Protein AF-A0A7C3ENR3-F1 (afdb_monomer_lite)

Structure (mmCIF, N/CA/C/O backbone):
data_AF-A0A7C3ENR3-F1
#
_entry.id   AF-A0A7C3ENR3-F1
#
loop_
_atom_site.group_PDB
_atom_site.id
_atom_site.type_symbol
_atom_site.label_atom_id
_atom_site.label_alt_id
_atom_site.label_comp_id
_atom_site.label_asym_id
_atom_site.label_entity_id
_atom_site.label_seq_id
_atom_site.pdbx_PDB_ins_code
_atom_site.Cartn_x
_atom_site.Cartn_y
_atom_site.Cartn_z
_atom_site.occupancy
_atom_site.B_iso_or_equiv
_atom_site.auth_seq_id
_atom_site.auth_comp_id
_atom_site.auth_asym_id
_atom_site.auth_atom_id
_atom_site.pdbx_PDB_model_num
ATOM 1 N N . MET A 1 1 ? -45.685 -27.609 -76.849 1.00 39.56 1 MET A N 1
ATOM 2 C CA . MET A 1 1 ? -45.000 -28.655 -76.059 1.00 39.56 1 MET A CA 1
ATOM 3 C C . MET A 1 1 ? -43.498 -28.391 -76.144 1.00 39.56 1 MET A C 1
ATOM 5 O O . MET A 1 1 ? -42.890 -28.722 -77.151 1.00 39.56 1 MET A O 1
ATOM 9 N N . LYS A 1 2 ? -42.920 -27.648 -75.190 1.00 32.75 2 LYS A N 1
ATOM 10 C CA . LYS A 1 2 ? -41.486 -27.300 -75.184 1.00 32.75 2 LYS A CA 1
ATOM 11 C C . LYS A 1 2 ? -40.820 -27.994 -73.998 1.00 32.75 2 LYS A C 1
ATOM 13 O O . LYS A 1 2 ? -41.199 -27.767 -72.857 1.00 32.75 2 LYS A O 1
ATOM 18 N N . ILE A 1 3 ? -39.874 -28.866 -74.321 1.00 38.44 3 ILE A N 1
ATOM 19 C CA . ILE A 1 3 ? -39.052 -29.653 -73.402 1.00 38.44 3 ILE A CA 1
ATOM 20 C C . ILE A 1 3 ? -37.921 -28.748 -72.892 1.00 38.44 3 ILE A C 1
ATOM 22 O O . ILE A 1 3 ? -37.190 -28.185 -73.707 1.00 38.44 3 ILE A O 1
ATOM 26 N N . TYR A 1 4 ? -37.759 -28.618 -71.573 1.00 34.16 4 TYR A N 1
ATOM 27 C CA . TYR A 1 4 ? -36.574 -27.999 -70.970 1.00 34.16 4 TYR A CA 1
ATOM 28 C C . TYR A 1 4 ? -35.505 -29.067 -70.704 1.00 34.16 4 TYR A C 1
ATOM 30 O O . TYR A 1 4 ? -35.772 -30.091 -70.079 1.00 34.16 4 TYR A O 1
ATOM 38 N N . LYS A 1 5 ? -34.292 -28.829 -71.222 1.00 40.59 5 LYS A N 1
ATOM 39 C CA . LYS A 1 5 ? -33.092 -29.640 -70.981 1.00 40.59 5 LYS A CA 1
ATOM 40 C C . LYS A 1 5 ? -32.531 -29.351 -69.585 1.00 40.59 5 LYS A C 1
ATOM 42 O O . LYS A 1 5 ? -32.364 -28.194 -69.216 1.00 40.59 5 LYS A O 1
ATOM 47 N N . ASN A 1 6 ? -32.185 -30.419 -68.869 1.00 41.03 6 ASN A N 1
ATOM 48 C CA . ASN A 1 6 ? -31.406 -30.393 -67.634 1.00 41.03 6 ASN A CA 1
ATOM 49 C C . ASN A 1 6 ? -29.972 -29.913 -67.896 1.00 41.03 6 ASN A C 1
ATOM 51 O O . ASN A 1 6 ? -29.252 -30.534 -68.680 1.00 41.03 6 ASN A O 1
ATOM 55 N N . THR A 1 7 ? -29.532 -28.898 -67.156 1.00 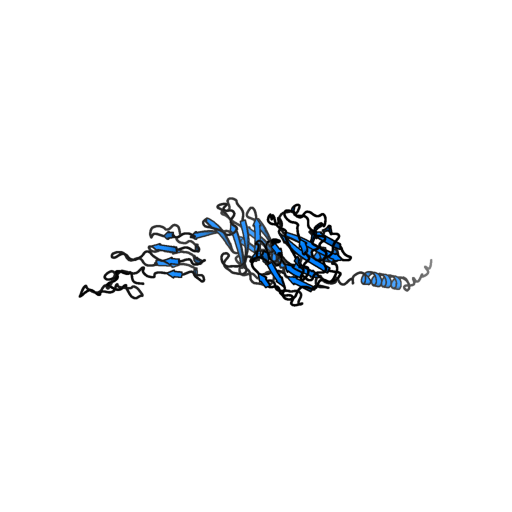40.25 7 THR A N 1
ATOM 56 C CA . THR A 1 7 ? -28.114 -28.550 -67.012 1.00 40.25 7 THR A CA 1
ATOM 57 C C . THR A 1 7 ? -27.655 -29.034 -65.639 1.00 40.25 7 THR A C 1
ATOM 59 O O . THR A 1 7 ? -28.131 -28.549 -64.616 1.00 40.25 7 THR A O 1
ATOM 62 N N . ARG A 1 8 ? -26.763 -30.031 -65.600 1.00 42.41 8 ARG A N 1
ATOM 63 C CA . ARG A 1 8 ? -26.119 -30.491 -64.361 1.00 42.41 8 ARG A CA 1
ATOM 64 C C . ARG A 1 8 ? -25.027 -29.494 -63.969 1.00 42.41 8 ARG A C 1
ATOM 66 O O . ARG A 1 8 ? -24.103 -29.277 -64.748 1.00 42.41 8 ARG A O 1
ATOM 73 N N . ILE A 1 9 ? -25.129 -28.916 -62.774 1.00 47.25 9 ILE A N 1
ATOM 74 C CA . ILE A 1 9 ? -24.080 -28.082 -62.175 1.00 47.25 9 ILE A CA 1
ATOM 75 C C . ILE A 1 9 ? -23.112 -29.005 -61.426 1.00 47.25 9 ILE A C 1
ATOM 77 O O . ILE A 1 9 ? -23.527 -29.848 -60.632 1.00 47.25 9 ILE A O 1
ATOM 81 N N . ASN A 1 10 ? -21.824 -28.882 -61.741 1.00 45.41 10 ASN A N 1
ATOM 82 C CA . ASN A 1 10 ? -20.749 -29.738 -61.250 1.00 45.41 10 ASN A CA 1
ATOM 83 C C . ASN A 1 10 ? -20.288 -29.241 -59.863 1.00 45.41 10 ASN A C 1
ATOM 85 O O . ASN A 1 10 ? -19.693 -28.174 -59.758 1.00 45.41 10 ASN A O 1
ATOM 89 N N . PHE A 1 11 ? -20.570 -30.004 -58.803 1.00 42.81 11 PHE A N 1
ATOM 90 C CA . PHE A 1 11 ? -20.342 -29.637 -57.390 1.00 42.81 11 PHE A CA 1
ATOM 91 C C . PHE A 1 11 ? -18.882 -29.793 -56.898 1.00 42.81 11 PHE A C 1
ATOM 93 O O . PHE A 1 11 ? -18.620 -29.709 -55.702 1.00 42.81 11 PHE A O 1
ATOM 100 N N . GLY A 1 12 ? -17.918 -30.033 -57.793 1.00 44.62 12 GLY A N 1
ATOM 101 C CA . GLY A 1 12 ? -16.555 -30.429 -57.409 1.00 44.62 12 GLY A CA 1
ATOM 102 C C . GLY A 1 12 ? -15.579 -29.292 -57.076 1.00 44.62 12 GLY A C 1
ATOM 103 O O . GLY A 1 12 ? -14.657 -29.506 -56.298 1.00 44.62 12 GLY A O 1
ATOM 104 N N . SER A 1 13 ? -15.748 -28.087 -57.632 1.00 49.25 13 SER A N 1
ATOM 105 C CA . SER A 1 13 ? -14.719 -27.028 -57.554 1.00 49.25 13 SER A CA 1
ATOM 106 C C . SER A 1 13 ? -14.964 -25.958 -56.484 1.00 49.25 13 SER A C 1
ATOM 108 O O . SER A 1 13 ? -14.015 -25.315 -56.045 1.00 49.25 13 SER A O 1
ATOM 110 N N . ALA A 1 14 ? -16.203 -25.780 -56.014 1.00 42.31 14 ALA A N 1
ATOM 111 C CA . ALA A 1 14 ? -16.527 -24.774 -54.995 1.00 42.31 14 ALA A CA 1
ATOM 112 C C . ALA A 1 14 ? -16.201 -25.238 -53.561 1.00 42.31 14 ALA A C 1
ATOM 114 O O . ALA A 1 14 ? -15.843 -24.427 -52.712 1.00 42.31 14 ALA A O 1
ATOM 115 N N . VAL A 1 15 ? -16.263 -26.548 -53.297 1.00 47.50 15 VAL A N 1
ATOM 116 C CA . VAL A 1 15 ? -16.010 -27.111 -51.957 1.00 47.50 15 VAL A CA 1
ATOM 117 C C . VAL A 1 15 ? -14.510 -27.133 -51.631 1.00 47.50 15 VAL A C 1
ATOM 119 O O . VAL A 1 15 ? -14.125 -26.920 -50.485 1.00 47.50 15 VAL A O 1
ATOM 122 N N . PHE A 1 16 ? -13.645 -27.289 -52.639 1.00 42.12 16 PHE A N 1
ATOM 123 C CA . PHE A 1 16 ? -12.193 -27.338 -52.436 1.00 42.12 16 PHE A CA 1
ATOM 124 C C . PHE A 1 16 ? -11.568 -25.955 -52.169 1.00 42.12 16 PHE A C 1
ATOM 126 O O . PHE A 1 16 ? -10.570 -25.853 -51.462 1.00 42.12 16 PHE A O 1
ATOM 133 N N . CYS A 1 17 ? -12.179 -24.877 -52.675 1.00 41.81 17 CYS A N 1
ATOM 134 C CA . CYS A 1 17 ? -11.693 -23.510 -52.455 1.00 41.81 17 CYS A CA 1
ATOM 135 C C . CYS A 1 17 ? -12.129 -22.938 -51.090 1.00 41.81 17 CYS A C 1
ATOM 137 O O . CYS A 1 17 ? -11.403 -22.146 -50.497 1.00 41.81 17 CYS A O 1
ATOM 139 N N . LEU A 1 18 ? -13.277 -23.379 -50.557 1.00 40.00 18 LEU A N 1
ATOM 140 C CA . LEU A 1 18 ? -13.790 -22.935 -49.254 1.00 40.00 18 LEU A CA 1
ATOM 141 C C . LEU A 1 18 ? -13.029 -23.575 -48.074 1.00 40.00 18 LEU A C 1
ATOM 143 O O . LEU A 1 18 ? -12.815 -22.929 -47.052 1.00 40.00 18 LEU A O 1
ATOM 147 N N . LEU A 1 19 ? -12.556 -24.817 -48.236 1.00 43.34 19 LEU A N 1
ATOM 148 C CA . LEU A 1 19 ? -11.756 -25.523 -47.225 1.00 43.34 19 LEU A CA 1
ATOM 149 C C . LEU A 1 19 ? -10.317 -24.987 -47.111 1.00 43.34 19 LEU A C 1
ATOM 151 O O . LEU A 1 19 ? -9.756 -24.998 -46.017 1.00 43.34 19 LEU A O 1
ATOM 155 N N . LEU A 1 20 ? -9.738 -24.448 -48.194 1.00 46.94 20 LEU A N 1
ATOM 156 C CA . LEU A 1 20 ? -8.408 -23.825 -48.152 1.00 46.94 20 LEU A CA 1
ATOM 157 C C . LEU A 1 20 ? -8.426 -22.453 -47.451 1.00 46.94 20 LEU A C 1
ATOM 159 O O . LEU A 1 20 ? -7.479 -22.107 -46.749 1.00 46.94 20 LEU A O 1
ATOM 163 N N . CYS A 1 21 ? -9.515 -21.687 -47.588 1.00 43.84 21 CYS A N 1
ATOM 164 C CA . CYS A 1 21 ? -9.665 -20.393 -46.916 1.00 43.84 21 CYS A CA 1
ATOM 165 C C . CYS A 1 21 ? -9.920 -20.532 -45.409 1.00 43.84 21 CYS A C 1
ATOM 167 O O . CYS A 1 21 ? -9.418 -19.709 -44.655 1.00 43.84 21 CYS A O 1
ATOM 169 N N . ILE A 1 22 ? -10.621 -21.578 -44.953 1.00 47.44 22 ILE A N 1
ATOM 170 C CA . ILE A 1 22 ? -10.812 -21.843 -43.514 1.00 47.44 22 ILE A CA 1
ATOM 171 C C . ILE A 1 22 ? -9.505 -22.345 -42.880 1.00 47.44 22 ILE A C 1
ATOM 173 O O . ILE A 1 22 ? -9.166 -21.918 -41.784 1.00 47.44 22 ILE A O 1
ATOM 177 N N . GLY A 1 23 ? -8.713 -23.163 -43.584 1.00 41.19 23 GLY A N 1
ATOM 178 C CA . GLY A 1 23 ? -7.392 -23.587 -43.100 1.00 41.19 23 GLY A CA 1
ATOM 179 C C . GLY A 1 23 ? -6.392 -22.433 -42.953 1.00 41.19 23 GLY A C 1
ATOM 180 O O . GLY A 1 23 ? -5.615 -22.415 -42.005 1.00 41.19 23 GLY A O 1
ATOM 181 N N . ILE A 1 24 ? -6.449 -21.431 -43.838 1.00 46.84 24 ILE A N 1
ATOM 182 C CA . ILE A 1 24 ? -5.581 -20.245 -43.755 1.00 46.84 24 ILE A CA 1
ATOM 183 C C . ILE A 1 24 ? -6.135 -19.212 -42.757 1.00 46.84 24 ILE A C 1
ATOM 185 O O . ILE A 1 24 ? -5.339 -18.577 -42.079 1.00 46.84 24 ILE A O 1
ATOM 189 N N . LEU A 1 25 ? -7.458 -19.084 -42.570 1.00 38.31 25 LEU A N 1
ATOM 190 C CA . LEU A 1 25 ? -8.024 -18.204 -41.529 1.00 38.31 25 LEU A CA 1
ATOM 191 C C . LEU A 1 25 ? -7.834 -18.761 -40.105 1.00 38.31 25 LEU A C 1
ATOM 193 O O . LEU A 1 25 ? -7.662 -17.986 -39.170 1.00 38.31 25 LEU A O 1
ATOM 197 N N . VAL A 1 26 ? -7.833 -20.089 -39.930 1.00 40.72 26 VAL A N 1
ATOM 198 C CA . VAL A 1 26 ? -7.643 -20.739 -38.617 1.00 40.72 26 VAL A CA 1
ATOM 199 C C . VAL A 1 26 ? -6.158 -20.835 -38.232 1.00 40.72 26 VAL A C 1
ATOM 201 O O . VAL A 1 26 ? -5.841 -20.822 -37.048 1.00 40.72 26 VAL A O 1
ATOM 204 N N . SER A 1 27 ? -5.222 -20.799 -39.191 1.00 38.56 27 SER A N 1
ATOM 205 C CA . SER A 1 27 ? -3.781 -20.675 -38.896 1.00 38.56 27 SER A CA 1
ATOM 206 C C . SER A 1 27 ? -3.324 -19.265 -38.484 1.00 38.56 27 SER A C 1
ATOM 208 O O . SER A 1 27 ? -2.170 -19.112 -38.095 1.00 38.56 27 SER A O 1
ATOM 210 N N . PHE A 1 28 ? -4.201 -18.250 -38.505 1.00 41.81 28 PHE A N 1
ATOM 211 C CA . PHE A 1 28 ? -3.909 -16.908 -37.971 1.00 41.81 28 PHE A CA 1
ATOM 212 C C . PHE A 1 28 ? -4.496 -16.639 -36.572 1.00 41.81 28 PHE A C 1
ATOM 214 O O . PHE A 1 28 ? -4.242 -15.575 -36.018 1.00 41.81 28 PHE A O 1
ATOM 221 N N . ILE A 1 29 ? -5.219 -17.591 -35.961 1.00 44.06 29 ILE A N 1
ATOM 222 C CA . ILE A 1 29 ? -5.759 -17.465 -34.583 1.00 44.06 29 ILE A CA 1
ATOM 223 C C . ILE A 1 29 ? -5.023 -18.413 -33.612 1.00 44.06 29 ILE A C 1
ATOM 225 O O . ILE A 1 29 ? -5.485 -18.746 -32.530 1.00 44.06 29 ILE A O 1
ATOM 229 N N . SER A 1 30 ? -3.824 -18.861 -33.977 1.00 39.22 30 SER A N 1
ATOM 230 C CA . SER A 1 30 ? -2.939 -19.601 -33.069 1.00 39.22 30 SER A CA 1
ATOM 231 C C . SER A 1 30 ? -1.546 -18.985 -33.025 1.00 39.22 30 SER A C 1
ATOM 233 O O . SER A 1 30 ? -0.546 -19.694 -32.985 1.00 39.22 30 SER A O 1
ATOM 235 N N . GLN A 1 31 ? -1.472 -17.651 -32.975 1.00 40.81 31 GLN A N 1
ATOM 236 C CA . GLN A 1 31 ? -0.486 -17.079 -32.066 1.00 40.81 31 GLN A CA 1
ATOM 237 C C . GLN A 1 31 ? -0.997 -17.430 -30.675 1.00 40.81 31 GLN A C 1
ATOM 239 O O . GLN A 1 31 ? -1.931 -16.814 -30.172 1.00 40.81 31 GLN A O 1
ATOM 244 N N . SER A 1 32 ? -0.448 -18.496 -30.094 1.00 39.88 32 SER A N 1
ATOM 245 C CA . SER A 1 32 ? -0.430 -18.604 -28.645 1.00 39.88 32 SER A CA 1
ATOM 246 C C . SER A 1 32 ? 0.036 -17.245 -28.135 1.00 39.88 32 SER A C 1
ATOM 248 O O . SER A 1 32 ? 1.140 -16.825 -28.489 1.00 39.88 32 SER A O 1
ATOM 250 N N . PHE A 1 33 ? -0.798 -16.540 -27.372 1.00 44.25 33 PHE A N 1
ATOM 251 C CA . PHE A 1 33 ? -0.267 -15.535 -26.466 1.00 44.25 33 PHE A CA 1
ATOM 252 C C . PHE A 1 33 ? 0.790 -16.291 -25.664 1.00 44.25 33 PHE A C 1
ATOM 254 O O . PHE A 1 33 ? 0.458 -17.235 -24.943 1.00 44.25 33 PHE A O 1
ATOM 261 N N . ALA A 1 34 ? 2.068 -15.992 -25.896 1.00 52.53 34 ALA A N 1
ATOM 262 C CA . ALA A 1 34 ? 3.058 -16.267 -24.876 1.00 52.53 34 ALA A CA 1
ATOM 263 C C . ALA A 1 34 ? 2.493 -15.545 -23.654 1.00 52.53 34 ALA A C 1
ATOM 265 O O . ALA A 1 34 ? 2.300 -14.331 -23.704 1.00 52.53 34 ALA A O 1
ATOM 266 N N . GLY A 1 35 ? 2.013 -16.309 -22.670 1.00 71.75 35 GLY A N 1
ATOM 267 C CA . GLY A 1 35 ? 1.375 -15.710 -21.505 1.00 71.75 35 GLY A CA 1
ATOM 268 C C . GLY A 1 35 ? 2.369 -14.759 -20.856 1.00 71.75 35 GLY A C 1
ATOM 269 O O . GLY A 1 35 ? 3.574 -14.951 -21.005 1.00 71.75 35 GLY A O 1
ATOM 270 N N . ILE A 1 36 ? 1.894 -13.779 -20.096 1.00 85.94 36 ILE A N 1
ATOM 271 C CA . ILE A 1 36 ? 2.740 -12.749 -19.473 1.00 85.94 36 ILE A CA 1
ATOM 272 C C . ILE A 1 36 ? 3.825 -13.282 -18.508 1.00 85.94 36 ILE A C 1
ATOM 274 O O . ILE A 1 36 ? 4.588 -12.511 -17.931 1.00 85.94 36 ILE A O 1
ATOM 278 N N . ASN A 1 37 ? 3.892 -14.603 -18.335 1.00 88.81 37 ASN A N 1
ATOM 279 C CA . ASN A 1 37 ? 4.886 -15.346 -17.572 1.00 88.81 37 ASN A CA 1
ATOM 280 C C . ASN A 1 37 ? 5.999 -15.960 -18.445 1.00 88.81 37 ASN A C 1
ATOM 282 O O . ASN A 1 37 ? 6.951 -16.517 -17.899 1.00 88.81 37 ASN A O 1
ATOM 286 N N . ASP A 1 38 ? 5.909 -15.898 -19.778 1.00 89.69 38 ASP A N 1
ATOM 287 C CA . ASP A 1 38 ? 7.006 -16.335 -20.644 1.00 89.69 38 ASP A CA 1
ATOM 288 C C . ASP A 1 38 ? 8.232 -15.447 -20.416 1.00 89.69 38 ASP A C 1
ATOM 290 O O . ASP A 1 38 ? 8.117 -14.241 -20.209 1.00 89.69 38 ASP A O 1
ATOM 294 N N . GLY A 1 39 ? 9.414 -16.057 -20.369 1.00 92.38 39 GLY A N 1
ATOM 295 C CA . GLY A 1 39 ? 10.663 -15.353 -20.073 1.00 92.38 39 GLY A CA 1
ATOM 296 C C . GLY A 1 39 ? 10.747 -14.677 -18.694 1.00 92.38 39 GLY A C 1
ATOM 297 O O . GLY A 1 39 ? 11.724 -13.966 -18.444 1.00 92.38 39 GLY A O 1
ATOM 298 N N . LEU A 1 40 ? 9.773 -14.878 -17.795 1.00 96.12 40 LEU A N 1
ATOM 299 C CA . LEU A 1 40 ? 9.742 -14.277 -16.460 1.00 96.12 40 LEU A CA 1
ATOM 300 C C . LEU A 1 40 ? 10.842 -14.875 -15.566 1.00 96.12 40 LEU A C 1
ATOM 302 O O . LEU A 1 40 ? 10.900 -16.082 -15.337 1.00 96.12 40 LEU A O 1
ATOM 306 N N . ILE A 1 41 ? 11.726 -14.015 -15.061 1.00 97.00 41 ILE A N 1
ATOM 307 C CA . ILE A 1 41 ? 12.866 -14.376 -14.202 1.00 97.00 41 ILE A CA 1
ATOM 308 C C . ILE A 1 41 ? 12.545 -14.127 -12.730 1.00 97.00 41 ILE A C 1
ATOM 310 O O . ILE A 1 41 ? 12.987 -14.881 -11.868 1.00 97.00 41 ILE A O 1
ATOM 314 N N . ALA A 1 42 ? 11.830 -13.044 -12.436 1.00 97.75 42 ALA A N 1
ATOM 315 C CA . ALA A 1 42 ? 11.458 -12.684 -11.078 1.00 97.75 42 ALA A CA 1
ATOM 316 C C . ALA A 1 42 ? 10.146 -11.903 -11.077 1.00 97.75 42 ALA A C 1
ATOM 318 O O . ALA A 1 42 ? 9.911 -11.093 -11.980 1.00 97.75 42 ALA A O 1
ATOM 319 N N . TYR A 1 43 ? 9.323 -12.127 -10.060 1.00 96.88 43 TYR A N 1
ATOM 320 C CA . TYR A 1 43 ? 8.054 -11.437 -9.882 1.00 96.88 43 TYR A CA 1
ATOM 321 C C . TYR A 1 43 ? 7.773 -11.211 -8.394 1.00 96.88 43 TYR A C 1
ATOM 323 O O . TYR A 1 43 ? 7.685 -12.160 -7.628 1.00 96.88 43 TYR A O 1
ATOM 331 N N . TYR A 1 44 ? 7.635 -9.947 -7.998 1.00 97.56 44 TYR A N 1
ATOM 332 C CA . TYR A 1 44 ? 7.376 -9.527 -6.627 1.00 97.56 44 TYR A CA 1
ATOM 333 C C . TYR A 1 44 ? 6.056 -8.751 -6.573 1.00 97.56 44 TYR A C 1
ATOM 335 O O . TYR A 1 44 ? 6.045 -7.572 -6.936 1.00 97.56 44 TYR A O 1
ATOM 343 N N . PRO A 1 45 ? 4.953 -9.379 -6.126 1.00 93.31 45 PRO A N 1
ATOM 344 C CA . PRO A 1 45 ? 3.708 -8.658 -5.884 1.00 93.31 45 PRO A CA 1
ATOM 345 C C . PRO A 1 45 ? 3.860 -7.605 -4.787 1.00 93.31 45 PRO A C 1
ATOM 347 O O . PRO A 1 45 ? 3.280 -6.545 -4.894 1.00 93.31 45 PRO A O 1
ATOM 350 N N . PHE A 1 46 ? 4.682 -7.878 -3.768 1.00 95.94 46 PHE A N 1
ATOM 351 C CA . PHE A 1 46 ? 4.754 -7.100 -2.524 1.00 95.94 46 PHE A CA 1
ATOM 352 C C . PHE A 1 46 ? 3.512 -7.184 -1.625 1.00 95.94 46 PHE A C 1
ATOM 354 O O . PHE A 1 46 ? 3.374 -6.382 -0.703 1.00 95.94 46 PHE A O 1
ATOM 361 N N . ASP A 1 47 ? 2.708 -8.238 -1.789 1.00 89.75 47 ASP A N 1
ATOM 362 C CA . ASP A 1 47 ? 1.555 -8.592 -0.948 1.00 89.75 47 ASP A CA 1
ATOM 363 C C . ASP A 1 47 ? 1.981 -9.054 0.469 1.00 89.75 47 ASP A C 1
ATOM 365 O O . ASP A 1 47 ? 1.829 -10.209 0.865 1.00 89.75 47 ASP A O 1
ATOM 369 N N . GLY A 1 48 ? 2.595 -8.146 1.235 1.00 88.56 48 GLY A N 1
ATOM 370 C CA . GLY A 1 48 ? 3.033 -8.335 2.623 1.00 88.56 48 GLY A CA 1
ATOM 371 C C . GLY A 1 48 ? 4.439 -8.923 2.800 1.00 88.56 48 GLY A C 1
ATOM 372 O O . GLY A 1 48 ? 4.903 -9.084 3.929 1.00 88.56 48 GLY A O 1
ATOM 373 N N . ASN A 1 49 ? 5.141 -9.259 1.715 1.00 93.88 49 ASN A N 1
ATOM 374 C CA . ASN A 1 49 ? 6.502 -9.802 1.759 1.00 93.88 49 ASN A CA 1
ATOM 375 C C . ASN A 1 49 ? 7.298 -9.488 0.471 1.00 93.88 49 ASN A C 1
ATOM 377 O O . ASN A 1 49 ? 6.795 -8.851 -0.446 1.00 93.88 49 ASN A O 1
ATOM 381 N N . ALA A 1 50 ? 8.565 -9.914 0.408 1.00 97.06 50 ALA A N 1
ATOM 382 C CA . ALA A 1 50 ? 9.446 -9.737 -0.755 1.00 97.06 50 ALA A CA 1
ATOM 383 C C . ALA A 1 50 ? 9.810 -11.071 -1.440 1.00 97.06 50 ALA A C 1
ATOM 385 O O . ALA A 1 50 ? 10.931 -11.229 -1.931 1.00 97.06 50 ALA A O 1
ATOM 386 N N . ASN A 1 51 ? 8.902 -12.048 -1.435 1.00 96.69 51 ASN A N 1
ATOM 387 C CA . ASN A 1 51 ? 9.113 -13.335 -2.093 1.00 96.69 51 ASN A CA 1
ATOM 388 C C . ASN A 1 51 ? 8.998 -13.210 -3.618 1.00 96.69 51 ASN A C 1
ATOM 390 O O . ASN A 1 51 ? 8.276 -12.360 -4.137 1.00 96.69 51 ASN A O 1
ATOM 394 N N . ASP A 1 52 ? 9.736 -14.066 -4.320 1.00 96.56 52 ASP A N 1
ATOM 395 C CA . ASP A 1 52 ? 9.673 -14.205 -5.771 1.00 96.56 52 ASP A CA 1
ATOM 396 C C . ASP A 1 52 ? 8.603 -15.237 -6.159 1.00 96.56 52 ASP A C 1
ATOM 398 O O . ASP A 1 52 ? 8.819 -16.447 -6.061 1.00 96.56 52 ASP A O 1
ATOM 402 N N . GLU A 1 53 ? 7.473 -14.748 -6.659 1.00 94.31 53 GLU A N 1
ATOM 403 C CA . GLU A 1 53 ? 6.320 -15.530 -7.116 1.00 94.31 53 GLU A CA 1
ATOM 404 C C . GLU A 1 53 ? 6.438 -15.965 -8.590 1.00 94.31 53 GLU A C 1
ATOM 406 O O . GLU A 1 53 ? 5.502 -16.519 -9.164 1.00 94.31 53 GLU A O 1
ATOM 411 N N . SER A 1 54 ? 7.594 -15.761 -9.238 1.00 93.31 54 SER A N 1
ATOM 412 C CA . SER A 1 54 ? 7.850 -16.332 -10.574 1.00 93.31 54 SER A CA 1
ATOM 413 C C . SER A 1 54 ? 8.130 -17.840 -10.544 1.00 93.31 54 SER A C 1
ATOM 415 O O . SER A 1 54 ? 8.135 -18.492 -11.587 1.00 93.31 54 SER A O 1
ATOM 417 N N . GLY A 1 55 ? 8.411 -18.395 -9.358 1.00 91.69 55 GLY A N 1
ATOM 418 C CA . GLY A 1 55 ? 8.841 -19.783 -9.174 1.00 91.69 55 GLY A CA 1
ATOM 419 C C . GLY A 1 55 ? 10.352 -20.012 -9.318 1.00 91.69 55 GLY A C 1
ATOM 420 O O . GLY A 1 55 ? 10.804 -21.148 -9.173 1.00 91.69 55 GLY A O 1
ATOM 421 N N . ASN A 1 56 ? 11.151 -18.964 -9.556 1.00 93.75 56 ASN A N 1
ATOM 422 C CA . ASN A 1 56 ? 12.609 -19.070 -9.713 1.00 93.75 56 ASN A CA 1
ATOM 423 C C . ASN A 1 56 ? 13.402 -18.910 -8.400 1.00 93.75 56 ASN A C 1
ATOM 425 O O . ASN A 1 56 ? 14.616 -19.119 -8.386 1.00 93.75 56 ASN A O 1
ATOM 429 N N . GLY A 1 57 ? 12.737 -18.581 -7.287 1.00 94.25 57 GLY A N 1
ATOM 430 C CA . GLY A 1 57 ? 13.336 -18.579 -5.949 1.00 94.25 57 GLY A CA 1
ATOM 431 C C . GLY A 1 57 ? 14.300 -17.421 -5.678 1.00 94.25 57 GLY A C 1
ATOM 432 O O . GLY A 1 57 ? 15.167 -17.537 -4.806 1.00 94.25 57 GLY A O 1
ATOM 433 N N . ASN A 1 58 ? 14.164 -16.297 -6.384 1.00 96.12 58 ASN A N 1
ATOM 434 C CA . ASN A 1 58 ? 14.970 -15.093 -6.166 1.00 96.12 58 ASN A CA 1
ATOM 435 C C . ASN A 1 58 ? 14.457 -14.249 -4.982 1.00 96.12 58 ASN A C 1
ATOM 437 O O . ASN A 1 58 ? 14.422 -13.030 -5.063 1.00 96.12 58 ASN A O 1
ATOM 441 N N . ASN A 1 59 ? 14.054 -14.871 -3.871 1.00 97.31 59 ASN A N 1
ATOM 442 C CA . ASN A 1 59 ? 13.435 -14.163 -2.746 1.00 97.31 59 ASN A CA 1
ATOM 443 C C . ASN A 1 59 ? 14.310 -13.009 -2.225 1.00 97.31 59 ASN A C 1
ATOM 445 O O . ASN A 1 59 ? 15.517 -13.158 -1.995 1.00 97.31 59 ASN A O 1
ATOM 449 N N . GLY A 1 60 ? 13.675 -11.863 -1.994 1.00 97.31 60 GLY A N 1
ATOM 450 C CA . GLY A 1 60 ? 14.295 -10.685 -1.415 1.00 97.31 60 GLY A CA 1
ATOM 451 C C . GLY A 1 60 ? 14.253 -10.673 0.109 1.00 97.31 60 GLY A C 1
ATOM 452 O O . GLY A 1 60 ? 13.444 -11.326 0.761 1.00 97.31 60 GLY A O 1
ATOM 453 N N . THR A 1 61 ? 15.148 -9.888 0.698 1.00 98.00 61 THR A N 1
ATOM 454 C CA . THR A 1 61 ? 15.139 -9.545 2.121 1.00 98.00 61 THR A CA 1
ATOM 455 C C . THR A 1 61 ? 14.736 -8.088 2.278 1.00 98.00 61 THR A C 1
ATOM 457 O O . THR A 1 61 ? 15.393 -7.197 1.734 1.00 98.00 61 THR A O 1
ATOM 460 N N . VAL A 1 62 ? 13.667 -7.851 3.033 1.00 98.12 62 VAL A N 1
ATOM 461 C CA . VAL A 1 62 ? 13.188 -6.512 3.390 1.00 98.12 62 VAL A CA 1
ATOM 462 C C . VAL A 1 62 ? 14.133 -5.901 4.427 1.00 98.12 62 VAL A C 1
ATOM 464 O O . VAL A 1 62 ? 14.427 -6.516 5.449 1.00 98.12 62 VAL A O 1
ATOM 467 N N . ASN A 1 63 ? 14.634 -4.696 4.159 1.00 97.38 63 ASN A N 1
ATOM 468 C CA . ASN A 1 63 ? 15.493 -3.937 5.065 1.00 97.38 63 ASN A CA 1
ATOM 469 C C . ASN A 1 63 ? 14.874 -2.556 5.286 1.00 97.38 63 ASN A C 1
ATOM 471 O O . ASN A 1 63 ? 15.101 -1.653 4.479 1.00 97.38 63 ASN A O 1
ATOM 475 N N . GLY A 1 64 ? 14.118 -2.388 6.370 1.00 96.00 64 GLY A N 1
ATOM 476 C CA . GLY A 1 64 ? 13.266 -1.207 6.536 1.00 96.00 64 GLY A CA 1
ATOM 477 C C . GLY A 1 64 ? 12.120 -1.186 5.522 1.00 96.00 64 GLY A C 1
ATOM 478 O O . GLY A 1 64 ? 11.904 -2.162 4.804 1.00 96.00 64 GLY A O 1
ATOM 479 N N . GLY A 1 65 ? 11.415 -0.061 5.451 1.00 92.38 65 GLY A N 1
ATOM 480 C CA . GLY A 1 65 ? 10.176 0.067 4.692 1.00 92.38 65 GLY A CA 1
ATOM 481 C C . GLY A 1 65 ? 9.034 -0.752 5.290 1.00 92.38 65 GLY A C 1
ATOM 482 O O . GLY A 1 65 ? 9.227 -1.613 6.149 1.00 92.38 65 GLY A O 1
ATOM 483 N N . GLU A 1 66 ? 7.830 -0.466 4.820 1.00 94.62 66 GLU A N 1
ATOM 484 C CA . GLU A 1 66 ? 6.601 -1.133 5.248 1.00 94.62 66 GLU A CA 1
ATOM 485 C C . GLU A 1 66 ? 5.790 -1.538 4.021 1.00 94.62 66 GLU A C 1
ATOM 487 O O . GLU A 1 66 ? 5.957 -0.969 2.936 1.00 94.62 66 GLU A O 1
ATOM 492 N N . PHE A 1 67 ? 4.910 -2.521 4.194 1.00 93.38 67 PHE A N 1
ATOM 493 C CA . PHE A 1 67 ? 3.917 -2.865 3.187 1.00 93.38 67 PHE A CA 1
ATOM 494 C C . PHE A 1 67 ? 2.659 -2.037 3.442 1.00 93.38 67 PHE A C 1
ATOM 496 O O . PHE A 1 67 ? 2.075 -2.099 4.520 1.00 93.38 67 PHE A O 1
ATOM 503 N N . VAL A 1 68 ? 2.289 -1.217 2.464 1.00 92.25 68 VAL A N 1
ATOM 504 C CA . VAL A 1 68 ? 1.132 -0.310 2.512 1.00 92.25 68 VAL A CA 1
ATOM 505 C C . VAL A 1 68 ? 0.112 -0.730 1.464 1.00 92.25 68 VAL A C 1
ATOM 507 O O . VAL A 1 68 ? 0.418 -1.569 0.624 1.00 92.25 68 VAL A O 1
ATOM 510 N N . LEU A 1 69 ? -1.081 -0.134 1.465 1.00 88.19 69 LEU A N 1
ATOM 511 C CA . LEU A 1 69 ? -2.079 -0.428 0.438 1.00 88.19 69 LEU A CA 1
ATOM 512 C C . LEU A 1 69 ? -1.508 -0.206 -0.977 1.00 88.19 69 LEU A C 1
ATOM 514 O O . LEU A 1 69 ? -1.053 0.895 -1.308 1.00 88.19 69 LEU A O 1
ATOM 518 N N . GLY A 1 70 ? -1.532 -1.265 -1.784 1.00 90.62 70 GLY A N 1
ATOM 519 C CA . GLY A 1 70 ? -0.963 -1.308 -3.124 1.00 90.62 70 GLY A CA 1
ATOM 520 C C . GLY A 1 70 ? -1.922 -0.887 -4.233 1.00 90.62 70 GLY A C 1
ATOM 521 O O . GLY A 1 70 ? -3.067 -0.487 -4.006 1.00 90.62 70 GLY A O 1
ATOM 522 N N . ARG A 1 71 ? -1.437 -0.976 -5.473 1.00 89.69 71 ARG A N 1
ATOM 523 C CA . ARG A 1 71 ? -2.278 -1.022 -6.674 1.00 89.69 71 ARG A CA 1
ATOM 524 C C . ARG A 1 71 ? -3.085 -2.318 -6.666 1.00 89.69 71 ARG A C 1
ATOM 526 O O . ARG A 1 71 ? -4.265 -2.265 -7.021 1.00 89.69 71 ARG A O 1
ATOM 533 N N . TYR A 1 72 ? -2.450 -3.419 -6.268 1.00 84.88 72 TYR A N 1
ATOM 534 C CA . TYR A 1 72 ? -3.020 -4.733 -5.976 1.00 84.88 72 TYR A CA 1
ATOM 535 C C . TYR A 1 72 ? -2.583 -5.110 -4.564 1.00 84.88 72 TYR A C 1
ATOM 537 O O . TYR A 1 72 ? -1.410 -4.956 -4.256 1.00 84.88 72 TYR A O 1
ATOM 545 N N . GLY A 1 73 ? -3.514 -5.539 -3.709 1.00 85.44 73 GLY A N 1
ATOM 546 C CA . GLY A 1 73 ? -3.176 -5.987 -2.355 1.00 85.44 73 GLY A CA 1
ATOM 547 C C . GLY A 1 73 ? -2.270 -4.998 -1.609 1.00 85.44 73 GLY A C 1
ATOM 548 O O . GLY A 1 73 ? -2.698 -3.878 -1.307 1.00 85.44 73 GLY A O 1
ATOM 549 N N . ALA A 1 74 ? -1.026 -5.392 -1.326 1.00 89.94 74 ALA A N 1
ATOM 550 C CA . ALA A 1 74 ? -0.040 -4.534 -0.672 1.00 89.94 74 ALA A CA 1
ATOM 551 C C . ALA A 1 74 ? 1.160 -4.193 -1.572 1.00 89.94 74 ALA A C 1
ATOM 553 O O . ALA A 1 74 ? 1.544 -4.930 -2.468 1.00 89.94 74 ALA A O 1
ATOM 554 N N . ALA A 1 75 ? 1.786 -3.054 -1.288 1.00 96.25 75 ALA A N 1
ATOM 555 C CA . ALA A 1 75 ? 2.936 -2.530 -2.006 1.00 96.25 75 ALA A CA 1
ATOM 556 C C . ALA A 1 75 ? 4.081 -2.194 -1.053 1.00 96.25 75 ALA A C 1
ATOM 558 O O . ALA A 1 75 ? 3.866 -1.763 0.081 1.00 96.25 75 ALA A O 1
ATOM 559 N N . PHE A 1 76 ? 5.316 -2.308 -1.531 1.00 98.19 76 PHE A N 1
ATOM 560 C CA . PHE A 1 76 ? 6.493 -1.959 -0.748 1.00 98.19 76 PHE A CA 1
ATOM 561 C C . PHE A 1 76 ? 6.720 -0.440 -0.742 1.00 98.19 76 PHE A C 1
ATOM 563 O O . PHE A 1 76 ? 6.932 0.180 -1.787 1.00 98.19 76 PHE A O 1
ATOM 570 N N . SER A 1 77 ? 6.708 0.172 0.443 1.00 97.75 77 SER A N 1
ATOM 571 C CA . SER A 1 77 ? 6.966 1.599 0.647 1.00 97.75 77 SER A CA 1
ATOM 572 C C . SER A 1 77 ? 8.440 1.849 0.972 1.00 97.75 77 SER A C 1
ATOM 574 O O . SER A 1 77 ? 8.873 1.708 2.116 1.00 97.75 77 SER A O 1
ATOM 576 N N . ALA A 1 78 ? 9.222 2.248 -0.035 1.00 96.88 78 ALA A N 1
ATOM 577 C CA . ALA A 1 78 ? 10.621 2.637 0.129 1.00 96.88 78 ALA A CA 1
ATOM 578 C C . ALA A 1 78 ? 10.744 4.162 0.196 1.00 96.88 78 ALA A C 1
ATOM 580 O O . ALA A 1 78 ? 11.012 4.808 -0.818 1.00 96.88 78 ALA A O 1
ATOM 581 N N . THR A 1 79 ? 10.515 4.759 1.370 1.00 95.31 79 THR A N 1
ATOM 582 C CA . THR A 1 79 ? 10.437 6.230 1.516 1.00 95.31 79 THR A CA 1
ATOM 583 C C . THR A 1 79 ? 11.512 6.822 2.422 1.00 95.31 79 THR A C 1
ATOM 585 O O . THR A 1 79 ? 11.865 7.992 2.261 1.00 95.31 79 THR A O 1
ATOM 588 N N . ALA A 1 80 ? 12.095 6.027 3.319 1.00 95.25 80 ALA A N 1
ATOM 589 C CA . ALA A 1 80 ? 13.202 6.427 4.170 1.00 95.25 80 ALA A CA 1
ATOM 590 C C . ALA A 1 80 ? 14.566 6.004 3.600 1.00 95.25 80 ALA A C 1
ATOM 592 O O . ALA A 1 80 ? 14.697 5.218 2.661 1.00 95.25 80 ALA A O 1
ATOM 593 N N . SER A 1 81 ? 15.633 6.545 4.194 1.00 94.75 81 SER A N 1
ATOM 594 C CA . SER A 1 81 ? 17.007 6.312 3.735 1.00 94.75 81 SER A CA 1
ATOM 595 C C . SER A 1 81 ? 17.399 4.829 3.751 1.00 94.75 81 SER A C 1
ATOM 597 O O . SER A 1 81 ? 18.140 4.395 2.877 1.00 94.75 81 SER A O 1
ATOM 599 N N . GLY A 1 82 ? 16.917 4.051 4.724 1.00 95.69 82 GLY A N 1
ATOM 600 C CA . GLY A 1 82 ? 17.280 2.640 4.883 1.00 95.69 82 GLY A CA 1
ATOM 601 C C . GLY A 1 82 ? 16.463 1.663 4.037 1.00 95.69 82 GLY A C 1
ATOM 602 O O . GLY A 1 82 ? 16.976 0.575 3.757 1.00 95.69 82 GLY A O 1
ATOM 603 N N . ASP A 1 83 ? 15.256 2.068 3.635 1.00 97.81 83 ASP A N 1
ATOM 604 C CA . ASP A 1 83 ? 14.204 1.198 3.106 1.00 97.81 83 ASP A CA 1
ATOM 605 C C . ASP A 1 83 ? 14.587 0.640 1.749 1.00 97.81 83 ASP A C 1
ATOM 607 O O . ASP A 1 83 ? 14.772 1.401 0.800 1.00 97.81 83 ASP A O 1
ATOM 611 N N . LYS A 1 84 ? 14.730 -0.679 1.657 1.00 97.94 84 LYS A N 1
ATOM 612 C CA . LYS A 1 84 ? 15.052 -1.381 0.411 1.00 97.94 84 LYS A CA 1
ATOM 613 C C . LYS A 1 84 ? 14.779 -2.867 0.534 1.00 97.94 84 LYS A C 1
ATOM 615 O O . LYS A 1 84 ? 14.776 -3.425 1.631 1.00 97.94 84 LYS A O 1
ATOM 620 N N . ILE A 1 85 ? 14.716 -3.525 -0.611 1.00 98.50 85 ILE A N 1
ATOM 621 C CA . ILE A 1 85 ? 14.811 -4.978 -0.698 1.00 98.50 85 ILE A CA 1
ATOM 622 C C . ILE A 1 85 ? 16.187 -5.331 -1.250 1.00 98.50 85 ILE A C 1
ATOM 624 O O . ILE A 1 85 ? 16.615 -4.767 -2.256 1.00 98.50 85 ILE A O 1
ATOM 628 N N . THR A 1 86 ? 16.895 -6.242 -0.585 1.00 97.88 86 THR A N 1
ATOM 629 C CA . THR A 1 86 ? 18.180 -6.784 -1.054 1.00 97.88 86 THR A CA 1
ATOM 630 C C . THR A 1 86 ? 18.015 -8.221 -1.506 1.00 97.88 86 THR A C 1
ATOM 632 O O . THR A 1 86 ? 17.337 -9.002 -0.841 1.00 97.88 86 THR A O 1
ATOM 635 N N . LEU A 1 87 ? 18.687 -8.587 -2.588 1.00 97.44 87 LEU A N 1
ATOM 636 C CA . LEU A 1 87 ? 18.600 -9.901 -3.206 1.00 97.44 87 LEU A CA 1
ATOM 637 C C . LEU A 1 87 ? 19.893 -10.669 -2.923 1.00 97.44 87 LEU A C 1
ATOM 639 O O . LEU A 1 87 ? 20.972 -10.268 -3.355 1.00 97.44 87 LEU A O 1
ATOM 643 N N . SER A 1 88 ? 19.795 -11.767 -2.172 1.00 92.00 88 SER A N 1
ATOM 644 C CA . SER A 1 88 ? 20.946 -12.647 -1.913 1.00 92.00 88 SER A CA 1
ATOM 645 C C . SER A 1 88 ? 21.370 -13.392 -3.183 1.00 92.00 88 SER A C 1
ATOM 647 O O . SER A 1 88 ? 22.561 -13.509 -3.478 1.00 92.00 88 SER A O 1
ATOM 649 N N . ASN A 1 89 ? 20.381 -13.801 -3.979 1.00 92.44 89 ASN A N 1
ATOM 650 C CA . ASN A 1 89 ? 20.537 -14.264 -5.348 1.00 92.44 89 ASN A CA 1
ATOM 651 C C . ASN A 1 89 ? 20.210 -13.103 -6.293 1.00 92.44 89 ASN A C 1
ATOM 653 O O . ASN A 1 89 ? 19.047 -12.761 -6.482 1.00 92.44 89 ASN A O 1
ATOM 657 N N . ASN A 1 90 ? 21.238 -12.467 -6.863 1.00 95.88 90 ASN A N 1
ATOM 658 C CA . ASN A 1 90 ? 21.027 -11.365 -7.804 1.00 95.88 90 ASN A CA 1
ATOM 659 C C . ASN A 1 90 ? 20.228 -11.839 -9.024 1.00 95.88 90 ASN A C 1
ATOM 661 O O . ASN A 1 90 ? 20.604 -12.841 -9.636 1.00 95.88 90 ASN A O 1
ATOM 665 N N . ILE A 1 91 ? 19.218 -11.074 -9.442 1.00 97.12 91 ILE A N 1
ATOM 666 C CA . ILE A 1 91 ? 18.421 -11.407 -10.629 1.00 97.12 91 ILE A CA 1
ATOM 667 C C . ILE A 1 91 ? 19.298 -11.200 -11.871 1.00 97.12 91 ILE A C 1
ATOM 669 O O . ILE A 1 91 ? 19.774 -10.079 -12.099 1.00 97.12 91 ILE A O 1
ATOM 673 N N . PRO A 1 92 ? 19.548 -12.246 -12.676 1.00 94.88 92 PRO A N 1
ATOM 674 C CA . PRO A 1 92 ? 20.424 -12.140 -13.830 1.00 94.88 92 PRO A CA 1
ATOM 675 C C . PRO A 1 92 ? 19.796 -11.272 -14.921 1.00 94.88 92 PRO A C 1
ATOM 677 O O . PRO A 1 92 ? 18.672 -11.527 -15.346 1.00 94.88 92 PRO A O 1
ATOM 680 N N . LEU A 1 93 ? 20.544 -10.283 -15.417 1.00 95.00 93 LEU A N 1
ATOM 681 C CA . LEU A 1 93 ? 20.172 -9.546 -16.625 1.00 95.00 93 LEU A CA 1
ATOM 682 C C . LEU A 1 93 ? 21.051 -9.999 -17.788 1.00 95.00 93 LEU A C 1
ATOM 684 O O . LEU A 1 93 ? 22.273 -10.065 -17.673 1.00 95.00 93 LEU A O 1
ATOM 688 N N . SER A 1 94 ? 20.420 -10.328 -18.915 1.00 87.62 94 SER A N 1
ATOM 689 C CA . SER A 1 94 ? 21.126 -10.714 -20.139 1.00 87.62 94 SER A CA 1
ATOM 690 C C . SER A 1 94 ? 21.390 -9.494 -21.041 1.00 87.62 94 SER A C 1
ATOM 692 O O . SER A 1 94 ? 21.232 -8.348 -20.621 1.00 87.62 94 SER A O 1
ATOM 694 N N . THR A 1 95 ? 21.791 -9.703 -22.297 1.00 93.00 95 THR A N 1
ATOM 695 C CA . THR A 1 95 ? 21.896 -8.621 -23.295 1.00 93.00 95 THR A CA 1
ATOM 696 C C . THR A 1 95 ? 20.533 -8.112 -23.776 1.00 93.00 95 THR A C 1
ATOM 698 O O . THR A 1 95 ? 20.467 -7.056 -24.409 1.00 93.00 95 THR A O 1
ATOM 701 N N . THR A 1 96 ? 19.453 -8.825 -23.453 1.00 96.81 96 THR A N 1
ATOM 702 C CA . THR A 1 96 ? 18.063 -8.380 -23.593 1.00 96.81 96 THR A CA 1
ATOM 703 C C . THR A 1 96 ? 17.308 -8.609 -22.292 1.00 96.81 96 THR A C 1
ATOM 705 O O . THR A 1 96 ? 17.448 -9.663 -21.670 1.00 96.81 96 THR A O 1
ATOM 708 N N . TRP A 1 97 ? 16.520 -7.630 -21.866 1.00 98.19 97 TRP A N 1
ATOM 709 C CA . TRP A 1 97 ? 15.697 -7.747 -20.664 1.00 98.19 97 TRP A CA 1
ATOM 710 C C . TRP A 1 97 ? 14.549 -6.742 -20.676 1.00 98.19 97 TRP A C 1
ATOM 712 O O . TRP A 1 97 ? 14.630 -5.703 -21.339 1.00 98.19 97 TRP A O 1
ATOM 722 N N . SER A 1 98 ? 13.519 -7.029 -19.883 1.00 98.62 98 SER A N 1
ATOM 723 C CA . SER A 1 98 ? 12.485 -6.057 -19.526 1.00 98.62 98 SER A CA 1
ATOM 724 C C . SER A 1 98 ? 12.291 -6.023 -18.018 1.00 98.62 98 SER A C 1
ATOM 726 O O . SER A 1 98 ? 12.341 -7.060 -17.366 1.00 98.62 98 SER A O 1
ATOM 728 N N . ILE A 1 99 ? 12.063 -4.839 -17.462 1.00 98.81 99 ILE A N 1
ATOM 729 C CA . ILE A 1 99 ? 11.663 -4.645 -16.068 1.00 98.81 99 ILE A CA 1
ATOM 730 C C . ILE A 1 99 ? 10.355 -3.863 -16.091 1.00 98.81 99 ILE A C 1
ATOM 732 O O . ILE A 1 99 ? 10.290 -2.820 -16.741 1.00 98.81 99 ILE A O 1
ATOM 736 N N . ALA A 1 100 ? 9.332 -4.356 -15.404 1.00 98.38 100 ALA A N 1
ATOM 737 C CA . ALA A 1 100 ? 8.040 -3.695 -15.279 1.00 98.38 100 ALA A CA 1
ATOM 738 C C . ALA A 1 100 ? 7.670 -3.545 -13.802 1.00 98.38 100 ALA A C 1
ATOM 740 O O . ALA A 1 100 ? 8.011 -4.416 -13.009 1.00 98.38 100 ALA A O 1
ATOM 741 N N . ALA A 1 101 ? 7.023 -2.449 -13.419 1.00 98.38 101 ALA A N 1
ATOM 742 C CA . ALA A 1 101 ? 6.526 -2.245 -12.060 1.00 98.38 101 ALA A CA 1
ATOM 743 C C . ALA A 1 101 ? 5.439 -1.169 -12.038 1.00 98.38 101 ALA A C 1
ATOM 745 O O . ALA A 1 101 ? 5.467 -0.219 -12.828 1.00 98.38 101 ALA A O 1
ATOM 746 N N . TRP A 1 102 ? 4.529 -1.273 -11.077 1.00 98.19 102 TRP A N 1
ATOM 747 C CA . TRP A 1 102 ? 3.659 -0.172 -10.691 1.00 98.19 102 TRP A CA 1
ATOM 748 C C . TRP A 1 102 ? 4.358 0.703 -9.647 1.00 98.19 102 TRP A C 1
ATOM 750 O O . TRP A 1 102 ? 5.084 0.218 -8.779 1.00 98.19 102 TRP A O 1
ATOM 760 N N . PHE A 1 103 ? 4.146 2.014 -9.721 1.00 98.00 103 PHE A N 1
ATOM 761 C CA . PHE A 1 103 ? 4.603 2.962 -8.705 1.00 98.00 103 PHE A CA 1
ATOM 762 C C . PHE A 1 103 ? 3.565 4.065 -8.488 1.00 98.00 103 PHE A C 1
ATOM 764 O O . PHE A 1 103 ? 2.767 4.358 -9.379 1.00 98.00 103 PHE A O 1
ATOM 771 N N . SER A 1 104 ? 3.583 4.688 -7.310 1.00 97.31 104 SER A N 1
ATOM 772 C CA . SER A 1 104 ? 2.655 5.772 -6.971 1.00 97.31 104 SER A CA 1
ATOM 773 C C . SER A 1 104 ? 3.271 7.155 -7.213 1.00 97.31 104 SER A C 1
ATOM 775 O O . SER A 1 104 ? 4.404 7.424 -6.810 1.00 97.31 104 SER A O 1
ATOM 777 N N . SER A 1 105 ? 2.520 8.033 -7.876 1.00 96.06 105 SER A N 1
ATOM 778 C CA . SER A 1 105 ? 2.840 9.434 -8.160 1.00 96.06 105 SER A CA 1
ATOM 779 C C . SER A 1 105 ? 1.914 10.367 -7.355 1.00 96.06 105 SER A C 1
ATOM 781 O O . SER A 1 105 ? 0.741 10.037 -7.164 1.00 96.06 105 SER A O 1
ATOM 783 N N . PRO A 1 106 ? 2.369 11.549 -6.897 1.00 95.38 106 PRO A N 1
ATOM 784 C CA . PRO A 1 106 ? 3.708 12.100 -7.073 1.00 95.38 106 PRO A CA 1
ATOM 785 C C . PRO A 1 106 ? 4.743 11.400 -6.191 1.00 95.38 106 PRO A C 1
ATOM 787 O O . PRO A 1 106 ? 4.478 11.035 -5.049 1.00 95.38 106 PRO A O 1
ATOM 790 N N . LEU A 1 107 ? 5.964 11.273 -6.712 1.00 92.69 107 LEU A N 1
ATOM 791 C CA . LEU A 1 107 ? 7.103 10.814 -5.920 1.00 92.69 107 LEU A CA 1
ATOM 792 C C . LEU A 1 107 ? 7.481 11.879 -4.881 1.00 92.69 107 LEU A C 1
ATOM 794 O O . LEU A 1 107 ? 7.533 13.072 -5.197 1.00 92.69 107 LEU A O 1
ATOM 798 N N . ASN A 1 108 ? 7.824 11.448 -3.663 1.00 86.31 108 ASN A N 1
ATOM 799 C CA . ASN A 1 108 ? 8.255 12.347 -2.589 1.00 86.31 108 ASN A CA 1
ATOM 800 C C . ASN A 1 108 ? 9.415 13.244 -3.049 1.00 86.31 108 ASN A C 1
ATOM 802 O O . ASN A 1 108 ? 10.385 12.716 -3.610 1.00 86.31 108 ASN A O 1
ATOM 806 N N . PRO A 1 109 ? 9.379 14.569 -2.803 1.00 84.12 109 PRO A N 1
ATOM 807 C CA . PRO A 1 109 ? 10.487 15.461 -3.120 1.00 84.12 109 PRO A CA 1
ATOM 808 C C . PRO A 1 109 ? 11.794 14.977 -2.488 1.00 84.12 109 PRO A C 1
ATOM 810 O O . PRO A 1 109 ? 11.843 14.647 -1.308 1.00 84.12 109 PRO A O 1
ATOM 813 N N . SER A 1 110 ? 12.864 14.944 -3.276 1.00 85.50 110 SER A N 1
ATOM 814 C CA . SER A 1 110 ? 14.178 14.479 -2.840 1.00 85.50 110 SER A CA 1
ATOM 815 C C . SER A 1 110 ? 15.253 15.370 -3.437 1.00 85.50 110 SER A C 1
ATOM 817 O O . SER A 1 110 ? 15.225 15.687 -4.626 1.00 85.50 110 SER A O 1
ATOM 819 N N . SER A 1 111 ? 16.216 15.760 -2.606 1.00 87.38 111 SER A N 1
ATOM 820 C CA . SER A 1 111 ? 17.466 16.395 -3.032 1.00 87.38 111 SER A CA 1
ATOM 821 C C . SER A 1 111 ? 18.565 15.372 -3.335 1.00 87.38 111 SER A C 1
ATOM 823 O O . SER A 1 111 ? 19.706 15.769 -3.564 1.00 87.38 111 SER A O 1
ATOM 825 N N . SER A 1 112 ? 18.229 14.077 -3.323 1.00 92.88 112 SER A N 1
ATOM 826 C CA . SER A 1 112 ? 19.074 12.934 -3.674 1.00 92.88 112 SER A CA 1
ATOM 827 C C . SER A 1 112 ? 18.565 12.272 -4.963 1.00 92.88 112 SER A C 1
ATOM 829 O O . SER A 1 112 ? 17.504 12.629 -5.481 1.00 92.88 112 SER A O 1
ATOM 831 N N . TRP A 1 113 ? 19.328 11.317 -5.490 1.00 96.06 113 TRP A N 1
ATOM 832 C CA . TRP A 1 113 ? 18.867 10.405 -6.542 1.00 96.06 113 TRP A CA 1
ATOM 833 C C . TRP A 1 113 ? 17.719 9.531 -6.017 1.00 96.06 1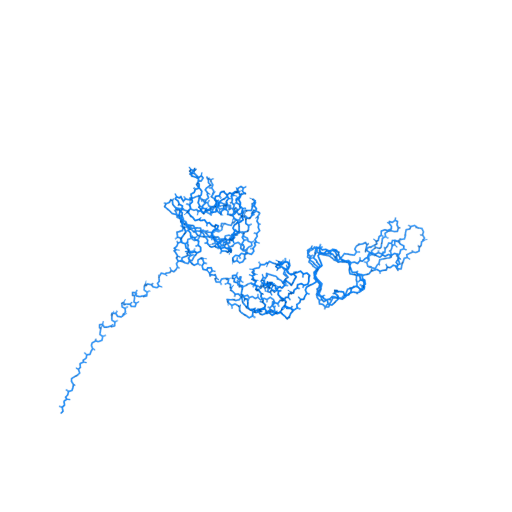13 TRP A C 1
ATOM 835 O O . TRP A 1 113 ? 17.546 9.396 -4.806 1.00 96.06 113 TRP A O 1
ATOM 845 N N . ARG A 1 114 ? 16.954 8.903 -6.912 1.00 97.31 114 ARG A N 1
ATOM 846 C CA . ARG A 1 114 ? 15.950 7.887 -6.551 1.00 97.31 114 ARG A CA 1
ATOM 847 C C . ARG A 1 114 ? 16.171 6.644 -7.388 1.00 97.31 114 ARG A C 1
ATOM 849 O O . ARG A 1 114 ? 16.217 6.758 -8.606 1.00 97.31 114 ARG A O 1
ATOM 856 N N . THR A 1 115 ? 16.295 5.480 -6.762 1.00 97.94 115 THR A N 1
ATOM 857 C CA . THR A 1 115 ? 16.676 4.240 -7.452 1.00 97.94 115 THR A CA 1
ATOM 858 C C . THR A 1 115 ? 15.578 3.198 -7.347 1.00 97.94 115 THR A C 1
ATOM 860 O O . THR A 1 115 ? 15.289 2.745 -6.245 1.00 97.94 115 THR A O 1
ATOM 863 N N . LEU A 1 116 ? 15.009 2.780 -8.482 1.00 98.56 116 LEU A N 1
ATOM 864 C CA . LEU A 1 116 ? 14.048 1.675 -8.505 1.00 98.56 116 LEU A CA 1
ATOM 865 C C . LEU A 1 116 ? 14.778 0.337 -8.444 1.00 98.56 116 LEU A C 1
ATOM 867 O O . LEU A 1 116 ? 14.442 -0.508 -7.623 1.00 98.56 116 LEU A O 1
ATOM 871 N N . THR A 1 117 ? 15.802 0.156 -9.279 1.00 98.56 117 THR A N 1
ATOM 872 C CA . THR A 1 117 ? 16.623 -1.059 -9.290 1.00 98.56 117 THR A CA 1
ATOM 873 C C . THR A 1 117 ? 18.103 -0.726 -9.351 1.00 98.56 117 THR A C 1
ATOM 875 O O . THR A 1 117 ? 18.545 0.185 -10.060 1.00 98.56 117 THR A O 1
ATOM 878 N N . ARG A 1 118 ? 18.884 -1.504 -8.606 1.00 97.75 118 ARG A N 1
ATOM 879 C CA . ARG A 1 118 ? 20.318 -1.312 -8.426 1.00 97.75 118 ARG A CA 1
ATOM 880 C C . ARG A 1 118 ? 21.073 -2.572 -8.822 1.00 97.75 118 ARG A C 1
ATOM 882 O O . ARG A 1 118 ? 20.798 -3.641 -8.289 1.00 97.75 118 ARG A O 1
ATOM 889 N N . GLY A 1 119 ? 22.052 -2.444 -9.712 1.00 96.81 119 GLY A N 1
ATOM 890 C CA . GLY A 1 119 ? 22.925 -3.537 -10.131 1.00 96.81 119 GLY A CA 1
ATOM 891 C C . GLY A 1 119 ? 23.973 -3.959 -9.091 1.00 96.81 119 GLY A C 1
ATOM 892 O O . GLY A 1 119 ? 24.478 -3.133 -8.328 1.00 96.81 119 GLY A O 1
ATOM 893 N N . ASN A 1 120 ? 24.347 -5.236 -9.108 1.00 94.94 120 ASN A N 1
ATOM 894 C CA . ASN A 1 120 ? 25.493 -5.791 -8.390 1.00 94.94 120 ASN A CA 1
ATOM 895 C C . ASN A 1 120 ? 26.834 -5.389 -9.050 1.00 94.94 120 ASN A C 1
ATOM 897 O O . ASN A 1 120 ? 26.879 -4.972 -10.208 1.00 94.94 120 ASN A O 1
ATOM 901 N N . GLY A 1 121 ? 27.951 -5.582 -8.343 1.00 88.94 121 GLY A N 1
ATOM 902 C CA . GLY A 1 121 ? 29.300 -5.410 -8.888 1.00 88.94 121 GLY A CA 1
ATOM 903 C C . GLY A 1 121 ? 29.682 -3.942 -9.067 1.00 88.94 121 GLY A C 1
ATOM 904 O O . GLY A 1 121 ? 29.658 -3.178 -8.105 1.00 88.94 121 GLY A O 1
ATOM 905 N N . CYS A 1 122 ? 30.041 -3.544 -10.293 1.00 86.88 122 CYS A N 1
ATOM 906 C CA . CYS A 1 122 ? 30.325 -2.138 -10.608 1.00 86.88 122 CYS A CA 1
ATOM 907 C C . CYS A 1 122 ? 29.099 -1.245 -10.421 1.00 86.88 122 CYS A C 1
ATOM 909 O O . CYS A 1 122 ? 29.234 -0.061 -10.130 1.00 86.88 122 CYS A O 1
ATOM 911 N N . GLY A 1 123 ? 27.911 -1.839 -10.474 1.00 89.31 123 GLY A N 1
ATOM 912 C CA . GLY A 1 123 ? 26.740 -1.256 -9.888 1.00 89.31 123 GLY A CA 1
ATOM 913 C C . GLY A 1 123 ? 26.178 -0.084 -10.683 1.00 89.31 123 GLY A C 1
ATOM 914 O O . GLY A 1 123 ? 26.152 1.052 -10.214 1.00 89.31 123 GLY A O 1
ATOM 915 N N . ASP A 1 124 ? 25.617 -0.404 -11.831 1.00 95.50 124 ASP A N 1
ATOM 916 C CA . ASP A 1 124 ? 24.725 0.500 -12.541 1.00 95.50 124 ASP A CA 1
ATOM 917 C C . ASP A 1 124 ? 23.362 0.649 -11.852 1.00 95.50 124 ASP A C 1
ATOM 919 O O . ASP A 1 124 ? 22.971 -0.135 -10.978 1.00 95.50 124 ASP A O 1
ATOM 923 N N . HIS A 1 125 ? 22.605 1.638 -12.311 1.00 97.75 125 HIS A N 1
ATOM 924 C CA . HIS A 1 125 ? 21.181 1.763 -12.035 1.00 97.75 125 HIS A CA 1
ATOM 925 C C . HIS A 1 125 ? 20.422 1.520 -13.341 1.00 97.75 125 HIS A C 1
ATOM 927 O O . HIS A 1 125 ? 20.568 2.293 -14.292 1.00 97.75 125 HIS A O 1
ATOM 933 N N . GLN A 1 126 ? 19.630 0.446 -13.404 1.00 98.25 126 GLN A N 1
ATOM 934 C CA . GLN A 1 126 ? 18.836 0.134 -14.598 1.00 98.25 126 GLN A CA 1
ATOM 935 C C . GLN A 1 126 ? 17.654 1.092 -14.739 1.00 98.25 126 GLN A C 1
ATOM 937 O O . GLN A 1 126 ? 17.236 1.363 -15.857 1.00 98.25 126 GLN A O 1
ATOM 942 N N . ILE A 1 127 ? 17.108 1.580 -13.620 1.00 98.69 127 ILE A N 1
ATOM 943 C CA . ILE A 1 127 ? 16.003 2.538 -13.586 1.00 98.69 127 ILE A CA 1
ATOM 944 C C . ILE A 1 127 ? 16.209 3.468 -12.386 1.00 98.69 127 ILE A C 1
ATOM 946 O O . ILE A 1 127 ? 16.244 3.018 -11.235 1.00 98.69 127 ILE A O 1
ATOM 950 N N . LEU A 1 128 ? 16.365 4.766 -12.650 1.00 98.38 128 LEU A N 1
ATOM 951 C CA . LEU A 1 128 ? 16.512 5.792 -11.615 1.00 98.38 128 LEU A CA 1
ATOM 952 C C . LEU A 1 128 ? 15.996 7.168 -12.071 1.00 98.38 128 LEU A C 1
ATOM 954 O O . LEU A 1 128 ? 15.783 7.397 -13.263 1.00 98.38 128 LEU A O 1
ATOM 958 N N . LEU A 1 129 ? 15.877 8.091 -11.113 1.00 98.06 129 LEU A N 1
ATOM 959 C CA . LEU A 1 129 ? 15.743 9.530 -11.352 1.00 98.06 129 LEU A CA 1
ATOM 960 C C . LEU A 1 129 ? 16.966 10.289 -10.807 1.00 98.06 129 LEU A C 1
ATOM 962 O O . LEU A 1 129 ? 17.514 9.900 -9.764 1.00 98.06 129 LEU A O 1
ATOM 966 N N . PRO A 1 130 ? 17.382 11.387 -11.466 1.00 96.12 130 PRO A N 1
ATOM 967 C CA . PRO A 1 130 ? 18.529 12.176 -11.064 1.00 96.12 130 PRO A CA 1
ATOM 968 C C . PRO A 1 130 ? 18.296 12.956 -9.778 1.00 96.12 130 PRO A C 1
ATOM 970 O O . PRO A 1 130 ? 17.168 13.237 -9.371 1.00 96.12 130 PRO A O 1
ATOM 973 N N . GLN A 1 131 ? 19.404 13.348 -9.155 1.00 92.75 131 GLN A N 1
ATOM 974 C CA . GLN A 1 131 ? 19.395 14.190 -7.969 1.00 92.75 131 GLN A CA 1
ATOM 975 C C . GLN A 1 131 ? 18.595 15.482 -8.191 1.00 92.75 131 GLN A C 1
ATOM 977 O O . GLN A 1 131 ? 18.942 16.285 -9.054 1.00 92.75 131 GLN A O 1
ATOM 982 N N . GLY A 1 132 ? 17.541 15.697 -7.395 1.00 83.25 132 GLY A N 1
ATOM 983 C CA . GLY A 1 132 ? 16.708 16.904 -7.483 1.00 83.25 132 GLY A CA 1
ATOM 984 C C . GLY A 1 132 ? 15.867 17.019 -8.762 1.00 83.25 132 GLY A C 1
ATOM 985 O O . GLY A 1 132 ? 15.243 18.056 -8.975 1.00 83.25 132 GLY A O 1
ATOM 986 N N . GLY A 1 133 ? 15.841 15.979 -9.601 1.00 92.06 133 GLY A N 1
ATOM 987 C CA . GLY A 1 133 ? 15.085 15.939 -10.848 1.00 92.06 133 GLY A CA 1
ATOM 988 C C . GLY A 1 133 ? 14.074 14.796 -10.896 1.00 92.06 133 GLY A C 1
ATOM 989 O O . GLY A 1 133 ? 13.995 13.957 -9.993 1.00 92.06 133 GLY A O 1
ATOM 990 N N . TYR A 1 134 ? 13.293 14.792 -11.975 1.00 95.88 134 TYR A N 1
ATOM 991 C CA . TYR A 1 134 ? 12.270 13.783 -12.260 1.00 95.88 134 TYR A CA 1
ATOM 992 C C . TYR A 1 134 ? 12.428 13.161 -13.654 1.00 95.88 134 TYR A C 1
ATOM 994 O O . TYR A 1 134 ? 11.525 12.482 -14.135 1.00 95.88 134 TYR A O 1
ATOM 1002 N N . ASP A 1 135 ? 13.570 13.378 -14.306 1.00 97.19 135 ASP A N 1
ATOM 1003 C CA . ASP A 1 135 ? 13.845 12.771 -15.604 1.00 97.19 135 ASP A CA 1
ATOM 1004 C C . ASP A 1 135 ? 14.109 11.275 -15.423 1.00 97.19 135 ASP A C 1
ATOM 1006 O O . ASP A 1 135 ? 15.043 10.875 -14.731 1.00 97.19 135 ASP A O 1
ATOM 1010 N N . LEU A 1 136 ? 13.289 10.438 -16.043 1.00 98.62 136 LEU A N 1
ATOM 1011 C CA . LEU A 1 136 ? 13.464 8.993 -16.021 1.00 98.62 136 LEU A CA 1
ATOM 1012 C C . LEU A 1 136 ? 14.700 8.606 -16.840 1.00 98.62 136 LEU A C 1
ATOM 1014 O O . LEU A 1 136 ? 14.895 9.121 -17.945 1.00 98.62 136 LEU A O 1
ATOM 1018 N N . GLY A 1 137 ? 15.520 7.678 -16.351 1.00 98.50 137 GLY A N 1
ATOM 1019 C CA . GLY A 1 137 ? 16.648 7.181 -17.131 1.00 98.50 137 GLY A CA 1
ATOM 1020 C C . GLY A 1 137 ? 17.415 6.042 -16.476 1.00 98.50 137 GLY A C 1
ATOM 1021 O O . GLY A 1 137 ? 16.888 5.302 -15.644 1.00 98.50 137 GLY A O 1
ATOM 1022 N N . VAL A 1 138 ? 18.681 5.925 -16.876 1.00 98.50 138 VAL A N 1
ATOM 1023 C CA . VAL A 1 138 ? 19.640 4.908 -16.417 1.00 98.50 138 VAL A CA 1
ATOM 1024 C C . VAL A 1 138 ? 20.942 5.577 -15.975 1.00 98.50 138 VAL A C 1
ATOM 1026 O O . VAL A 1 138 ? 21.244 6.687 -16.417 1.00 98.50 138 VAL A O 1
ATOM 1029 N N . PHE A 1 139 ? 21.724 4.925 -15.114 1.00 97.81 139 PHE A N 1
ATOM 1030 C CA . PHE A 1 139 ? 23.031 5.435 -14.686 1.00 97.81 139 PHE A CA 1
ATOM 1031 C C . PHE A 1 139 ? 24.113 4.389 -14.908 1.00 97.81 139 PHE A C 1
ATOM 1033 O O . PHE A 1 139 ? 24.036 3.286 -14.363 1.00 97.81 139 PHE A O 1
ATOM 1040 N N . ASP A 1 140 ? 25.120 4.773 -15.683 1.00 97.06 140 ASP A N 1
ATOM 1041 C CA . ASP A 1 140 ? 26.313 3.986 -15.959 1.00 97.06 140 ASP A CA 1
ATOM 1042 C C . ASP A 1 140 ? 27.400 4.289 -14.923 1.00 97.06 140 ASP A C 1
ATOM 1044 O O . ASP A 1 140 ? 28.110 5.300 -15.001 1.00 97.06 140 ASP A O 1
ATOM 1048 N N . ASN A 1 141 ? 27.526 3.393 -13.950 1.00 94.69 141 ASN A N 1
ATOM 1049 C CA . ASN A 1 141 ? 28.608 3.415 -12.976 1.00 94.69 141 ASN A CA 1
ATOM 1050 C C . ASN A 1 141 ? 29.780 2.526 -13.420 1.00 94.69 141 ASN A C 1
ATOM 1052 O O . ASN A 1 141 ? 30.913 2.742 -12.996 1.00 94.69 141 ASN A O 1
ATOM 1056 N N . CYS A 1 142 ? 29.519 1.531 -14.270 1.00 90.81 142 CYS A N 1
ATOM 1057 C CA . CYS A 1 142 ? 30.508 0.558 -14.716 1.00 90.81 142 CYS A CA 1
ATOM 1058 C C . CYS A 1 142 ? 31.577 1.152 -15.636 1.00 90.81 142 CYS A C 1
ATOM 1060 O O . CYS A 1 142 ? 32.758 0.835 -15.477 1.00 90.81 142 CYS A O 1
ATOM 1062 N N . TYR A 1 143 ? 31.188 2.037 -16.551 1.00 91.88 143 TYR A N 1
ATOM 1063 C CA . TYR A 1 143 ? 32.104 2.765 -17.431 1.00 91.88 143 TYR A CA 1
ATOM 1064 C C . TYR A 1 143 ? 32.198 4.255 -17.082 1.00 91.88 143 TYR A C 1
ATOM 1066 O O . TYR A 1 143 ? 33.019 4.972 -17.656 1.00 91.88 143 TYR A O 1
ATOM 1074 N N . GLY A 1 144 ? 31.408 4.712 -16.104 1.00 91.56 144 GLY A N 1
ATOM 1075 C CA . GLY A 1 144 ? 31.504 6.050 -15.527 1.00 91.56 144 GLY A CA 1
ATOM 1076 C C . GLY A 1 144 ? 30.992 7.163 -16.440 1.00 91.56 144 GLY A C 1
ATOM 1077 O O . GLY A 1 144 ? 31.388 8.315 -16.262 1.00 91.56 144 GLY A O 1
ATOM 1078 N N . SER A 1 145 ? 30.130 6.847 -17.415 1.00 95.06 145 SER A N 1
ATOM 1079 C CA . SER A 1 145 ? 29.511 7.866 -18.275 1.00 95.06 145 SER A CA 1
ATOM 1080 C C . SER A 1 145 ? 28.332 8.596 -17.615 1.00 95.06 145 SER A C 1
ATOM 1082 O O . SER A 1 145 ? 27.881 9.618 -18.132 1.00 95.06 145 SER A O 1
ATOM 1084 N N . GLY A 1 146 ? 27.892 8.145 -16.436 1.00 96.44 146 GLY A N 1
ATOM 1085 C CA . GLY A 1 146 ? 26.926 8.850 -15.600 1.00 96.44 146 GLY A CA 1
ATOM 1086 C C . GLY A 1 146 ? 25.475 8.639 -16.031 1.00 96.44 146 GLY A C 1
ATOM 1087 O O . GLY A 1 146 ? 25.095 7.559 -16.481 1.00 96.44 146 GLY A O 1
ATOM 1088 N N . PHE A 1 147 ? 24.637 9.658 -15.831 1.00 98.06 147 PHE A N 1
ATOM 1089 C CA . PHE A 1 147 ? 23.200 9.578 -16.092 1.00 98.06 147 PHE A CA 1
ATOM 1090 C C . PHE A 1 147 ? 22.860 9.754 -17.572 1.00 98.06 147 PHE A C 1
ATOM 1092 O O . PHE A 1 147 ? 23.266 10.729 -18.202 1.00 98.06 147 PHE A O 1
ATOM 1099 N N . HIS A 1 148 ? 22.020 8.858 -18.085 1.00 98.38 148 HIS A N 1
ATOM 1100 C CA . HIS A 1 148 ? 21.462 8.913 -19.431 1.00 98.38 148 HIS A CA 1
ATOM 1101 C C . HIS A 1 148 ? 19.949 9.069 -19.345 1.00 98.38 148 HIS A C 1
ATOM 1103 O O . HIS A 1 148 ? 19.227 8.113 -19.049 1.00 98.38 148 HIS A O 1
ATOM 1109 N N . SER A 1 149 ? 19.472 10.280 -19.627 1.00 98.19 149 SER A N 1
ATOM 1110 C CA . SER A 1 149 ? 18.044 10.601 -19.639 1.00 98.19 149 SER A CA 1
ATOM 1111 C C . SER A 1 149 ? 17.311 9.875 -20.768 1.00 98.19 149 SER A C 1
ATOM 1113 O O . SER A 1 149 ? 17.846 9.723 -21.867 1.00 98.19 149 SER A O 1
ATOM 1115 N N . SER A 1 150 ? 16.069 9.474 -20.499 1.00 98.38 150 SER A N 1
ATOM 1116 C CA . SER A 1 150 ? 15.114 9.027 -21.518 1.00 98.38 150 SER A CA 1
ATOM 1117 C C . SER A 1 150 ? 14.431 10.191 -22.245 1.00 98.38 150 SER A C 1
ATOM 1119 O O . SER A 1 150 ? 13.823 9.984 -23.295 1.00 98.38 150 SER A O 1
ATOM 1121 N N . GLY A 1 151 ? 14.514 11.403 -21.681 1.00 98.00 151 GLY A N 1
ATOM 1122 C CA . GLY A 1 151 ? 13.774 12.592 -22.108 1.00 98.00 151 GLY A CA 1
ATOM 1123 C C . GLY A 1 151 ? 12.384 12.742 -21.477 1.00 98.00 151 GLY A C 1
ATOM 1124 O O . GLY A 1 151 ? 11.727 13.751 -21.724 1.00 98.00 151 GLY A O 1
ATOM 1125 N N . PHE A 1 152 ? 11.931 11.782 -20.663 1.00 98.44 152 PHE A N 1
ATOM 1126 C CA . PHE A 1 152 ? 10.620 11.831 -20.015 1.00 98.44 152 PHE A CA 1
ATOM 1127 C C . PHE A 1 152 ? 10.700 12.339 -18.571 1.00 98.44 152 PHE A C 1
ATOM 1129 O O . PHE A 1 152 ? 11.422 11.772 -17.753 1.00 98.44 152 PHE A O 1
ATOM 1136 N N . ASN A 1 153 ? 9.913 13.367 -18.245 1.00 97.25 153 ASN A N 1
ATOM 1137 C CA . ASN A 1 153 ? 9.826 13.936 -16.901 1.00 97.25 153 ASN A CA 1
ATOM 1138 C C . ASN A 1 153 ? 8.614 13.366 -16.138 1.00 97.25 153 ASN A C 1
ATOM 1140 O O . ASN A 1 153 ? 7.462 13.676 -16.452 1.00 97.25 153 ASN A O 1
ATOM 1144 N N . MET A 1 154 ? 8.881 12.581 -15.092 1.00 96.50 154 MET A N 1
ATOM 1145 C CA . MET A 1 154 ? 7.871 11.901 -14.275 1.00 96.50 154 MET A CA 1
ATOM 1146 C C . MET A 1 154 ? 7.004 12.846 -13.432 1.00 96.50 154 MET A C 1
ATOM 1148 O O . MET A 1 154 ? 5.922 12.448 -13.018 1.00 96.50 154 MET A O 1
ATOM 1152 N N . SER A 1 155 ? 7.405 14.104 -13.208 1.00 94.69 155 SER A N 1
ATOM 1153 C CA . SER A 1 155 ? 6.573 15.072 -12.474 1.00 94.69 155 SER A CA 1
ATOM 1154 C C . SER A 1 155 ? 5.358 15.555 -13.272 1.00 94.69 155 SER A C 1
ATOM 1156 O O . SER A 1 155 ? 4.577 16.357 -12.769 1.00 94.69 155 SER A O 1
ATOM 1158 N N . THR A 1 156 ? 5.240 15.148 -14.538 1.00 96.12 156 THR A N 1
ATOM 1159 C CA . THR A 1 156 ? 4.093 15.463 -15.404 1.00 96.12 156 THR A CA 1
ATOM 1160 C C . THR A 1 156 ? 2.930 14.489 -15.227 1.00 96.12 156 THR A C 1
ATOM 1162 O O . THR A 1 156 ? 1.842 14.743 -15.743 1.00 96.12 156 THR A O 1
ATOM 1165 N N . LEU A 1 157 ? 3.154 13.388 -14.507 1.00 97.50 157 LEU A N 1
ATOM 1166 C CA . LEU A 1 157 ? 2.144 12.378 -14.234 1.00 97.50 157 LEU A CA 1
ATOM 1167 C C . LEU A 1 157 ? 1.091 12.898 -13.256 1.00 97.50 157 LEU A C 1
ATOM 1169 O O . LEU A 1 157 ? 1.371 13.719 -12.382 1.00 97.50 157 LEU A O 1
ATOM 1173 N N . SER A 1 158 ? -0.133 12.397 -13.409 1.00 97.19 158 SER A N 1
ATOM 1174 C CA . SER A 1 158 ? -1.215 12.634 -12.458 1.00 97.19 158 SER A CA 1
ATOM 1175 C C . SER A 1 158 ? -0.916 12.005 -11.093 1.00 97.19 158 SER A C 1
ATOM 1177 O O . SER A 1 158 ? 0.032 11.238 -10.924 1.00 97.19 158 SER A O 1
ATOM 1179 N N . ASN A 1 159 ? -1.744 12.328 -10.102 1.00 95.44 159 ASN A N 1
ATOM 1180 C CA . ASN A 1 159 ? -1.714 11.626 -8.825 1.00 95.44 159 ASN A CA 1
ATOM 1181 C C . ASN A 1 159 ? -2.295 10.217 -9.003 1.00 95.44 159 ASN A C 1
ATOM 1183 O O . ASN A 1 159 ? -3.352 10.069 -9.618 1.00 95.44 159 ASN A O 1
ATOM 1187 N N . GLY A 1 160 ? -1.650 9.213 -8.416 1.00 94.44 160 GLY A N 1
ATOM 1188 C CA . GLY A 1 160 ? -2.095 7.824 -8.430 1.00 94.44 160 GLY A CA 1
ATOM 1189 C C . GLY A 1 160 ? -1.041 6.851 -8.946 1.00 94.44 160 GLY A C 1
ATOM 1190 O O . GLY A 1 160 ? 0.134 7.182 -9.094 1.00 94.44 160 GLY A O 1
ATOM 1191 N N . TRP A 1 161 ? -1.480 5.621 -9.187 1.00 95.81 161 TRP A N 1
ATOM 1192 C CA . TRP A 1 161 ? -0.638 4.535 -9.672 1.00 95.81 161 TRP A CA 1
ATOM 1193 C C . TRP A 1 161 ? -0.373 4.649 -11.172 1.00 95.81 161 TRP A C 1
ATOM 1195 O O . TRP A 1 161 ? -1.304 4.812 -11.957 1.00 95.81 161 TRP A O 1
ATOM 1205 N N . HIS A 1 162 ? 0.890 4.490 -11.555 1.00 97.94 162 HIS A N 1
ATOM 1206 C CA . HIS A 1 162 ? 1.351 4.466 -12.939 1.00 97.94 162 HIS A CA 1
ATOM 1207 C C . HIS A 1 162 ? 2.179 3.209 -13.197 1.00 97.94 162 HIS A C 1
ATOM 1209 O O . HIS A 1 162 ? 2.917 2.748 -12.320 1.00 97.94 162 HIS A O 1
ATOM 1215 N N . HIS A 1 163 ? 2.065 2.656 -14.402 1.00 98.31 163 HIS A N 1
ATOM 1216 C CA . HIS A 1 163 ? 2.814 1.465 -14.795 1.00 98.31 163 HIS A CA 1
ATOM 1217 C C . HIS A 1 163 ? 4.051 1.863 -15.594 1.00 98.31 163 HIS A C 1
ATOM 1219 O O . HIS A 1 163 ? 3.933 2.522 -16.626 1.00 98.31 163 HIS A O 1
ATOM 1225 N N . LEU A 1 164 ? 5.232 1.441 -15.149 1.00 98.75 164 LEU A N 1
ATOM 1226 C CA . LEU A 1 164 ? 6.502 1.658 -15.832 1.00 98.75 164 LEU A CA 1
ATOM 1227 C C . LEU A 1 164 ? 7.004 0.350 -16.438 1.00 98.75 164 LEU A C 1
ATOM 1229 O O . LEU A 1 164 ? 7.062 -0.659 -15.744 1.00 98.75 164 LEU A O 1
ATOM 1233 N N . ALA A 1 165 ? 7.444 0.384 -17.698 1.00 98.75 165 ALA A N 1
ATOM 1234 C CA . ALA A 1 165 ? 8.219 -0.698 -18.305 1.00 98.75 165 ALA A CA 1
ATOM 1235 C C . ALA A 1 165 ? 9.509 -0.164 -18.946 1.00 98.75 165 ALA A C 1
ATOM 1237 O O . ALA A 1 165 ? 9.478 0.780 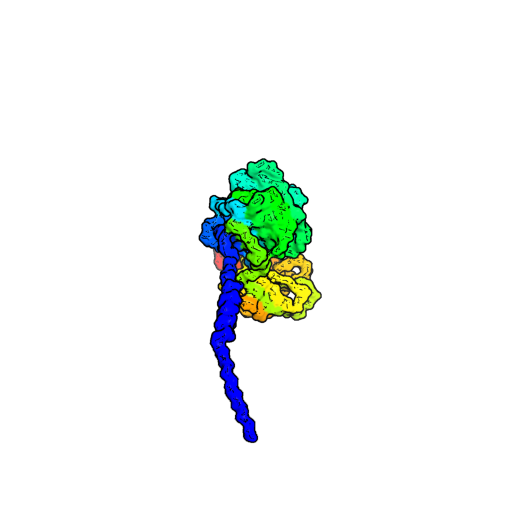-19.737 1.00 98.75 165 ALA A O 1
ATOM 1238 N N . ALA A 1 166 ? 10.643 -0.783 -18.622 1.00 98.81 166 ALA A N 1
ATOM 1239 C CA . ALA A 1 166 ? 11.963 -0.485 -19.167 1.00 98.81 166 ALA A CA 1
ATOM 1240 C C . ALA A 1 166 ? 12.498 -1.697 -19.939 1.00 98.81 166 ALA A C 1
ATOM 1242 O O . ALA A 1 166 ? 12.556 -2.800 -19.403 1.00 98.81 166 ALA A O 1
ATOM 1243 N N . LEU A 1 167 ? 12.882 -1.491 -21.196 1.00 98.69 167 LEU A N 1
ATOM 1244 C CA . LEU A 1 167 ? 13.289 -2.531 -22.140 1.00 98.69 167 LEU A CA 1
ATOM 1245 C C . LEU A 1 167 ? 14.731 -2.281 -22.587 1.00 98.69 167 LEU A C 1
ATOM 1247 O O . LEU A 1 167 ? 14.984 -1.373 -23.385 1.00 98.69 167 LEU A O 1
ATOM 1251 N N . GLY A 1 168 ? 15.668 -3.087 -22.093 1.00 98.50 168 GLY A N 1
ATOM 1252 C CA . GLY A 1 168 ? 17.086 -2.992 -22.425 1.00 98.50 168 GLY A CA 1
ATOM 1253 C C . GLY A 1 168 ? 17.464 -3.893 -23.597 1.00 98.50 168 GLY A C 1
ATOM 1254 O O . GLY A 1 168 ? 17.319 -5.111 -23.508 1.00 98.50 168 GLY A O 1
ATOM 1255 N N . ALA A 1 169 ? 17.984 -3.310 -24.681 1.00 98.12 169 ALA A N 1
ATOM 1256 C CA . ALA A 1 169 ? 18.620 -4.043 -25.780 1.00 98.12 169 ALA A CA 1
ATOM 1257 C C . ALA A 1 169 ? 19.534 -3.145 -26.627 1.00 98.12 169 ALA A C 1
ATOM 1259 O O . ALA A 1 169 ? 19.302 -1.941 -26.771 1.00 98.12 169 ALA A O 1
ATOM 1260 N N . ASN A 1 170 ? 20.526 -3.762 -27.279 1.00 96.62 170 ASN A N 1
ATOM 1261 C CA . ASN A 1 170 ? 21.421 -3.114 -28.245 1.00 96.62 170 ASN A CA 1
ATOM 1262 C C . ASN A 1 170 ? 22.110 -1.844 -27.703 1.00 96.62 170 ASN A C 1
ATOM 1264 O O . ASN A 1 170 ? 22.321 -0.891 -28.450 1.00 96.62 170 ASN A O 1
ATOM 1268 N N . GLY A 1 171 ? 22.437 -1.811 -26.405 1.00 95.94 171 GLY A N 1
ATOM 1269 C CA . GLY A 1 171 ? 23.100 -0.663 -25.777 1.00 95.94 171 GLY A CA 1
ATOM 1270 C C . GLY A 1 171 ? 22.169 0.508 -25.443 1.00 95.94 171 GLY A C 1
ATOM 1271 O O . GLY A 1 171 ? 22.652 1.579 -25.098 1.00 95.94 171 GLY A O 1
ATOM 1272 N N . SER A 1 172 ? 20.850 0.322 -25.530 1.00 98.19 172 SER A N 1
ATOM 1273 C CA . SER A 1 172 ? 19.842 1.338 -25.203 1.00 98.19 172 SER A CA 1
ATOM 1274 C C . SER A 1 172 ? 18.739 0.788 -24.299 1.00 98.19 172 SER A C 1
ATOM 1276 O O . SER A 1 172 ? 18.476 -0.417 -24.301 1.00 98.19 172 SER A O 1
ATOM 1278 N N . THR A 1 173 ? 18.069 1.676 -23.564 1.00 98.81 173 THR A N 1
ATOM 1279 C CA . THR A 1 173 ? 16.915 1.331 -22.720 1.00 98.81 173 THR A CA 1
ATOM 1280 C C . THR A 1 173 ? 15.709 2.156 -23.144 1.00 98.81 173 THR A C 1
ATOM 1282 O O . THR A 1 173 ? 15.742 3.384 -23.064 1.00 98.81 173 THR A O 1
ATOM 1285 N N . ARG A 1 174 ? 14.650 1.495 -23.619 1.00 98.88 174 ARG A N 1
ATOM 1286 C CA . ARG A 1 174 ? 13.367 2.122 -23.974 1.00 98.88 174 ARG A CA 1
ATOM 1287 C C . ARG A 1 174 ? 12.436 2.130 -22.773 1.00 98.88 174 ARG A C 1
ATOM 1289 O O . ARG A 1 174 ? 12.358 1.127 -22.075 1.00 98.88 174 ARG A O 1
ATOM 1296 N N . PHE A 1 175 ? 11.707 3.222 -22.579 1.00 98.88 175 PHE A N 1
ATOM 1297 C CA . PHE A 1 175 ? 10.786 3.389 -21.462 1.00 98.88 175 PHE A CA 1
ATOM 1298 C C . PHE A 1 175 ? 9.354 3.570 -21.945 1.00 98.88 175 PHE A C 1
ATOM 1300 O O . PHE A 1 175 ? 9.092 4.265 -22.933 1.00 98.88 175 PHE A O 1
ATOM 1307 N N . TYR A 1 176 ? 8.437 2.958 -21.206 1.00 98.88 176 TYR A N 1
ATOM 1308 C CA . TYR A 1 176 ? 7.002 3.056 -21.393 1.00 98.88 176 TYR A CA 1
ATOM 1309 C C . TYR A 1 176 ? 6.358 3.444 -20.067 1.00 98.88 176 TYR A C 1
ATOM 1311 O O . TYR A 1 176 ? 6.741 2.909 -19.026 1.00 98.88 176 TYR A O 1
ATOM 1319 N N . ILE A 1 177 ? 5.386 4.349 -20.122 1.00 98.69 177 ILE A N 1
ATOM 1320 C CA . ILE A 1 177 ? 4.533 4.711 -18.990 1.00 98.69 177 ILE A CA 1
ATOM 1321 C C . ILE A 1 177 ? 3.084 4.523 -19.417 1.00 98.69 177 ILE A C 1
ATOM 1323 O O . ILE A 1 177 ? 2.698 4.961 -20.503 1.00 98.69 177 ILE A O 1
ATOM 1327 N N . ASP A 1 178 ? 2.304 3.835 -18.588 1.00 97.88 178 ASP A N 1
ATOM 1328 C CA . ASP A 1 178 ? 0.880 3.566 -18.813 1.00 97.88 178 ASP A CA 1
ATOM 1329 C C . ASP A 1 178 ? 0.606 2.964 -20.198 1.00 97.88 178 ASP A C 1
ATOM 1331 O O . ASP A 1 178 ? -0.254 3.402 -20.962 1.00 97.88 178 ASP A O 1
ATOM 1335 N N . GLY A 1 179 ? 1.447 2.003 -20.580 1.00 97.12 179 GLY A N 1
ATOM 1336 C CA . GLY A 1 179 ? 1.354 1.317 -21.864 1.00 97.12 179 GLY A CA 1
ATOM 1337 C C . GLY A 1 179 ? 1.957 2.063 -23.060 1.00 97.12 179 GLY A C 1
ATOM 1338 O O . GLY A 1 179 ? 2.103 1.468 -24.129 1.00 97.12 179 GLY A O 1
ATOM 1339 N N . ASN A 1 180 ? 2.346 3.331 -22.914 1.00 98.06 180 ASN A N 1
ATOM 1340 C CA . ASN A 1 180 ? 2.789 4.183 -24.018 1.00 98.06 180 ASN A CA 1
ATOM 1341 C C . ASN A 1 180 ? 4.302 4.398 -24.002 1.00 98.06 180 ASN A C 1
ATOM 1343 O O . ASN A 1 180 ? 4.876 4.669 -22.953 1.00 98.06 180 ASN A O 1
ATOM 1347 N N . PHE A 1 181 ? 4.954 4.333 -25.165 1.00 98.62 181 PHE A N 1
ATOM 1348 C CA . PHE A 1 181 ? 6.373 4.675 -25.289 1.00 98.62 181 PHE A CA 1
ATOM 1349 C C . PHE A 1 181 ? 6.598 6.158 -24.963 1.00 98.62 181 PHE A C 1
ATOM 1351 O O . PHE A 1 181 ? 5.975 7.021 -25.582 1.00 98.62 181 PHE A O 1
ATOM 1358 N N . VAL A 1 182 ? 7.511 6.452 -24.034 1.00 98.62 182 VAL A N 1
ATOM 1359 C CA . VAL A 1 182 ? 7.784 7.827 -23.580 1.00 98.62 182 VAL A CA 1
ATOM 1360 C C . VAL A 1 182 ? 9.177 8.339 -23.929 1.00 98.62 182 VAL A C 1
ATOM 1362 O O . VAL A 1 182 ? 9.392 9.549 -23.954 1.00 98.62 182 VAL A O 1
ATOM 1365 N N . GLY A 1 183 ? 10.130 7.450 -24.207 1.00 98.50 183 GLY A N 1
ATOM 1366 C CA . GLY A 1 183 ? 11.502 7.861 -24.478 1.00 98.50 183 GLY A CA 1
ATOM 1367 C C . GLY A 1 183 ? 12.512 6.724 -24.428 1.00 98.50 183 GLY A C 1
ATOM 1368 O O . GLY A 1 183 ? 12.182 5.568 -24.157 1.00 98.50 183 GLY A O 1
ATOM 1369 N N . GLN A 1 184 ? 13.770 7.057 -24.704 1.00 98.56 184 GLN A N 1
ATOM 1370 C CA . GLN A 1 184 ? 14.868 6.097 -24.736 1.00 98.56 184 GLN A CA 1
ATOM 1371 C C . GLN A 1 184 ? 16.152 6.727 -24.201 1.00 98.56 184 GLN A C 1
ATOM 1373 O O . GLN A 1 184 ? 16.539 7.811 -24.632 1.00 98.56 184 GLN A O 1
ATOM 1378 N N . SER A 1 185 ? 16.841 6.006 -23.321 1.00 98.50 185 SER A N 1
ATOM 1379 C CA . SER A 1 185 ? 18.208 6.318 -22.908 1.00 98.50 185 SER A CA 1
ATOM 1380 C C . SER A 1 185 ? 19.213 5.639 -23.838 1.00 98.50 185 SER A C 1
ATOM 1382 O O . SER A 1 185 ? 19.051 4.472 -24.204 1.00 98.50 185 SER A O 1
ATOM 1384 N N . ASN A 1 186 ? 20.305 6.331 -24.165 1.00 97.31 186 ASN A N 1
ATOM 1385 C CA . ASN A 1 186 ? 21.390 5.815 -25.015 1.00 97.31 186 ASN A CA 1
ATOM 1386 C C . ASN A 1 186 ? 22.398 4.933 -24.249 1.00 97.31 186 ASN A C 1
ATOM 1388 O O . ASN A 1 186 ? 23.578 4.893 -24.589 1.00 97.31 186 ASN A O 1
ATOM 1392 N N . TYR A 1 187 ? 21.927 4.252 -23.205 1.00 97.75 187 TYR A N 1
ATOM 1393 C CA . TYR A 1 187 ? 22.693 3.288 -22.428 1.00 97.75 187 TYR A CA 1
ATOM 1394 C C . TYR A 1 187 ? 21.787 2.129 -22.006 1.00 97.75 187 TYR A C 1
ATOM 1396 O O . TYR A 1 187 ? 20.582 2.301 -21.793 1.00 97.75 187 TYR A O 1
ATOM 1404 N N . GLN A 1 188 ? 22.381 0.948 -21.873 1.00 96.19 188 GLN A N 1
ATOM 1405 C CA . GLN A 1 188 ? 21.750 -0.253 -21.344 1.00 96.19 188 GLN A CA 1
ATOM 1406 C C . GLN A 1 188 ? 22.667 -0.841 -20.285 1.00 96.19 188 GLN A C 1
ATOM 1408 O O . GLN A 1 188 ? 23.775 -1.278 -20.594 1.00 96.19 188 GLN A O 1
ATOM 1413 N N . SER A 1 189 ? 22.175 -0.929 -19.055 1.00 95.44 189 SER A N 1
ATOM 1414 C CA . SER A 1 189 ? 22.873 -1.715 -18.050 1.00 95.44 189 SER A CA 1
ATOM 1415 C C . SER A 1 189 ? 22.642 -3.210 -18.274 1.00 95.44 189 SER A C 1
ATOM 1417 O O . SER A 1 189 ? 21.541 -3.643 -18.610 1.00 95.44 189 SER A O 1
ATOM 1419 N N . THR A 1 190 ? 23.683 -4.003 -18.048 1.00 94.00 190 THR A N 1
ATOM 1420 C CA . THR A 1 190 ? 23.621 -5.475 -17.994 1.00 94.00 190 THR A CA 1
ATOM 1421 C C . THR A 1 190 ? 24.026 -6.009 -16.616 1.00 94.00 190 THR A C 1
ATOM 1423 O O . THR A 1 190 ? 24.229 -7.204 -16.436 1.00 94.00 190 THR A O 1
ATOM 1426 N N . SER A 1 191 ? 24.137 -5.126 -15.616 1.00 95.25 191 SER A N 1
ATOM 1427 C CA . SER A 1 191 ? 24.417 -5.531 -14.237 1.00 95.25 191 SER A CA 1
ATOM 1428 C C . SER A 1 191 ? 23.221 -6.299 -13.666 1.00 95.25 191 SER A C 1
ATOM 1430 O O . SER A 1 191 ? 22.104 -5.788 -13.703 1.00 95.25 191 SER A O 1
ATOM 1432 N N . ASN A 1 192 ? 23.447 -7.479 -13.083 1.00 97.12 192 ASN A N 1
ATOM 1433 C CA . ASN A 1 192 ? 22.405 -8.241 -12.377 1.00 97.12 192 ASN A CA 1
ATOM 1434 C C . ASN A 1 192 ? 21.787 -7.401 -11.254 1.00 97.12 192 ASN A C 1
ATOM 1436 O O . ASN A 1 192 ? 22.520 -6.697 -10.561 1.00 97.12 192 ASN A O 1
ATOM 1440 N N . ILE A 1 193 ? 20.477 -7.483 -11.039 1.00 98.12 193 ILE A N 1
ATOM 1441 C CA . ILE A 1 193 ? 19.793 -6.672 -10.023 1.00 98.12 193 ILE A CA 1
ATOM 1442 C C . ILE A 1 193 ? 20.113 -7.223 -8.630 1.00 98.12 193 ILE A C 1
ATOM 1444 O O . ILE A 1 193 ? 19.955 -8.413 -8.376 1.00 98.12 193 ILE A O 1
ATOM 1448 N N . TYR A 1 194 ? 20.551 -6.337 -7.739 1.00 97.50 194 TYR A N 1
ATOM 1449 C CA . TYR A 1 194 ? 20.924 -6.619 -6.352 1.00 97.50 194 TYR A CA 1
ATOM 1450 C C . TYR A 1 194 ? 19.977 -5.982 -5.334 1.00 97.50 194 TYR A C 1
ATOM 1452 O O . TYR A 1 194 ? 19.731 -6.556 -4.276 1.00 97.50 194 TYR A O 1
ATOM 1460 N N . ALA A 1 195 ? 19.458 -4.788 -5.624 1.00 98.12 195 ALA A N 1
ATOM 1461 C CA . ALA A 1 195 ? 18.520 -4.124 -4.729 1.00 98.12 195 ALA A CA 1
ATOM 1462 C C . ALA A 1 195 ? 17.362 -3.479 -5.486 1.00 98.12 195 ALA A C 1
ATOM 1464 O O . ALA A 1 195 ? 17.513 -3.059 -6.637 1.00 98.12 195 ALA A O 1
ATOM 1465 N N . ILE A 1 196 ? 16.221 -3.408 -4.805 1.00 98.69 196 ILE A N 1
ATOM 1466 C CA . ILE A 1 196 ? 14.966 -2.836 -5.288 1.00 98.69 196 ILE A CA 1
ATOM 1467 C C . ILE A 1 196 ? 14.516 -1.740 -4.312 1.00 98.69 196 ILE A C 1
ATOM 1469 O O . ILE A 1 196 ? 14.637 -1.884 -3.093 1.00 98.69 196 ILE A O 1
ATOM 1473 N N . GLY A 1 197 ? 14.016 -0.634 -4.860 1.00 97.69 197 GLY A N 1
ATOM 1474 C CA . GLY A 1 197 ? 13.420 0.495 -4.143 1.00 97.69 197 GLY A CA 1
ATOM 1475 C C . GLY A 1 197 ? 14.399 1.505 -3.552 1.00 97.69 197 GLY A C 1
ATOM 1476 O O . GLY A 1 197 ? 13.968 2.560 -3.084 1.00 97.69 197 GLY A O 1
ATOM 1477 N N . ASN A 1 198 ? 15.706 1.226 -3.586 1.00 97.31 198 ASN A N 1
ATOM 1478 C CA . ASN A 1 198 ? 16.734 2.156 -3.128 1.00 97.31 198 ASN A CA 1
ATOM 1479 C C . ASN A 1 198 ? 18.124 1.804 -3.672 1.00 97.31 198 ASN A C 1
ATOM 1481 O O . ASN A 1 198 ? 18.381 0.709 -4.178 1.00 97.31 198 ASN A O 1
ATOM 1485 N N . TYR A 1 199 ? 19.064 2.723 -3.468 1.00 95.81 199 TYR A N 1
ATOM 1486 C CA . TYR A 1 199 ? 20.492 2.430 -3.520 1.00 95.81 199 TYR A CA 1
ATOM 1487 C C . TYR A 1 199 ? 20.869 1.438 -2.415 1.00 95.81 199 TYR A C 1
ATOM 1489 O O . TYR A 1 199 ? 20.346 1.505 -1.303 1.00 95.81 199 TYR A O 1
ATOM 1497 N N . GLN A 1 200 ? 21.823 0.539 -2.670 1.00 93.19 200 GLN A N 1
ATOM 1498 C CA . GLN A 1 200 ? 22.176 -0.506 -1.706 1.00 93.19 200 GLN A CA 1
ATOM 1499 C C . GLN A 1 200 ? 22.717 0.045 -0.378 1.00 93.19 200 GLN A C 1
ATOM 1501 O O . GLN A 1 200 ? 22.550 -0.586 0.663 1.00 93.19 200 GLN A O 1
ATOM 1506 N N . GLY A 1 201 ? 23.343 1.227 -0.407 1.00 93.50 201 GLY A N 1
ATOM 1507 C CA . GLY A 1 201 ? 23.784 1.953 0.788 1.00 93.50 201 GLY A CA 1
ATOM 1508 C C . GLY A 1 201 ? 22.731 2.889 1.393 1.00 93.50 201 GLY A C 1
ATOM 1509 O O . GLY A 1 201 ? 23.015 3.519 2.406 1.00 93.50 201 GLY A O 1
ATOM 1510 N N . GLY A 1 202 ? 21.541 2.985 0.794 1.00 94.88 202 GLY A N 1
ATOM 1511 C CA . GLY A 1 202 ? 20.457 3.865 1.222 1.00 94.88 202 GLY A CA 1
ATOM 1512 C C . GLY A 1 202 ? 20.506 5.296 0.669 1.00 94.88 202 GLY A C 1
ATOM 1513 O O . GLY A 1 202 ? 21.351 5.654 -0.148 1.00 94.88 202 GLY A O 1
ATOM 1514 N N . GLY A 1 203 ? 19.577 6.136 1.124 1.00 95.38 203 GLY A N 1
ATOM 1515 C CA . GLY A 1 203 ? 19.521 7.566 0.797 1.00 95.38 203 GLY A CA 1
ATOM 1516 C C . GLY A 1 203 ? 19.045 7.901 -0.620 1.00 95.38 203 GLY A C 1
ATOM 1517 O O . GLY A 1 203 ? 19.129 9.062 -1.022 1.00 95.38 203 GLY A O 1
ATOM 1518 N N . GLN A 1 204 ? 18.549 6.919 -1.375 1.00 96.75 204 GLN A N 1
ATOM 1519 C CA . GLN A 1 204 ? 17.935 7.103 -2.694 1.00 96.75 204 GLN A CA 1
ATOM 1520 C C . GLN A 1 204 ? 16.561 6.410 -2.815 1.00 96.75 204 GLN A C 1
ATOM 1522 O O . GLN A 1 204 ? 16.348 5.663 -3.778 1.00 96.75 204 GLN A O 1
ATOM 1527 N N . PRO A 1 205 ? 15.647 6.612 -1.844 1.00 96.94 205 PRO A N 1
ATOM 1528 C CA . PRO A 1 205 ? 14.342 5.958 -1.833 1.00 96.94 205 PRO A CA 1
ATOM 1529 C C . PRO A 1 205 ? 13.561 6.270 -3.110 1.00 96.94 205 PRO A C 1
ATOM 1531 O O . PRO A 1 205 ? 13.473 7.430 -3.523 1.00 96.94 205 PRO A O 1
ATOM 1534 N N . TRP A 1 206 ? 13.005 5.239 -3.744 1.00 97.38 206 TRP A N 1
ATOM 1535 C CA . TRP A 1 206 ? 12.167 5.409 -4.927 1.00 97.38 206 TRP A CA 1
ATOM 1536 C C . TRP A 1 206 ? 10.801 6.003 -4.582 1.00 97.38 206 TRP A C 1
ATOM 1538 O O . TRP A 1 206 ? 10.372 6.949 -5.236 1.00 97.38 206 TRP A O 1
ATOM 1548 N N . GLY A 1 207 ? 10.147 5.473 -3.548 1.00 96.56 207 GLY A N 1
ATOM 1549 C CA . GLY A 1 207 ? 8.728 5.658 -3.254 1.00 96.56 207 GLY A CA 1
ATOM 1550 C C . GLY A 1 207 ? 8.023 4.309 -3.091 1.00 96.56 207 GLY A C 1
ATOM 1551 O O . GLY A 1 207 ? 8.661 3.301 -2.787 1.00 96.56 207 GLY A O 1
ATOM 1552 N N . THR A 1 208 ? 6.708 4.288 -3.300 1.00 97.94 208 THR A N 1
ATOM 1553 C CA . THR A 1 208 ? 5.897 3.064 -3.213 1.00 97.94 208 THR A CA 1
ATOM 1554 C C . THR A 1 208 ? 5.925 2.297 -4.535 1.00 97.94 208 THR A C 1
ATOM 1556 O O . THR A 1 208 ? 5.718 2.897 -5.593 1.00 97.94 208 THR A O 1
ATOM 1559 N N . ILE A 1 209 ? 6.197 0.991 -4.469 1.00 98.31 209 ILE A N 1
ATOM 1560 C CA . ILE A 1 209 ? 6.367 0.087 -5.615 1.00 98.31 209 ILE A CA 1
ATOM 1561 C C . ILE A 1 209 ? 5.470 -1.129 -5.423 1.00 98.31 209 ILE A C 1
ATOM 1563 O O . ILE A 1 209 ? 5.411 -1.683 -4.329 1.00 98.31 209 ILE A O 1
ATOM 1567 N N . ASP A 1 210 ? 4.836 -1.566 -6.499 1.00 97.38 210 ASP A N 1
ATOM 1568 C CA . ASP A 1 210 ? 3.978 -2.743 -6.532 1.00 97.38 210 ASP A CA 1
ATOM 1569 C C . ASP A 1 210 ? 4.291 -3.570 -7.789 1.00 97.38 210 ASP A C 1
ATOM 1571 O O . ASP A 1 210 ? 4.715 -3.025 -8.817 1.00 97.38 210 ASP A O 1
ATOM 1575 N N . ASP A 1 211 ? 4.087 -4.880 -7.699 1.00 95.25 211 ASP A N 1
ATOM 1576 C CA . ASP A 1 211 ? 3.967 -5.771 -8.847 1.00 95.25 211 ASP A CA 1
ATOM 1577 C C . ASP A 1 211 ? 5.181 -5.764 -9.801 1.00 95.25 211 ASP A C 1
ATOM 1579 O O . ASP A 1 211 ? 5.057 -5.709 -11.032 1.00 95.25 211 ASP A O 1
ATOM 1583 N N . LEU A 1 212 ? 6.389 -5.787 -9.226 1.00 98.38 212 LEU A N 1
ATOM 1584 C CA . LEU A 1 212 ? 7.640 -5.713 -9.977 1.00 98.38 212 LEU A CA 1
ATOM 1585 C C . LEU A 1 212 ? 7.936 -7.036 -10.684 1.00 98.38 212 LEU A C 1
ATOM 1587 O O . LEU A 1 212 ? 8.014 -8.087 -10.053 1.00 98.38 212 LEU A O 1
ATOM 1591 N N . ARG A 1 213 ? 8.200 -6.980 -11.989 1.00 98.19 213 ARG A N 1
ATOM 1592 C CA . ARG A 1 213 ? 8.559 -8.125 -12.833 1.00 98.19 213 ARG A CA 1
ATOM 1593 C C . ARG A 1 213 ? 9.854 -7.891 -13.589 1.00 98.19 213 ARG A C 1
ATOM 1595 O O . ARG A 1 213 ? 10.143 -6.776 -14.021 1.00 98.19 213 ARG A O 1
ATOM 1602 N N . VAL A 1 214 ? 10.612 -8.965 -13.790 1.00 98.56 214 VAL A N 1
ATOM 1603 C CA . VAL A 1 214 ? 11.846 -8.976 -14.584 1.00 98.56 214 VAL A CA 1
ATOM 1604 C C . VAL A 1 214 ? 11.793 -10.111 -15.596 1.00 98.56 214 VAL A C 1
ATOM 1606 O O . VAL A 1 214 ? 11.533 -11.253 -15.228 1.00 98.56 214 VAL A O 1
ATOM 1609 N N . TYR A 1 215 ? 12.091 -9.801 -16.853 1.00 98.12 215 TYR A N 1
ATOM 1610 C CA . TYR A 1 215 ? 12.016 -10.706 -17.996 1.00 98.12 215 TYR A CA 1
ATOM 1611 C C . TYR A 1 215 ? 13.361 -10.831 -18.709 1.00 98.12 215 TYR A C 1
ATOM 1613 O O . TYR A 1 215 ? 14.125 -9.864 -18.782 1.00 98.12 215 TYR A O 1
ATOM 1621 N N . ASN A 1 216 ? 13.631 -11.998 -19.297 1.00 96.50 216 ASN A N 1
ATOM 1622 C CA . ASN A 1 216 ? 14.825 -12.252 -20.113 1.00 96.50 216 ASN A CA 1
ATOM 1623 C C . ASN A 1 216 ? 14.653 -11.871 -21.598 1.00 96.50 216 ASN A C 1
ATOM 1625 O O . ASN A 1 216 ? 15.605 -11.982 -22.377 1.00 96.50 216 ASN A O 1
ATOM 1629 N N . HIS A 1 217 ? 13.471 -11.396 -21.991 1.00 96.12 217 HIS A N 1
ATOM 1630 C CA . HIS A 1 217 ? 13.159 -10.924 -23.336 1.00 96.12 217 HIS A CA 1
ATOM 1631 C C . HIS A 1 217 ? 12.688 -9.470 -23.335 1.00 96.12 217 HIS A C 1
ATOM 1633 O O . HIS A 1 217 ? 12.522 -8.828 -22.295 1.00 96.12 217 HIS A O 1
ATOM 1639 N N . LEU A 1 218 ? 12.508 -8.932 -24.540 1.00 97.31 218 LEU A N 1
ATOM 1640 C CA . LEU A 1 218 ? 11.826 -7.663 -24.739 1.00 97.31 218 LEU A CA 1
ATOM 1641 C C . LEU A 1 218 ? 10.323 -7.911 -24.766 1.00 97.31 218 LEU A C 1
ATOM 1643 O O . LEU A 1 218 ? 9.850 -8.585 -25.680 1.00 97.31 218 LEU A O 1
ATOM 1647 N N . LEU A 1 219 ? 9.596 -7.312 -23.825 1.00 97.19 219 LEU A N 1
ATOM 1648 C CA . LEU A 1 219 ? 8.141 -7.309 -23.872 1.00 97.19 219 LEU A CA 1
ATOM 1649 C C . LEU A 1 219 ? 7.666 -6.650 -25.173 1.00 97.19 219 LEU A C 1
ATOM 1651 O O . LEU A 1 219 ? 8.186 -5.628 -25.635 1.00 97.19 219 LEU A O 1
ATOM 1655 N N . THR A 1 220 ? 6.660 -7.248 -25.780 1.00 96.44 220 THR A N 1
ATOM 1656 C CA . THR A 1 220 ? 5.919 -6.700 -26.905 1.00 96.44 220 THR A CA 1
ATOM 1657 C C . THR A 1 220 ? 4.969 -5.606 -26.427 1.00 96.44 220 THR A C 1
ATOM 1659 O O . THR A 1 220 ? 4.606 -5.514 -25.257 1.00 96.44 220 THR A O 1
ATOM 1662 N N . GLN A 1 221 ? 4.498 -4.775 -27.357 1.00 95.25 221 GLN A N 1
ATOM 1663 C CA . GLN A 1 221 ? 3.491 -3.760 -27.045 1.00 95.25 221 GLN A CA 1
ATOM 1664 C C . GLN A 1 221 ? 2.202 -4.368 -26.460 1.00 95.25 221 GLN A C 1
ATOM 1666 O O . GLN A 1 221 ? 1.547 -3.710 -25.657 1.00 95.25 221 GLN A O 1
ATOM 1671 N N . ALA A 1 222 ? 1.840 -5.594 -26.855 1.00 92.56 222 ALA A N 1
ATOM 1672 C CA . ALA A 1 222 ? 0.671 -6.292 -26.328 1.00 92.56 222 ALA A CA 1
ATOM 1673 C C . ALA A 1 222 ? 0.880 -6.711 -24.865 1.00 92.56 222 ALA A C 1
ATOM 1675 O O . ALA A 1 222 ? 0.045 -6.378 -24.035 1.00 92.56 222 ALA A O 1
ATOM 1676 N N . GLU A 1 223 ? 2.021 -7.324 -24.535 1.00 94.69 223 GLU A N 1
ATOM 1677 C CA . GLU A 1 223 ? 2.366 -7.691 -23.151 1.00 94.69 223 GLU A CA 1
ATOM 1678 C C . GLU A 1 223 ? 2.452 -6.457 -22.234 1.00 94.69 223 GLU A C 1
ATOM 1680 O O . GLU A 1 223 ? 1.974 -6.478 -21.104 1.00 94.69 223 GLU A O 1
ATOM 1685 N N . ILE A 1 224 ? 3.004 -5.340 -22.726 1.00 96.50 224 ILE A N 1
ATOM 1686 C CA . ILE A 1 224 ? 3.048 -4.081 -21.962 1.00 96.50 224 ILE A CA 1
ATOM 1687 C C . ILE A 1 224 ? 1.626 -3.555 -21.690 1.00 96.50 224 ILE A C 1
ATOM 1689 O O . ILE A 1 224 ? 1.358 -3.048 -20.601 1.00 96.50 224 ILE A O 1
ATOM 1693 N N . GLN A 1 225 ? 0.721 -3.652 -22.669 1.00 93.38 225 GLN A N 1
ATOM 1694 C CA . GLN A 1 225 ? -0.678 -3.241 -22.502 1.00 93.38 225 GLN A CA 1
ATOM 1695 C C . GLN A 1 225 ? -1.442 -4.184 -21.571 1.00 93.38 225 GLN A C 1
ATOM 1697 O O . GLN A 1 225 ? -2.264 -3.714 -20.796 1.00 93.38 225 GLN A O 1
ATOM 1702 N N . GLU A 1 226 ? -1.144 -5.482 -21.596 1.00 90.38 226 GLU A N 1
ATOM 1703 C CA . GLU A 1 226 ? -1.709 -6.465 -20.669 1.00 90.38 226 GLU A CA 1
ATOM 1704 C C . GLU A 1 226 ? -1.320 -6.133 -19.221 1.00 90.38 226 GLU A C 1
ATOM 1706 O O . GLU A 1 226 ? -2.205 -5.923 -18.389 1.00 90.38 226 GLU A O 1
ATOM 1711 N N . LEU A 1 227 ? -0.025 -5.929 -18.946 1.00 92.44 227 LEU A N 1
ATOM 1712 C CA . LEU A 1 227 ? 0.468 -5.511 -17.624 1.00 92.44 227 LEU A CA 1
ATOM 1713 C C . LEU A 1 227 ? -0.131 -4.177 -17.155 1.00 92.44 227 LEU A C 1
ATOM 1715 O O . LEU A 1 227 ? -0.485 -4.029 -15.985 1.00 92.44 227 LEU A O 1
ATOM 1719 N N . TYR A 1 228 ? -0.267 -3.208 -18.065 1.00 93.31 228 TYR A N 1
ATOM 1720 C CA . TYR A 1 228 ? -0.869 -1.912 -17.751 1.00 93.31 228 TYR A CA 1
ATOM 1721 C C . TYR A 1 228 ? -2.382 -2.000 -17.506 1.00 93.31 228 TYR A C 1
ATOM 1723 O O . TYR A 1 228 ? -2.891 -1.348 -16.596 1.00 93.31 228 TYR A O 1
ATOM 1731 N N . SER A 1 229 ? -3.106 -2.809 -18.286 1.00 85.00 229 SER A N 1
ATOM 1732 C CA . SER A 1 229 ? -4.548 -3.008 -18.097 1.00 85.00 229 SER A CA 1
ATOM 1733 C C . SER A 1 229 ? -4.860 -3.549 -16.705 1.00 85.00 229 SER A C 1
ATOM 1735 O O . SER A 1 229 ? -5.913 -3.245 -16.145 1.00 85.00 229 SER A O 1
ATOM 1737 N N . GLY A 1 230 ? -3.914 -4.297 -16.129 1.00 69.62 230 GLY A N 1
ATOM 1738 C CA . GLY A 1 230 ? -3.976 -4.691 -14.736 1.00 69.62 230 GLY A CA 1
ATOM 1739 C C . GLY A 1 230 ? -4.998 -5.774 -14.429 1.00 69.62 230 GLY A C 1
ATOM 1740 O O . GLY A 1 230 ? -5.305 -6.004 -13.262 1.00 69.62 230 GLY A O 1
ATOM 1741 N N . ILE A 1 231 ? -5.550 -6.420 -15.455 1.00 67.56 231 ILE A N 1
ATOM 1742 C CA . ILE A 1 231 ? -6.472 -7.534 -15.267 1.00 67.56 231 ILE A CA 1
ATOM 1743 C C . ILE A 1 231 ? -5.671 -8.697 -14.688 1.00 67.56 231 ILE A C 1
ATOM 1745 O O . ILE A 1 231 ? -4.758 -9.218 -15.328 1.00 67.56 231 ILE A O 1
ATOM 1749 N N . ARG A 1 232 ? -6.020 -9.096 -13.466 1.00 70.94 232 ARG A N 1
ATOM 1750 C CA . ARG A 1 232 ? -5.556 -10.339 -12.860 1.00 70.94 232 ARG A CA 1
ATOM 1751 C C . ARG A 1 232 ? -6.759 -11.181 -12.493 1.00 70.94 232 ARG A C 1
ATOM 1753 O O . ARG A 1 232 ? -7.671 -10.679 -11.851 1.00 70.94 232 ARG A O 1
ATOM 1760 N N . GLU A 1 233 ? -6.712 -12.457 -12.846 1.00 69.38 233 GLU A N 1
ATOM 1761 C CA . GLU A 1 233 ? -7.779 -13.419 -12.539 1.00 69.38 233 GLU A CA 1
ATOM 1762 C C . GLU A 1 233 ? -7.952 -13.651 -11.026 1.00 69.38 233 GLU A C 1
ATOM 1764 O O . GLU A 1 233 ? -9.010 -14.095 -10.593 1.00 69.38 233 GLU A O 1
ATOM 1769 N N . ASP A 1 234 ? -6.940 -13.303 -10.221 1.00 74.44 234 ASP A N 1
ATOM 1770 C CA . ASP A 1 234 ? -6.945 -13.450 -8.759 1.00 74.44 234 ASP A CA 1
ATOM 1771 C C . ASP A 1 234 ? -7.419 -12.182 -8.022 1.00 74.44 234 ASP A C 1
ATOM 1773 O O . ASP A 1 234 ? -7.399 -12.123 -6.792 1.00 74.44 234 ASP A O 1
ATOM 1777 N N . TYR A 1 235 ? -7.842 -11.152 -8.761 1.00 80.31 235 TYR A N 1
ATOM 1778 C CA . TYR A 1 235 ? -8.303 -9.882 -8.212 1.00 80.31 235 TYR A CA 1
ATOM 1779 C C . TYR A 1 235 ? -9.656 -9.480 -8.804 1.00 80.31 235 TYR A C 1
ATOM 1781 O O . TYR A 1 235 ? -9.931 -9.700 -9.978 1.00 80.31 235 TYR A O 1
ATOM 1789 N N . THR A 1 236 ? -10.505 -8.842 -8.000 1.00 84.94 236 THR A N 1
ATOM 1790 C CA . THR A 1 236 ? -11.851 -8.429 -8.412 1.00 84.94 236 THR A CA 1
ATOM 1791 C C . THR A 1 236 ? -12.127 -6.956 -8.140 1.00 84.94 236 THR A C 1
ATOM 1793 O O . THR A 1 236 ? -11.445 -6.291 -7.352 1.00 84.94 236 THR A O 1
ATOM 1796 N N . THR A 1 237 ? -13.188 -6.456 -8.768 1.00 87.44 237 THR A N 1
ATOM 1797 C CA . THR A 1 237 ? -13.918 -5.284 -8.300 1.00 87.44 237 THR A CA 1
ATOM 1798 C C . THR A 1 237 ? -15.092 -5.714 -7.426 1.00 87.44 237 THR A C 1
ATOM 1800 O O . THR A 1 237 ? -15.782 -6.690 -7.719 1.00 87.44 237 THR A O 1
ATOM 1803 N N . VAL A 1 238 ? -15.310 -4.979 -6.339 1.00 91.12 238 VAL A N 1
ATOM 1804 C CA . VAL A 1 238 ? -16.470 -5.112 -5.457 1.00 91.12 238 VAL A CA 1
ATOM 1805 C C . VAL A 1 238 ? -17.272 -3.825 -5.505 1.00 91.12 238 VAL A C 1
ATOM 1807 O O . VAL A 1 238 ? -16.690 -2.741 -5.513 1.00 91.12 238 VAL A O 1
ATOM 1810 N N . SER A 1 239 ? -18.600 -3.923 -5.539 1.00 94.88 239 SER A N 1
ATOM 1811 C CA . SER A 1 239 ? -19.474 -2.747 -5.581 1.00 94.88 239 SER A CA 1
ATOM 1812 C C . SER A 1 239 ? -20.763 -2.915 -4.782 1.00 94.88 239 SER A C 1
ATOM 1814 O O . SER A 1 239 ? -21.243 -4.025 -4.538 1.00 94.88 239 SER A O 1
ATOM 1816 N N . GLY A 1 240 ? -21.343 -1.781 -4.408 1.00 96.62 240 GLY A N 1
ATOM 1817 C CA . GLY A 1 240 ? -22.603 -1.715 -3.681 1.00 96.62 240 GLY A CA 1
ATOM 1818 C C . GLY A 1 240 ? -23.039 -0.277 -3.452 1.00 96.62 240 GLY A C 1
ATOM 1819 O O . GLY A 1 240 ? -22.589 0.641 -4.152 1.00 96.62 240 GLY A O 1
ATOM 1820 N N . THR A 1 241 ? -23.931 -0.076 -2.489 1.00 97.69 241 THR A N 1
ATOM 1821 C CA . THR A 1 241 ? -24.466 1.239 -2.140 1.00 97.69 241 THR A CA 1
ATOM 1822 C C . THR A 1 241 ? -24.271 1.568 -0.667 1.00 97.69 241 THR A C 1
ATOM 1824 O O . THR A 1 241 ? -24.376 0.709 0.202 1.00 97.69 241 THR A O 1
ATOM 1827 N N . ILE A 1 242 ? -23.983 2.839 -0.390 1.00 97.88 242 ILE A N 1
ATOM 1828 C CA . ILE A 1 242 ? -23.975 3.386 0.964 1.00 97.88 242 ILE A CA 1
ATOM 1829 C C . ILE A 1 242 ? -25.274 4.138 1.219 1.00 97.88 242 ILE A C 1
ATOM 1831 O O . ILE A 1 242 ? -25.620 5.053 0.462 1.00 97.88 242 ILE A O 1
ATOM 1835 N N . THR A 1 243 ? -25.935 3.824 2.330 1.00 97.25 243 THR A N 1
ATOM 1836 C CA . THR A 1 243 ? -26.989 4.651 2.924 1.00 97.25 243 THR A CA 1
ATOM 1837 C C . THR A 1 243 ? -26.509 5.272 4.229 1.00 97.25 243 THR A C 1
ATOM 1839 O O . THR A 1 243 ? -25.645 4.740 4.917 1.00 97.25 243 THR A O 1
ATOM 1842 N N . CYS A 1 244 ? -27.018 6.462 4.546 1.00 94.50 244 CYS A N 1
ATOM 1843 C CA . CYS A 1 244 ? -26.760 7.114 5.826 1.00 94.50 244 CYS A CA 1
ATOM 1844 C C . CYS A 1 244 ? -27.852 8.152 6.087 1.00 94.50 244 CYS A C 1
ATOM 1846 O O . CYS A 1 244 ? -27.871 9.215 5.462 1.00 94.50 244 CYS A O 1
ATOM 1848 N N . ALA A 1 245 ? -28.776 7.855 7.002 1.00 93.25 245 ALA A N 1
ATOM 1849 C CA . ALA A 1 245 ? -29.875 8.768 7.327 1.00 93.25 245 ALA A CA 1
ATOM 1850 C C . ALA A 1 245 ? -29.398 10.048 8.039 1.00 93.25 245 ALA A C 1
ATOM 1852 O O . ALA A 1 245 ? -30.025 11.099 7.911 1.00 93.25 245 ALA A O 1
ATOM 1853 N N . ALA A 1 246 ? -28.285 9.963 8.773 1.00 91.00 246 ALA A N 1
ATOM 1854 C CA . ALA A 1 246 ? -27.709 11.072 9.529 1.00 91.00 246 ALA A CA 1
ATOM 1855 C C . ALA A 1 246 ? -26.807 11.993 8.688 1.00 91.00 246 ALA A C 1
ATOM 1857 O O . ALA A 1 246 ? -26.305 12.981 9.219 1.00 91.00 246 ALA A O 1
ATOM 1858 N N . TYR A 1 247 ? -26.585 11.684 7.404 1.00 93.69 247 TYR A N 1
ATOM 1859 C CA . TYR A 1 247 ? -25.588 12.354 6.573 1.00 93.69 247 TYR A CA 1
ATOM 1860 C C . TYR A 1 247 ? -25.859 13.853 6.402 1.00 93.69 247 TYR A C 1
ATOM 1862 O O . TYR A 1 247 ? -26.901 14.265 5.888 1.00 93.69 247 TYR A O 1
ATOM 1870 N N . THR A 1 248 ? -24.875 14.676 6.765 1.00 93.25 248 THR A N 1
ATOM 1871 C CA . THR A 1 248 ? -24.938 16.143 6.640 1.00 93.25 248 THR A CA 1
ATOM 1872 C C . THR A 1 248 ? -23.891 16.732 5.692 1.00 93.25 248 THR A C 1
ATOM 1874 O O . THR A 1 248 ? -23.840 17.951 5.534 1.00 93.25 248 THR A O 1
ATOM 1877 N N . GLY A 1 249 ? -23.067 15.899 5.052 1.00 91.00 249 GLY A N 1
ATOM 1878 C CA . GLY A 1 249 ? -21.943 16.324 4.213 1.00 91.00 249 GLY A CA 1
ATOM 1879 C C . GLY A 1 249 ? -20.607 15.756 4.693 1.00 91.00 249 GLY A C 1
ATOM 1880 O O . GLY A 1 249 ? -20.485 15.347 5.844 1.00 91.00 249 GLY A O 1
ATOM 1881 N N . GLY A 1 250 ? -19.599 15.763 3.822 1.00 89.06 250 GLY A N 1
ATOM 1882 C CA . GLY A 1 250 ? -18.257 15.260 4.126 1.00 89.06 250 GLY A CA 1
ATOM 1883 C C . GLY A 1 250 ? -17.948 13.924 3.445 1.00 89.06 250 GLY A C 1
ATOM 1884 O O . GLY A 1 250 ? -18.814 13.319 2.817 1.00 89.06 250 GLY A O 1
ATOM 1885 N N . PRO A 1 251 ? -16.690 13.479 3.490 1.00 91.25 251 PRO A N 1
ATOM 1886 C CA . PRO A 1 251 ? -16.283 12.275 2.791 1.00 91.25 251 PRO A CA 1
ATOM 1887 C C . PRO A 1 251 ? -16.768 11.003 3.494 1.00 91.25 251 PRO A C 1
ATOM 1889 O O . PRO A 1 251 ? -16.754 10.907 4.720 1.00 91.25 251 PRO A O 1
ATOM 1892 N N . ILE A 1 252 ? -17.157 10.010 2.695 1.00 93.81 252 ILE A N 1
ATOM 1893 C CA . ILE A 1 252 ? -17.420 8.648 3.159 1.00 93.81 252 ILE A CA 1
ATOM 1894 C C . ILE A 1 252 ? -16.322 7.745 2.613 1.00 93.81 252 ILE A C 1
ATOM 1896 O O . ILE A 1 252 ? -16.085 7.710 1.405 1.00 93.81 252 ILE A O 1
ATOM 1900 N N . TYR A 1 253 ? -15.673 7.009 3.502 1.00 93.19 253 TYR A N 1
ATOM 1901 C CA . TYR A 1 253 ? -14.625 6.049 3.197 1.00 93.19 253 TYR A CA 1
ATOM 1902 C C . TYR A 1 253 ? -15.203 4.642 3.255 1.00 93.19 253 TYR A C 1
ATOM 1904 O O . TYR A 1 253 ? -15.885 4.299 4.212 1.00 93.19 253 TYR A O 1
ATOM 1912 N N . ILE A 1 254 ? -14.915 3.820 2.253 1.00 94.50 254 ILE A N 1
ATOM 1913 C CA . ILE A 1 254 ? -15.252 2.399 2.257 1.00 94.50 254 ILE A CA 1
ATOM 1914 C C . ILE A 1 254 ? -13.944 1.632 2.215 1.00 94.50 254 ILE A C 1
ATOM 1916 O O . ILE A 1 254 ? -13.068 1.946 1.405 1.00 94.50 254 ILE A O 1
ATOM 1920 N N . LYS A 1 255 ? -13.795 0.661 3.109 1.00 93.44 255 LYS A N 1
ATOM 1921 C CA . LYS A 1 255 ? -12.546 -0.057 3.335 1.00 93.44 255 LYS A CA 1
ATOM 1922 C C . LYS A 1 255 ? -12.792 -1.552 3.452 1.00 93.44 255 LYS A C 1
ATOM 1924 O O . LYS A 1 255 ? -13.844 -1.979 3.920 1.00 93.44 255 LYS A O 1
ATOM 1929 N N . VAL A 1 256 ? -11.803 -2.318 3.014 1.00 92.50 256 VAL A N 1
ATOM 1930 C CA . VAL A 1 256 ? -11.786 -3.777 3.068 1.00 92.50 256 VAL A CA 1
ATOM 1931 C C . VAL A 1 256 ? -10.603 -4.227 3.904 1.00 92.50 256 VAL A C 1
ATOM 1933 O O . VAL A 1 256 ? -9.489 -3.762 3.671 1.00 92.50 256 VAL A O 1
ATOM 1936 N N . TYR A 1 257 ? -10.845 -5.135 4.837 1.00 91.50 257 TYR A N 1
ATOM 1937 C CA . TYR A 1 257 ? -9.880 -5.621 5.813 1.00 91.50 257 TYR A CA 1
ATOM 1938 C C . TYR A 1 257 ? -9.728 -7.140 5.742 1.00 91.50 257 TYR A C 1
ATOM 1940 O O . TYR A 1 257 ? -10.656 -7.838 5.334 1.00 91.50 257 TYR A O 1
ATOM 1948 N N . ASP A 1 258 ? -8.570 -7.649 6.159 1.00 89.00 258 ASP A N 1
ATOM 1949 C CA . ASP A 1 258 ? -8.294 -9.086 6.329 1.00 89.00 258 ASP A CA 1
ATOM 1950 C C . ASP A 1 258 ? -8.788 -9.657 7.674 1.00 89.00 258 ASP A C 1
ATOM 1952 O O . ASP A 1 258 ? -8.587 -10.837 7.958 1.00 89.00 258 ASP A O 1
ATOM 1956 N N . GLY A 1 259 ? -9.443 -8.832 8.493 1.00 88.38 259 GLY A N 1
ATOM 1957 C CA . GLY A 1 259 ? -9.947 -9.198 9.809 1.00 88.38 259 GLY A CA 1
ATOM 1958 C C . GLY A 1 259 ? -11.171 -8.374 10.227 1.00 88.38 259 GLY A C 1
ATOM 1959 O O . GLY A 1 259 ? -11.533 -7.399 9.561 1.00 88.38 259 GLY A O 1
ATOM 1960 N N . PRO A 1 260 ? -11.844 -8.783 11.318 1.00 81.50 260 PRO A N 1
ATOM 1961 C CA . PRO A 1 260 ? -13.138 -8.244 11.730 1.00 81.50 260 PRO A CA 1
ATOM 1962 C C . PRO A 1 260 ? -13.097 -6.835 12.314 1.00 81.50 260 PRO A C 1
ATOM 1964 O O . PRO A 1 260 ? -14.148 -6.203 12.423 1.00 81.50 260 PRO A O 1
ATOM 1967 N N . HIS A 1 261 ? -11.927 -6.340 12.713 1.00 75.69 261 HIS A N 1
ATOM 1968 C CA . HIS A 1 261 ? -11.820 -5.071 13.415 1.00 75.69 261 HIS A CA 1
ATOM 1969 C C . HIS A 1 261 ? -10.960 -4.078 12.634 1.00 75.69 261 HIS A C 1
ATOM 1971 O O . HIS A 1 261 ? -9.758 -4.232 12.453 1.00 75.69 261 HIS A O 1
ATOM 1977 N N . PHE A 1 262 ? -11.572 -2.979 12.202 1.00 76.00 262 PHE A N 1
ATOM 1978 C CA . PHE A 1 262 ? -10.919 -1.992 11.338 1.00 76.00 262 PHE A CA 1
ATOM 1979 C C . PHE A 1 262 ? -9.693 -1.286 11.954 1.00 76.00 262 PHE A C 1
ATOM 1981 O O . PHE A 1 262 ? -8.986 -0.574 11.236 1.00 76.00 262 PHE A O 1
ATOM 1988 N N . TYR A 1 263 ? -9.486 -1.413 13.270 1.00 73.25 263 TYR A N 1
ATOM 1989 C CA . TYR A 1 263 ? -8.386 -0.803 14.019 1.00 73.25 263 TYR A CA 1
ATOM 1990 C C . TYR A 1 263 ? -7.164 -1.720 14.195 1.00 73.25 263 TYR A C 1
ATOM 1992 O O . TYR A 1 263 ? -6.078 -1.191 14.410 1.00 73.25 263 TYR A O 1
ATOM 2000 N N . ASP A 1 264 ? -7.310 -3.044 14.071 1.00 72.00 264 ASP A N 1
ATOM 2001 C CA . ASP A 1 264 ? -6.206 -4.015 14.205 1.00 72.00 264 ASP A CA 1
ATOM 2002 C C . ASP A 1 264 ? -5.906 -4.788 12.908 1.00 72.00 264 ASP A C 1
ATOM 2004 O O . ASP A 1 264 ? -4.864 -5.435 12.793 1.00 72.00 264 ASP A O 1
ATOM 2008 N N . SER A 1 265 ? -6.811 -4.706 11.932 1.00 84.12 265 SER A N 1
ATOM 2009 C CA . SER A 1 265 ? -6.767 -5.495 10.708 1.00 84.12 265 SER A CA 1
ATOM 2010 C C . SER A 1 265 ? -6.051 -4.754 9.577 1.00 84.12 265 SER A C 1
ATOM 2012 O O . SER A 1 265 ? -6.085 -3.522 9.467 1.00 84.12 265 SER A O 1
ATOM 2014 N N . THR A 1 266 ? -5.413 -5.509 8.688 1.00 85.38 266 THR A N 1
ATOM 2015 C CA . THR A 1 266 ? -4.697 -4.981 7.527 1.00 85.38 266 THR A CA 1
ATOM 2016 C C . THR A 1 266 ? -5.686 -4.448 6.500 1.00 85.38 266 THR A C 1
ATOM 2018 O O . THR A 1 266 ? -6.627 -5.131 6.096 1.00 85.38 266 THR A O 1
ATOM 2021 N N . LEU A 1 267 ? -5.454 -3.226 6.020 1.00 88.19 267 LEU A N 1
ATOM 2022 C CA . LEU A 1 267 ? -6.2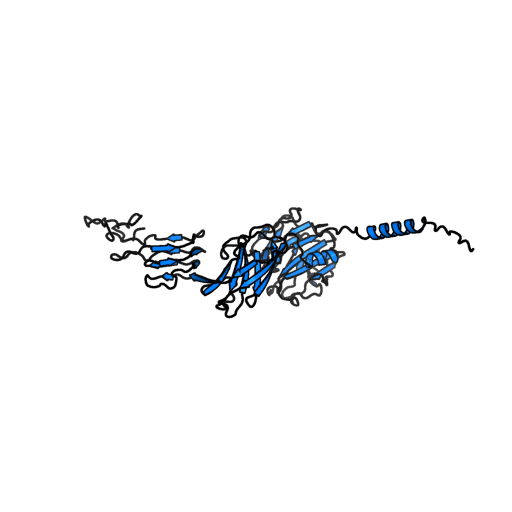41 -2.646 4.937 1.00 88.19 267 LEU A CA 1
ATOM 2023 C C . LEU A 1 267 ? -5.862 -3.289 3.594 1.00 88.19 267 LEU A C 1
ATOM 2025 O O . LEU A 1 267 ? -4.747 -3.106 3.112 1.00 88.19 267 LEU A O 1
ATOM 2029 N N . LEU A 1 268 ? -6.817 -3.968 2.963 1.00 88.00 268 LEU A N 1
ATOM 2030 C CA . LEU A 1 268 ? -6.667 -4.638 1.665 1.00 88.00 268 LEU A CA 1
ATOM 2031 C C . LEU A 1 268 ? -7.127 -3.786 0.479 1.00 88.00 268 LEU A C 1
ATOM 2033 O O . LEU A 1 268 ? -6.735 -4.024 -0.659 1.00 88.00 268 LEU A O 1
ATOM 2037 N N . GLY A 1 269 ? -7.995 -2.807 0.725 1.00 88.56 269 GLY A N 1
ATOM 2038 C CA . GLY A 1 269 ? -8.508 -1.924 -0.314 1.00 88.56 269 GLY A CA 1
ATOM 2039 C C . GLY A 1 269 ? -9.376 -0.822 0.250 1.00 88.56 269 GLY A C 1
ATOM 2040 O O . GLY A 1 269 ? -9.962 -0.954 1.323 1.00 88.56 269 GLY A O 1
ATOM 2041 N N . SER A 1 270 ? -9.456 0.293 -0.471 1.00 91.81 270 SER A N 1
ATOM 2042 C CA . SER A 1 270 ? -10.332 1.391 -0.080 1.00 91.81 270 SER A CA 1
ATOM 2043 C C . SER A 1 270 ? -10.803 2.219 -1.266 1.00 91.81 270 SER A C 1
ATOM 2045 O O . SER A 1 270 ? -10.173 2.249 -2.323 1.00 91.81 270 SER A O 1
ATOM 2047 N N . THR A 1 271 ? -11.925 2.902 -1.075 1.00 93.19 271 THR A N 1
ATOM 2048 C CA . THR A 1 271 ? -12.414 3.962 -1.956 1.00 93.19 271 THR A CA 1
ATOM 2049 C C . THR A 1 271 ? -13.093 5.045 -1.125 1.00 93.19 271 THR A C 1
ATOM 2051 O O . THR A 1 271 ? -13.347 4.871 0.070 1.00 93.19 271 THR A O 1
ATOM 2054 N N . GLN A 1 272 ? -13.390 6.174 -1.755 1.00 93.12 272 GLN A N 1
ATOM 2055 C CA . GLN A 1 272 ? -14.041 7.307 -1.117 1.00 93.12 272 GLN A CA 1
ATOM 2056 C C . GLN A 1 272 ? -15.143 7.853 -2.022 1.00 93.12 272 GLN A C 1
ATOM 2058 O O . GLN A 1 272 ? -14.947 8.011 -3.227 1.00 93.12 272 GLN A O 1
ATOM 2063 N N . ILE A 1 273 ? -16.287 8.190 -1.431 1.00 94.12 273 ILE A N 1
ATOM 2064 C CA . ILE A 1 273 ? -17.408 8.844 -2.113 1.00 94.12 273 ILE A CA 1
ATOM 2065 C C . ILE A 1 273 ? -17.769 10.158 -1.410 1.00 94.12 273 ILE A C 1
ATOM 2067 O O . ILE A 1 273 ? -17.569 10.325 -0.208 1.00 94.12 273 ILE A O 1
ATOM 2071 N N . ALA A 1 274 ? -18.287 11.119 -2.177 1.00 91.88 274 ALA A N 1
ATOM 2072 C CA . ALA A 1 274 ? -18.607 12.464 -1.684 1.00 91.88 274 ALA A CA 1
ATOM 2073 C C . ALA A 1 274 ? -20.009 12.584 -1.055 1.00 91.88 274 ALA A C 1
ATOM 2075 O O . ALA A 1 274 ? -20.361 13.636 -0.525 1.00 91.88 274 ALA A O 1
ATOM 2076 N N . SER A 1 275 ? -20.840 11.550 -1.177 1.00 94.06 275 SER A N 1
ATOM 2077 C CA . SER A 1 275 ? -22.184 11.463 -0.602 1.00 94.06 275 SER A CA 1
ATOM 2078 C C . SER A 1 275 ? -22.666 10.010 -0.632 1.00 94.06 275 SER A C 1
ATOM 2080 O O . SER A 1 275 ? -22.162 9.254 -1.467 1.00 94.06 275 SER A O 1
ATOM 2082 N N . PRO A 1 276 ? -23.659 9.624 0.194 1.00 97.31 276 PRO A N 1
ATOM 2083 C CA . PRO A 1 276 ? -24.306 8.316 0.101 1.00 97.31 276 PRO A CA 1
ATOM 2084 C C . PRO A 1 276 ? -24.726 8.000 -1.339 1.00 97.31 276 PRO A C 1
ATOM 2086 O O . PRO A 1 276 ? -25.212 8.876 -2.062 1.00 97.31 276 PRO A O 1
ATOM 2089 N N . GLY A 1 277 ? -24.499 6.764 -1.772 1.00 97.12 277 GLY A N 1
ATOM 2090 C CA . GLY A 1 277 ? -24.650 6.362 -3.165 1.00 97.12 277 GLY A CA 1
ATOM 2091 C C . GLY A 1 277 ? -23.805 5.144 -3.520 1.00 97.12 277 GLY A C 1
ATOM 2092 O O . GLY A 1 277 ? -23.313 4.431 -2.648 1.00 97.12 277 GLY A O 1
ATOM 2093 N N . THR A 1 278 ? -23.661 4.891 -4.817 1.00 97.50 278 THR A N 1
ATOM 2094 C CA . THR A 1 278 ? -22.904 3.747 -5.340 1.00 97.50 278 THR A CA 1
ATOM 2095 C C . THR A 1 278 ? -21.405 3.916 -5.128 1.00 97.50 278 THR A C 1
ATOM 2097 O O . THR A 1 278 ? -20.869 5.000 -5.370 1.00 97.50 278 THR A O 1
ATOM 2100 N N . TYR A 1 279 ? -20.719 2.827 -4.798 1.00 96.56 279 TYR A N 1
ATOM 2101 C CA . TYR A 1 279 ? -19.263 2.772 -4.726 1.00 96.56 279 TYR A CA 1
ATOM 2102 C C . TYR A 1 279 ? -18.722 1.525 -5.434 1.00 96.56 279 TYR A C 1
ATOM 2104 O O . TYR A 1 279 ? -19.442 0.547 -5.643 1.00 96.56 279 TYR A O 1
ATOM 2112 N N . ALA A 1 280 ? -17.437 1.566 -5.785 1.00 93.88 280 ALA A N 1
ATOM 2113 C CA . ALA A 1 280 ? -16.690 0.408 -6.255 1.00 93.88 280 ALA A CA 1
ATOM 2114 C C . ALA A 1 280 ? -15.246 0.457 -5.737 1.00 93.88 280 ALA A C 1
ATOM 2116 O O . ALA A 1 280 ? -14.642 1.532 -5.674 1.00 93.88 280 ALA A O 1
ATOM 2117 N N . ILE A 1 281 ? -14.705 -0.705 -5.378 1.00 90.50 281 ILE A N 1
ATOM 2118 C CA . ILE A 1 281 ? -13.308 -0.903 -4.985 1.00 90.50 281 ILE A CA 1
ATOM 2119 C C . ILE A 1 281 ? -12.730 -1.965 -5.913 1.00 90.50 281 ILE A C 1
ATOM 2121 O O . ILE A 1 281 ? -13.245 -3.077 -5.965 1.00 90.50 281 ILE A O 1
ATOM 2125 N N . SER A 1 282 ? -11.684 -1.619 -6.657 1.00 86.94 282 SER A N 1
ATOM 2126 C CA . SER A 1 282 ? -11.023 -2.526 -7.602 1.00 86.94 282 SER A CA 1
ATOM 2127 C C . SER A 1 282 ? -9.717 -3.072 -7.044 1.00 86.94 282 SER A C 1
ATOM 2129 O O . SER A 1 282 ? -9.083 -2.437 -6.202 1.00 86.94 282 SER A O 1
ATOM 2131 N N . ASN A 1 283 ? -9.259 -4.185 -7.618 1.00 81.81 283 ASN A N 1
ATOM 2132 C CA . ASN A 1 283 ? -8.031 -4.891 -7.241 1.00 81.81 283 ASN A CA 1
ATOM 2133 C C . ASN A 1 283 ? -8.059 -5.428 -5.807 1.00 81.81 283 ASN A C 1
ATOM 2135 O O . ASN A 1 283 ? -7.068 -5.364 -5.079 1.00 81.81 283 ASN A O 1
ATOM 2139 N N . LEU A 1 284 ? -9.201 -5.981 -5.412 1.00 85.19 284 LEU A N 1
ATOM 2140 C CA . LEU A 1 284 ? -9.323 -6.721 -4.166 1.00 85.19 284 LEU A CA 1
ATOM 2141 C C . LEU A 1 284 ? -8.992 -8.199 -4.397 1.00 85.19 284 LEU A C 1
ATOM 2143 O O . LEU A 1 284 ? -9.452 -8.746 -5.399 1.00 85.19 284 LEU A O 1
ATOM 2147 N N . PRO A 1 285 ? -8.223 -8.847 -3.510 1.00 81.69 285 PRO A N 1
ATOM 2148 C CA . PRO A 1 285 ? -7.855 -10.252 -3.662 1.00 81.69 285 PRO A CA 1
ATOM 2149 C C . PRO A 1 285 ? -9.092 -11.162 -3.612 1.00 81.69 285 PRO A C 1
ATOM 2151 O O . PRO A 1 285 ? -9.983 -10.980 -2.779 1.00 81.69 285 PRO A O 1
ATOM 2154 N N . ILE A 1 286 ? -9.149 -12.145 -4.509 1.00 84.25 286 ILE A N 1
ATOM 2155 C CA . ILE A 1 286 ? -10.201 -13.168 -4.569 1.00 84.25 286 ILE A CA 1
ATOM 2156 C C . ILE A 1 286 ? -9.838 -14.345 -3.652 1.00 84.25 286 ILE A C 1
ATOM 2158 O O . ILE A 1 286 ? -8.669 -14.659 -3.445 1.00 84.25 286 ILE A O 1
ATOM 2162 N N . GLY A 1 287 ? -10.850 -15.040 -3.123 1.00 79.88 287 GLY A N 1
ATOM 2163 C CA . GLY A 1 287 ? -10.661 -16.351 -2.489 1.00 79.88 287 GLY A CA 1
ATOM 2164 C C . GLY A 1 287 ? -10.224 -16.342 -1.021 1.00 79.88 287 GLY A C 1
ATOM 2165 O O . GLY A 1 287 ? -10.123 -17.417 -0.434 1.00 79.88 287 GLY A O 1
ATOM 2166 N N . GLN A 1 288 ? -10.033 -15.169 -0.412 1.00 82.75 288 GLN A N 1
ATOM 2167 C CA . GLN A 1 288 ? -9.835 -15.023 1.034 1.00 82.75 288 GLN A CA 1
ATOM 2168 C C . GLN A 1 288 ? -11.057 -14.398 1.721 1.00 82.75 288 GLN A C 1
ATOM 2170 O O . GLN A 1 288 ? -11.832 -13.679 1.086 1.00 82.75 288 GLN A O 1
ATOM 2175 N N . GLU A 1 289 ? -11.245 -14.706 3.007 1.00 90.06 289 GLU A N 1
ATOM 2176 C CA . GLU A 1 289 ? -12.242 -14.040 3.851 1.00 90.06 289 GLU A CA 1
ATOM 2177 C C . GLU A 1 289 ? -11.807 -12.602 4.132 1.00 90.06 289 GLU A C 1
ATOM 2179 O O . GLU A 1 289 ? -10.653 -12.345 4.471 1.00 90.06 289 GLU A O 1
ATOM 2184 N N . VAL A 1 290 ? -12.737 -11.668 3.967 1.00 92.38 290 VAL A N 1
ATOM 2185 C CA . VAL A 1 290 ? -12.514 -10.239 4.185 1.00 92.38 290 VAL A CA 1
ATOM 2186 C C . VAL A 1 290 ? -13.723 -9.598 4.858 1.00 92.38 290 VAL A C 1
ATOM 2188 O O . VAL A 1 290 ? -14.845 -10.114 4.804 1.00 92.38 290 VAL A O 1
ATOM 2191 N N . TRP A 1 291 ? -13.498 -8.427 5.442 1.00 93.38 291 TRP A N 1
ATOM 2192 C CA . TRP A 1 291 ? -14.523 -7.601 6.069 1.00 93.38 291 TRP A CA 1
ATOM 2193 C C . TRP A 1 291 ? -14.605 -6.260 5.360 1.00 93.38 291 TRP A C 1
ATOM 2195 O O . TRP A 1 291 ? -13.586 -5.613 5.130 1.00 93.38 291 TRP A O 1
ATOM 2205 N N . ILE A 1 292 ? -15.815 -5.836 5.001 1.00 94.44 292 ILE A N 1
ATOM 2206 C CA . ILE A 1 292 ? -16.051 -4.519 4.406 1.00 94.44 292 ILE A CA 1
ATOM 2207 C C . ILE A 1 292 ? -16.792 -3.636 5.399 1.00 94.44 292 ILE A C 1
ATOM 2209 O O . ILE A 1 292 ? -17.879 -3.995 5.860 1.00 94.44 292 ILE A O 1
ATOM 2213 N N . SER A 1 293 ? -16.238 -2.454 5.641 1.00 93.44 293 SER A N 1
ATOM 2214 C CA . SER A 1 293 ? -16.833 -1.430 6.495 1.00 93.44 293 SER A CA 1
ATOM 2215 C C . SER A 1 293 ? -16.815 -0.081 5.786 1.00 93.44 293 SER A C 1
ATOM 2217 O O . SER A 1 293 ? -15.931 0.211 4.972 1.00 93.44 293 SER A O 1
ATOM 2219 N N . ALA A 1 294 ? -17.791 0.760 6.103 1.00 94.38 294 ALA A N 1
ATOM 2220 C CA . ALA A 1 294 ? -17.832 2.147 5.676 1.00 94.38 294 ALA A CA 1
ATOM 2221 C C . ALA A 1 294 ? -17.764 3.084 6.885 1.00 94.38 294 ALA A C 1
ATOM 2223 O O . ALA A 1 294 ? -18.231 2.755 7.975 1.00 94.38 294 ALA A O 1
ATOM 2224 N N . PHE A 1 295 ? -17.207 4.272 6.664 1.00 92.06 295 PHE A N 1
ATOM 2225 C CA . PHE A 1 295 ? -16.966 5.293 7.675 1.00 92.06 295 PHE A CA 1
ATOM 2226 C C . PHE A 1 295 ? -17.313 6.667 7.118 1.00 92.06 295 PHE A C 1
ATOM 2228 O O . PHE A 1 295 ? -16.881 7.019 6.020 1.00 92.06 295 PHE A O 1
ATOM 2235 N N . TRP A 1 296 ? -18.055 7.466 7.871 1.00 92.81 296 TRP A N 1
ATOM 2236 C CA . TRP A 1 296 ? -18.321 8.861 7.544 1.00 92.81 296 TRP A CA 1
ATOM 2237 C C . TRP A 1 296 ? -17.618 9.778 8.540 1.00 92.81 296 TRP A C 1
ATOM 2239 O O . TRP A 1 296 ? -17.957 9.788 9.723 1.00 92.81 296 TRP A O 1
ATOM 2249 N N . ASP A 1 297 ? -16.674 10.565 8.018 1.00 87.00 297 ASP A N 1
ATOM 2250 C CA . ASP A 1 297 ? -15.954 11.628 8.729 1.00 87.00 297 ASP A CA 1
ATOM 2251 C C . ASP A 1 297 ? -16.877 12.845 8.892 1.00 87.00 297 ASP A C 1
ATOM 2253 O O . ASP A 1 297 ? -16.847 13.810 8.119 1.00 87.00 297 ASP A O 1
ATOM 2257 N N . LYS A 1 298 ? -17.776 12.758 9.874 1.00 87.31 298 LYS A N 1
ATOM 2258 C CA . LYS A 1 298 ? -18.807 13.766 10.148 1.00 87.31 298 LYS A CA 1
ATOM 2259 C C . LYS A 1 298 ? -18.185 15.057 10.658 1.00 87.31 298 LYS A C 1
ATOM 2261 O O . LYS A 1 298 ? -18.705 16.141 10.384 1.00 87.31 298 LYS A O 1
ATOM 2266 N N . ASN A 1 299 ? -17.100 14.957 11.422 1.00 83.00 299 ASN A N 1
ATOM 2267 C CA . ASN A 1 299 ? -16.446 16.121 12.011 1.00 83.00 299 ASN A CA 1
ATOM 2268 C C . ASN A 1 299 ? -15.404 16.785 11.092 1.00 83.00 299 ASN A C 1
ATOM 2270 O O . ASN A 1 299 ? -14.888 17.849 11.442 1.00 83.00 299 ASN A O 1
ATOM 2274 N N . GLY A 1 300 ? -15.149 16.220 9.907 1.00 80.44 300 GLY A N 1
ATOM 2275 C CA . GLY A 1 300 ? -14.256 16.797 8.903 1.00 80.44 300 GLY A CA 1
ATOM 2276 C C . GLY A 1 300 ? -12.785 16.760 9.312 1.00 80.44 300 GLY A C 1
ATOM 2277 O O . GLY A 1 300 ? -12.011 17.634 8.914 1.00 80.44 300 GLY A O 1
ATOM 2278 N N . SER A 1 301 ? -12.403 15.779 10.127 1.00 79.56 301 SER A N 1
ATOM 2279 C CA . SER A 1 301 ? -11.023 15.538 10.549 1.00 79.56 301 SER A CA 1
ATOM 2280 C C . SER A 1 301 ? -10.094 15.179 9.383 1.00 79.56 301 SER A C 1
ATOM 2282 O O . SER A 1 301 ? -8.873 15.302 9.503 1.00 79.56 301 SER A O 1
ATOM 2284 N N . GLY A 1 302 ? -10.656 14.731 8.256 1.00 73.81 302 GLY A N 1
ATOM 2285 C CA . GLY A 1 302 ? -9.926 14.196 7.113 1.00 73.81 302 GLY A CA 1
ATOM 2286 C C . GLY A 1 302 ? -9.287 12.837 7.396 1.00 73.81 302 GLY A C 1
ATOM 2287 O O . GLY A 1 302 ? -8.457 12.373 6.610 1.00 73.81 302 GLY A O 1
ATOM 2288 N N . GLN A 1 303 ? -9.623 12.209 8.526 1.00 72.00 303 GLN A N 1
ATOM 2289 C CA . GLN A 1 303 ? -9.109 10.901 8.892 1.00 72.00 303 GLN A CA 1
ATOM 2290 C C . GLN A 1 303 ? -9.904 9.812 8.176 1.00 72.00 303 GLN A C 1
ATOM 2292 O O . GLN A 1 303 ? -11.121 9.866 8.049 1.00 72.00 303 GLN A O 1
ATOM 2297 N N . SER A 1 304 ? -9.189 8.795 7.693 1.00 68.62 304 SER A N 1
ATOM 2298 C CA . SER A 1 304 ? -9.814 7.657 7.014 1.00 68.62 304 SER A CA 1
ATOM 2299 C C . SER A 1 304 ? -10.293 6.574 7.989 1.00 68.62 304 SER A C 1
ATOM 2301 O O . SER A 1 304 ? -10.937 5.616 7.567 1.00 68.62 304 SER A O 1
ATOM 2303 N N . ALA A 1 305 ? -9.932 6.680 9.269 1.00 74.19 305 ALA A N 1
ATOM 2304 C CA . ALA A 1 305 ? -10.491 5.888 10.356 1.00 74.19 305 ALA A CA 1
ATOM 2305 C C . ALA A 1 305 ? -11.457 6.785 11.142 1.00 74.19 305 ALA A C 1
ATOM 2307 O O . ALA A 1 305 ? -11.118 7.950 11.370 1.00 74.19 305 ALA A O 1
ATOM 2308 N N . PRO A 1 306 ? -12.633 6.273 11.530 1.00 74.94 306 PRO A N 1
ATOM 2309 C CA . PRO A 1 306 ? -13.618 7.066 12.245 1.00 74.94 306 PRO A CA 1
ATOM 2310 C C . PRO A 1 306 ? -13.116 7.370 13.661 1.00 74.94 306 PRO A C 1
ATOM 2312 O O . PRO A 1 306 ? -12.481 6.537 14.311 1.00 74.94 306 PRO A O 1
ATOM 2315 N N . ASN A 1 307 ? -13.410 8.565 14.153 1.00 75.00 307 ASN A N 1
ATOM 2316 C CA . ASN A 1 307 ? -13.112 8.975 15.520 1.00 75.00 307 ASN A CA 1
ATOM 2317 C C . ASN A 1 307 ? -14.419 9.238 16.300 1.00 75.00 307 ASN A C 1
ATOM 2319 O O . ASN A 1 307 ? -15.514 8.862 15.879 1.00 75.00 307 ASN A O 1
ATOM 2323 N N . ALA A 1 308 ? -14.314 9.815 17.498 1.00 76.12 308 ALA A N 1
ATOM 2324 C CA . ALA A 1 308 ? -15.482 10.077 18.331 1.00 76.12 308 ALA A CA 1
ATOM 2325 C C . ALA A 1 308 ? -16.489 11.012 17.631 1.00 76.12 308 ALA A C 1
ATOM 2327 O O . ALA A 1 308 ? -16.181 12.165 17.323 1.00 76.12 308 ALA A O 1
ATOM 2328 N N . GLY A 1 309 ? -17.719 10.523 17.457 1.00 76.06 309 GLY A N 1
ATOM 2329 C CA . GLY A 1 309 ? -18.810 11.225 16.782 1.00 76.06 309 GLY A CA 1
ATOM 2330 C C . GLY A 1 309 ? -18.931 10.937 15.283 1.00 76.06 309 GLY A C 1
ATOM 2331 O O . GLY A 1 309 ? -19.887 11.415 14.672 1.00 76.06 309 GLY A O 1
ATOM 2332 N N . ASP A 1 310 ? -18.019 10.162 14.696 1.00 86.62 310 ASP A N 1
ATOM 2333 C CA . ASP A 1 310 ? -18.130 9.691 13.314 1.00 86.62 310 ASP A CA 1
ATOM 2334 C C . ASP A 1 310 ? -19.049 8.472 13.208 1.00 86.62 310 ASP A C 1
ATOM 2336 O O . ASP A 1 310 ? -19.292 7.765 14.188 1.00 86.62 310 ASP A O 1
ATOM 2340 N N . TYR A 1 311 ? -19.581 8.231 12.009 1.00 90.44 311 TYR A N 1
ATOM 2341 C CA . TYR A 1 311 ? -20.493 7.112 11.766 1.00 90.44 311 TYR A CA 1
ATOM 2342 C C . TYR A 1 311 ? -19.758 5.962 11.095 1.00 90.44 311 TYR A C 1
ATOM 2344 O O . TYR A 1 311 ? -18.945 6.183 10.199 1.00 90.44 311 TYR A O 1
ATOM 2352 N N . MET A 1 312 ? -20.100 4.737 11.472 1.00 90.00 312 MET A N 1
ATOM 2353 C CA . MET A 1 312 ? -19.663 3.526 10.797 1.00 90.00 312 MET A CA 1
ATOM 2354 C C . MET A 1 312 ? -20.835 2.602 10.472 1.00 90.00 312 MET A C 1
ATOM 2356 O O . MET A 1 312 ? -21.949 2.754 10.983 1.00 90.00 312 MET A O 1
ATOM 2360 N N . GLY A 1 313 ? -20.558 1.640 9.603 1.00 91.12 313 GLY A N 1
ATOM 2361 C CA . GLY A 1 313 ? -21.460 0.559 9.253 1.00 91.12 313 GLY A CA 1
ATOM 2362 C C . GLY A 1 313 ? -20.669 -0.577 8.629 1.00 91.12 313 GLY A C 1
ATOM 2363 O O . GLY A 1 313 ? -19.770 -0.338 7.821 1.00 91.12 313 GLY A O 1
ATOM 2364 N N . ASP A 1 314 ? -21.013 -1.800 9.002 1.00 91.44 314 ASP A N 1
ATOM 2365 C CA . ASP A 1 314 ? -20.424 -3.005 8.435 1.00 91.44 314 ASP A CA 1
ATOM 2366 C C . ASP A 1 314 ? -21.374 -3.612 7.409 1.00 91.44 314 ASP A C 1
ATOM 2368 O O . ASP A 1 314 ? -22.600 -3.528 7.533 1.00 91.44 314 ASP A O 1
ATOM 2372 N N . TYR A 1 315 ? -20.813 -4.259 6.390 1.00 94.94 315 TYR A N 1
ATOM 2373 C CA . TYR A 1 315 ? -21.618 -5.097 5.517 1.00 94.94 315 TYR A CA 1
ATOM 2374 C C . TYR A 1 315 ? -22.212 -6.263 6.318 1.00 94.94 315 TYR A C 1
ATOM 2376 O O . TYR A 1 315 ? -21.494 -7.043 6.943 1.00 94.94 315 TYR A O 1
ATOM 2384 N N . ALA A 1 316 ? -23.537 -6.414 6.268 1.00 90.94 316 ALA A N 1
ATOM 2385 C CA . ALA A 1 316 ? -24.263 -7.413 7.057 1.00 90.94 316 ALA A CA 1
ATOM 2386 C C . ALA A 1 316 ? -23.864 -8.868 6.744 1.00 90.94 316 ALA A C 1
ATOM 2388 O O . ALA A 1 316 ? -24.142 -9.766 7.535 1.00 90.94 316 ALA A O 1
ATOM 2389 N N . GLY A 1 317 ? -23.243 -9.108 5.585 1.00 91.56 317 GLY A N 1
ATOM 2390 C CA . GLY A 1 317 ? -22.727 -10.415 5.185 1.00 91.56 317 GLY A CA 1
ATOM 2391 C C . GLY A 1 317 ? -21.251 -10.640 5.509 1.00 91.56 317 GLY A C 1
ATOM 2392 O O . GLY A 1 317 ? -20.668 -11.537 4.914 1.00 91.56 317 GLY A O 1
ATOM 2393 N N . ASN A 1 318 ? -20.631 -9.829 6.371 1.00 92.31 318 ASN A N 1
ATOM 2394 C CA . ASN A 1 318 ? -19.255 -10.050 6.815 1.00 92.31 318 ASN A CA 1
ATOM 2395 C C . ASN A 1 318 ? -19.131 -11.289 7.743 1.00 92.31 318 ASN A C 1
ATOM 2397 O O . ASN A 1 318 ? -20.006 -11.493 8.589 1.00 92.31 318 ASN A O 1
ATOM 2401 N N . PRO A 1 319 ? -18.025 -12.065 7.666 1.00 93.62 319 PRO A N 1
ATOM 2402 C CA . PRO A 1 319 ? -17.017 -12.030 6.603 1.00 93.62 319 PRO A CA 1
ATOM 2403 C C . PRO A 1 319 ? -17.573 -12.518 5.263 1.00 93.62 319 PRO A C 1
ATOM 2405 O O . PRO A 1 319 ? -18.430 -13.399 5.211 1.00 93.62 319 PRO A O 1
ATOM 2408 N N . ILE A 1 320 ? -17.027 -11.984 4.172 1.00 91.94 320 ILE A N 1
ATOM 2409 C CA . ILE A 1 320 ? -17.344 -12.406 2.805 1.00 91.94 320 ILE A CA 1
ATOM 2410 C C . ILE A 1 320 ? -16.091 -12.944 2.110 1.00 91.94 320 ILE A C 1
ATOM 2412 O O . ILE A 1 320 ? -14.990 -12.452 2.322 1.00 91.94 320 ILE A O 1
ATOM 2416 N N . THR A 1 321 ? -16.248 -13.944 1.244 1.00 89.81 321 THR A N 1
ATOM 2417 C CA . THR A 1 321 ? -15.211 -14.335 0.279 1.00 89.81 321 THR A CA 1
ATOM 2418 C C . THR A 1 321 ? -15.581 -13.774 -1.081 1.00 89.81 321 THR A C 1
ATOM 2420 O O . THR A 1 321 ? -16.649 -14.090 -1.612 1.00 89.81 321 THR A O 1
ATOM 2423 N N . PHE A 1 322 ? -14.718 -12.942 -1.661 1.00 82.88 322 PHE A N 1
ATOM 2424 C CA . PHE A 1 322 ? -15.008 -12.370 -2.969 1.00 82.88 322 PHE A CA 1
ATOM 2425 C C . PHE A 1 322 ? -14.941 -13.407 -4.085 1.00 82.88 322 PHE A C 1
ATOM 2427 O O . PHE A 1 322 ? -14.041 -14.246 -4.130 1.00 82.88 322 PHE A O 1
ATOM 2434 N N . LEU A 1 323 ? -15.891 -13.282 -5.008 1.00 78.81 323 LEU A N 1
ATOM 2435 C CA . LEU A 1 323 ? -15.877 -13.878 -6.339 1.00 78.81 323 LEU A CA 1
ATOM 2436 C C . LEU A 1 323 ? -15.647 -12.772 -7.382 1.00 78.81 323 LEU A C 1
ATOM 2438 O O . LEU A 1 323 ? -15.731 -11.583 -7.062 1.00 78.81 323 LEU A O 1
ATOM 2442 N N . VAL A 1 324 ? -15.400 -13.166 -8.633 1.00 73.19 324 VAL A N 1
ATOM 2443 C CA . VAL A 1 324 ? -15.296 -12.229 -9.762 1.00 73.19 324 VAL A CA 1
ATOM 2444 C C . VAL A 1 324 ? -16.556 -11.357 -9.836 1.00 73.19 324 VAL A C 1
ATOM 2446 O O . VAL A 1 324 ? -17.672 -11.875 -9.835 1.00 73.19 324 VAL A O 1
ATOM 2449 N N . ASP A 1 325 ? -16.352 -10.041 -9.880 1.00 74.50 325 ASP A N 1
ATOM 2450 C CA . ASP A 1 325 ? -17.369 -8.988 -9.940 1.00 74.50 325 ASP A CA 1
ATOM 2451 C C . ASP A 1 325 ? -18.456 -9.105 -8.857 1.00 74.50 325 ASP A C 1
ATOM 2453 O O . ASP A 1 325 ? -19.658 -9.107 -9.130 1.00 74.50 325 ASP A O 1
ATOM 2457 N N . THR A 1 326 ? -18.042 -9.191 -7.590 1.00 82.44 326 THR A N 1
ATOM 2458 C CA . THR A 1 326 ? -18.979 -9.243 -6.456 1.00 82.44 326 THR A CA 1
ATOM 2459 C C . THR A 1 326 ? -19.746 -7.916 -6.312 1.00 82.44 326 THR A C 1
ATOM 2461 O O . THR A 1 326 ? -19.177 -6.873 -5.987 1.00 82.44 326 THR A O 1
ATOM 2464 N N . THR A 1 327 ? -21.063 -7.941 -6.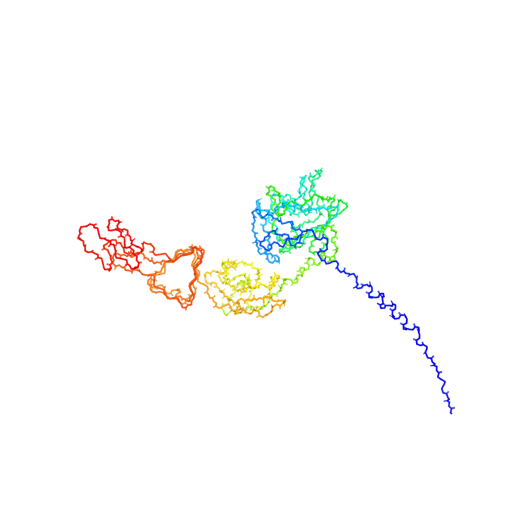523 1.00 91.25 327 THR A N 1
ATOM 2465 C CA . THR A 1 327 ? -21.950 -6.764 -6.414 1.00 91.25 327 THR A CA 1
ATOM 2466 C C . THR A 1 327 ? -22.986 -6.914 -5.301 1.00 91.25 327 THR A C 1
ATOM 2468 O O . THR A 1 327 ? -23.302 -8.035 -4.909 1.00 91.25 327 THR A O 1
ATOM 2471 N N . GLY A 1 328 ? -23.603 -5.807 -4.878 1.00 92.31 328 GLY A N 1
ATOM 2472 C CA . GLY A 1 328 ? -24.692 -5.814 -3.890 1.00 92.31 328 GLY A CA 1
ATOM 2473 C C . GLY A 1 328 ? -24.199 -5.786 -2.445 1.00 92.31 328 GLY A C 1
ATOM 2474 O O . GLY A 1 328 ? -24.901 -6.229 -1.540 1.00 92.31 328 GLY A O 1
ATOM 2475 N N . ILE A 1 329 ? -22.980 -5.285 -2.232 1.00 94.75 329 ILE A N 1
ATOM 2476 C CA . ILE A 1 329 ? -22.431 -5.055 -0.898 1.00 94.75 329 ILE A CA 1
ATOM 2477 C C . ILE A 1 329 ? -22.989 -3.731 -0.369 1.00 94.75 329 ILE A C 1
ATOM 2479 O O . ILE A 1 329 ? -22.351 -2.686 -0.446 1.00 94.75 329 ILE A O 1
ATOM 2483 N N . ASP A 1 330 ? -24.231 -3.757 0.094 1.00 97.25 330 ASP A N 1
ATOM 2484 C CA . ASP A 1 330 ? -24.908 -2.563 0.595 1.00 97.25 330 ASP A CA 1
ATOM 2485 C C . ASP A 1 330 ? -24.625 -2.362 2.091 1.00 97.25 330 ASP A C 1
ATOM 2487 O O . ASP A 1 330 ? -24.724 -3.303 2.882 1.00 97.25 330 ASP A O 1
ATOM 2491 N N . ILE A 1 331 ? -24.262 -1.137 2.481 1.00 96.56 331 ILE A N 1
ATOM 2492 C CA . ILE A 1 331 ? -23.879 -0.785 3.856 1.00 96.56 331 ILE A CA 1
ATOM 2493 C C . ILE A 1 331 ? -24.688 0.427 4.320 1.00 96.56 331 ILE A C 1
ATOM 2495 O O . ILE A 1 331 ? -24.718 1.461 3.647 1.00 96.56 331 ILE A O 1
ATOM 2499 N N . ASP A 1 332 ? -25.297 0.315 5.502 1.00 95.50 332 ASP A N 1
ATOM 2500 C CA . ASP A 1 332 ? -25.961 1.429 6.178 1.00 95.50 332 ASP A CA 1
ATOM 2501 C C . ASP A 1 332 ? -25.076 1.994 7.294 1.00 95.50 332 ASP A C 1
ATOM 2503 O O . ASP A 1 332 ? -24.690 1.290 8.226 1.00 95.50 332 ASP A O 1
ATOM 2507 N N . LEU A 1 333 ? -24.750 3.282 7.204 1.00 91.81 333 LEU A N 1
ATOM 2508 C CA . LEU A 1 333 ? -23.996 4.014 8.220 1.00 91.81 333 LEU A CA 1
ATOM 2509 C C . LEU A 1 333 ? -24.949 4.509 9.308 1.00 91.81 333 LEU A C 1
ATOM 2511 O O . LEU A 1 333 ? -25.432 5.648 9.259 1.00 91.81 333 LEU A O 1
ATOM 2515 N N . SER A 1 334 ? -25.218 3.648 10.286 1.00 85.44 334 SER A N 1
ATOM 2516 C CA . SER A 1 334 ? -26.161 3.919 11.377 1.00 85.44 334 SER A CA 1
ATOM 2517 C C . SER A 1 334 ? -25.525 3.949 12.770 1.00 85.44 334 SER A C 1
ATOM 2519 O O . SER A 1 334 ? -26.213 4.300 13.727 1.00 85.44 334 SER A O 1
ATOM 2521 N N . ILE A 1 335 ? -24.245 3.589 12.910 1.00 81.44 335 ILE A N 1
ATOM 2522 C CA . ILE A 1 335 ? -23.568 3.466 14.209 1.00 81.44 335 ILE A CA 1
ATOM 2523 C C . ILE A 1 335 ? -22.696 4.698 14.445 1.00 81.44 335 ILE A C 1
ATOM 2525 O O . ILE A 1 335 ? -21.708 4.883 13.747 1.00 81.44 335 ILE A O 1
ATOM 2529 N N . GLU A 1 336 ? -23.018 5.526 15.440 1.00 83.75 336 GLU A N 1
ATOM 2530 C CA . GLU A 1 336 ? -22.146 6.631 15.870 1.00 83.75 336 GLU A CA 1
ATOM 2531 C C . GLU A 1 336 ? -21.091 6.116 16.862 1.00 83.75 336 GLU A C 1
ATOM 2533 O O . GLU A 1 336 ? -21.428 5.572 17.919 1.00 83.75 336 GLU A O 1
ATOM 2538 N N . LEU A 1 337 ? -19.809 6.286 16.533 1.00 80.62 337 LEU A N 1
ATOM 2539 C CA . LEU A 1 337 ? -18.698 5.800 17.344 1.00 80.62 337 LEU A CA 1
ATOM 2540 C C . LEU A 1 337 ? -18.384 6.704 18.532 1.00 80.62 337 LEU A C 1
ATOM 2542 O O . LEU A 1 337 ? -18.382 7.932 18.444 1.00 80.62 337 LEU A O 1
ATOM 2546 N N . ASN A 1 338 ? -18.021 6.074 19.650 1.00 87.31 338 ASN A N 1
ATOM 2547 C CA . ASN A 1 338 ? -17.608 6.753 20.873 1.00 87.31 338 ASN A CA 1
ATOM 2548 C C . ASN A 1 338 ? -16.202 6.275 21.252 1.00 87.31 338 ASN A C 1
ATOM 2550 O O . ASN A 1 338 ? -16.037 5.292 21.974 1.00 87.31 338 ASN A O 1
ATOM 2554 N N . VAL A 1 339 ? -15.185 6.963 20.728 1.00 88.50 339 VAL A N 1
ATOM 2555 C CA . VAL A 1 339 ? -13.771 6.633 20.956 1.00 88.50 339 VAL A CA 1
ATOM 2556 C C . VAL A 1 339 ? -13.202 7.474 22.100 1.00 88.50 339 VAL A C 1
ATOM 2558 O O . VAL A 1 339 ? -13.297 8.701 22.095 1.00 88.50 339 VAL A O 1
ATOM 2561 N N . ILE A 1 340 ? -12.571 6.818 23.069 1.00 91.12 340 ILE A N 1
ATOM 2562 C CA . ILE A 1 340 ? -11.871 7.428 24.197 1.00 91.12 340 ILE A CA 1
ATOM 2563 C C . ILE A 1 340 ? -10.373 7.176 24.006 1.00 91.12 340 ILE A C 1
ATOM 2565 O O . ILE A 1 340 ? -9.882 6.083 24.270 1.00 91.12 340 ILE A O 1
ATOM 2569 N N . SER A 1 341 ? -9.645 8.199 23.554 1.00 90.50 341 SER A N 1
ATOM 2570 C CA . SER A 1 341 ? -8.199 8.138 23.265 1.00 90.50 341 SER A CA 1
ATOM 2571 C C . SER A 1 341 ? -7.331 8.914 24.265 1.00 90.50 341 SER A C 1
ATOM 2573 O O . SER A 1 341 ? -6.137 9.124 24.058 1.00 90.50 341 SER A O 1
ATOM 2575 N N . GLN A 1 342 ? -7.929 9.388 25.360 1.00 92.81 342 GLN A N 1
ATOM 2576 C CA . GLN A 1 342 ? -7.248 10.092 26.445 1.00 92.81 342 GLN A CA 1
ATOM 2577 C C . GLN A 1 342 ? -7.758 9.585 27.787 1.00 92.81 342 GLN A C 1
ATOM 2579 O O . GLN A 1 342 ? -8.925 9.207 27.909 1.00 92.81 342 GLN A O 1
ATOM 2584 N N . ASN A 1 343 ? -6.894 9.629 28.806 1.00 96.88 343 ASN A N 1
ATOM 2585 C CA . ASN A 1 343 ? -7.252 9.191 30.153 1.00 96.88 343 ASN A CA 1
ATOM 2586 C C . ASN A 1 343 ? -8.534 9.885 30.618 1.00 96.88 343 ASN A C 1
ATOM 2588 O O . ASN A 1 343 ? -8.572 11.107 30.766 1.00 96.88 343 ASN A O 1
ATOM 2592 N N . THR A 1 344 ? -9.571 9.091 30.859 1.00 96.81 344 THR A N 1
ATOM 2593 C CA . THR A 1 344 ? -10.926 9.585 31.093 1.00 96.81 344 THR A CA 1
ATOM 2594 C C . THR A 1 344 ? -11.504 8.924 32.329 1.00 96.81 344 THR A C 1
ATOM 2596 O O . THR A 1 344 ? -11.325 7.731 32.558 1.00 96.81 344 THR A O 1
ATOM 2599 N N . THR A 1 345 ? -12.207 9.708 33.145 1.00 96.38 345 THR A N 1
ATOM 2600 C CA . THR A 1 345 ? -13.032 9.188 34.238 1.00 96.38 345 THR A CA 1
ATOM 2601 C C . THR A 1 345 ? -14.497 9.397 33.892 1.00 96.38 345 THR A C 1
ATOM 2603 O O . THR A 1 345 ? -14.933 10.539 33.745 1.00 96.38 345 THR A O 1
ATOM 2606 N N . ILE A 1 346 ? -15.254 8.309 33.785 1.00 96.25 346 ILE A N 1
ATOM 2607 C CA . ILE A 1 346 ? -16.713 8.361 33.737 1.00 96.25 346 ILE A CA 1
ATOM 2608 C C . ILE A 1 346 ? -17.191 8.303 35.187 1.00 96.25 346 ILE A C 1
ATOM 2610 O O . ILE A 1 346 ? -16.992 7.319 35.898 1.00 96.25 346 ILE A O 1
ATOM 2614 N N . THR A 1 347 ? -17.706 9.433 35.663 1.00 95.56 347 THR A N 1
ATOM 2615 C CA . THR A 1 347 ? -18.288 9.560 37.001 1.00 95.56 347 THR A CA 1
ATOM 2616 C C . THR A 1 347 ? -19.677 8.935 37.037 1.00 95.56 347 THR A C 1
ATOM 2618 O O . THR A 1 347 ? -20.357 8.987 36.021 1.00 95.56 347 THR A O 1
ATOM 2621 N N . ALA A 1 348 ? -20.147 8.519 38.215 1.00 93.56 348 ALA A N 1
ATOM 2622 C CA . ALA A 1 348 ? -21.458 7.879 38.388 1.00 93.56 348 ALA A CA 1
ATOM 2623 C C . ALA A 1 348 ? -22.643 8.672 37.801 1.00 93.56 348 ALA A C 1
ATOM 2625 O O . ALA A 1 348 ? -23.623 8.084 37.364 1.00 93.56 348 ALA A O 1
ATOM 2626 N N . ASP A 1 349 ? -22.547 10.005 37.764 1.00 95.69 349 ASP A N 1
ATOM 2627 C CA . ASP A 1 349 ? -23.596 10.873 37.214 1.00 95.69 349 ASP A CA 1
ATOM 2628 C C . ASP A 1 349 ? -23.454 11.130 35.695 1.00 95.69 349 ASP A C 1
ATOM 2630 O O . ASP A 1 349 ? -24.288 11.806 35.093 1.00 95.69 349 ASP A O 1
ATOM 2634 N N . ASN A 1 350 ? -22.381 10.645 35.059 1.00 94.69 350 ASN A N 1
ATOM 2635 C CA . ASN A 1 350 ? -22.098 10.874 33.643 1.00 94.69 350 ASN A CA 1
ATOM 2636 C C . ASN A 1 350 ? -22.649 9.737 32.775 1.00 94.69 350 ASN A C 1
ATOM 2638 O O . ASN A 1 350 ? -21.935 8.794 32.446 1.00 94.69 350 ASN A O 1
ATOM 2642 N N . THR A 1 351 ? -23.887 9.891 32.318 1.00 94.38 351 THR A N 1
ATOM 2643 C CA . THR A 1 351 ? -24.579 8.911 31.466 1.00 94.38 351 THR A CA 1
ATOM 2644 C C . THR A 1 351 ? -24.322 9.101 29.964 1.00 94.38 351 THR A C 1
ATOM 2646 O O . THR A 1 351 ? -24.985 8.490 29.130 1.00 94.38 351 THR A O 1
ATOM 2649 N N . THR A 1 352 ? -23.362 9.953 29.574 1.00 91.56 352 THR A N 1
ATOM 2650 C CA . THR A 1 352 ? -23.092 10.310 28.160 1.00 91.56 352 THR A CA 1
ATOM 2651 C C . THR A 1 352 ? -22.784 9.096 27.280 1.00 91.56 352 THR A C 1
ATOM 2653 O O . THR A 1 352 ? -23.066 9.112 26.077 1.00 91.56 352 THR A O 1
ATOM 2656 N N . TYR A 1 353 ? -22.187 8.070 27.880 1.00 92.12 353 TYR A N 1
ATOM 2657 C CA . TYR A 1 353 ? -21.715 6.855 27.224 1.00 92.12 353 TYR A CA 1
ATOM 2658 C C . TYR A 1 353 ? -22.653 5.662 27.437 1.00 92.12 353 TYR A C 1
ATOM 2660 O O . TYR A 1 353 ? -22.427 4.607 26.851 1.00 92.12 353 TYR A O 1
ATOM 2668 N N . ASP A 1 354 ? -23.703 5.824 28.245 1.00 94.19 354 ASP A N 1
ATOM 2669 C CA . ASP A 1 354 ? -24.572 4.713 28.605 1.00 94.19 354 ASP A CA 1
ATOM 2670 C C . ASP A 1 354 ? -25.374 4.227 27.390 1.00 94.19 354 ASP A C 1
ATOM 2672 O O . ASP A 1 354 ? -25.913 5.028 26.622 1.00 94.19 354 ASP A O 1
ATOM 2676 N N . ASN A 1 355 ? -25.491 2.906 27.249 1.00 92.44 355 ASN A N 1
ATOM 2677 C CA . ASN A 1 355 ? -26.138 2.206 26.134 1.00 92.44 355 ASN A CA 1
ATOM 2678 C C . ASN A 1 355 ? -25.503 2.489 24.765 1.00 92.44 355 ASN A C 1
ATOM 2680 O O . ASN A 1 355 ? -26.179 2.408 23.741 1.00 92.44 355 ASN A O 1
ATOM 2684 N N . LYS A 1 356 ? -24.217 2.852 24.738 1.00 89.56 356 LYS A N 1
ATOM 2685 C CA . LYS A 1 356 ? -23.460 3.059 23.501 1.00 89.56 356 LYS A CA 1
ATOM 2686 C C . LYS A 1 356 ? -22.336 2.047 23.367 1.00 89.56 356 LYS A C 1
ATOM 2688 O O . LYS A 1 356 ? -21.867 1.480 24.353 1.00 89.56 356 LYS A O 1
ATOM 2693 N N . SER A 1 357 ? -21.885 1.859 22.134 1.00 87.12 357 SER A N 1
ATOM 2694 C CA . SER A 1 357 ? -20.655 1.132 21.831 1.00 87.12 357 SER A CA 1
ATOM 2695 C C . SER A 1 357 ? -19.444 2.045 22.042 1.00 87.12 357 SER A C 1
ATOM 2697 O O . SER A 1 357 ? -19.377 3.126 21.447 1.00 87.12 357 SER A O 1
ATOM 2699 N N . ILE A 1 358 ? -18.514 1.627 22.907 1.00 90.50 358 ILE A N 1
ATOM 2700 C CA . ILE A 1 358 ? -17.343 2.403 23.339 1.00 90.50 358 ILE A CA 1
ATOM 2701 C C . ILE A 1 358 ? -16.051 1.713 22.895 1.00 90.50 358 ILE A C 1
ATOM 2703 O O . ILE A 1 358 ? -15.872 0.515 23.111 1.00 90.50 358 ILE A O 1
ATOM 2707 N N . ILE A 1 359 ? -15.118 2.489 22.340 1.00 90.06 359 ILE A N 1
ATOM 2708 C CA . ILE A 1 359 ? -13.744 2.052 22.061 1.00 90.06 359 ILE A CA 1
ATOM 2709 C C . ILE A 1 359 ? -12.802 2.835 22.976 1.00 90.06 359 ILE A C 1
ATOM 2711 O O . ILE A 1 359 ? -12.840 4.063 22.997 1.00 90.06 359 ILE A O 1
ATOM 2715 N N . VAL A 1 360 ? -11.950 2.141 23.725 1.00 93.00 360 VAL A N 1
ATOM 2716 C CA . VAL A 1 360 ? -10.888 2.736 24.542 1.00 93.00 360 VAL A CA 1
ATOM 2717 C C . VAL A 1 360 ? -9.563 2.457 23.859 1.00 93.00 360 VAL A C 1
ATOM 2719 O O . VAL A 1 360 ? -9.156 1.303 23.752 1.00 93.00 360 VAL A O 1
ATOM 2722 N N . ASP A 1 361 ? -8.899 3.515 23.410 1.00 90.75 361 ASP A N 1
ATOM 2723 C CA . ASP A 1 361 ? -7.724 3.438 22.549 1.00 90.75 361 ASP A CA 1
ATOM 2724 C C . ASP A 1 361 ? -6.484 3.970 23.272 1.00 90.75 361 ASP A C 1
ATOM 2726 O O . ASP A 1 361 ? -6.378 5.167 23.554 1.00 90.75 361 ASP A O 1
ATOM 2730 N N . GLY A 1 362 ? -5.575 3.063 23.647 1.00 92.88 362 GLY A N 1
ATOM 2731 C CA . GLY A 1 362 ? -4.252 3.397 24.185 1.00 92.88 362 GLY A CA 1
ATOM 2732 C C . GLY A 1 362 ? -4.241 4.236 25.467 1.00 92.88 362 GLY A C 1
ATOM 2733 O O . GLY A 1 362 ? -3.216 4.824 25.819 1.00 92.88 362 GLY A O 1
ATOM 2734 N N . CYS A 1 363 ? -5.368 4.317 26.176 1.00 95.31 363 CYS A N 1
ATOM 2735 C CA . CYS A 1 363 ? -5.533 5.181 27.339 1.00 95.31 363 CYS A CA 1
ATOM 2736 C C . CYS A 1 363 ? -6.159 4.450 28.537 1.00 95.31 363 CYS A C 1
ATOM 2738 O O . CYS A 1 363 ? -6.577 3.296 28.453 1.00 95.31 363 CYS A O 1
ATOM 2740 N N . THR A 1 364 ? -6.195 5.116 29.695 1.00 97.56 364 THR A N 1
ATOM 2741 C CA . THR A 1 364 ? -6.859 4.597 30.897 1.00 97.56 364 THR A CA 1
ATOM 2742 C C . THR A 1 364 ? -8.296 5.106 30.995 1.00 97.56 364 THR A C 1
ATOM 2744 O O . THR A 1 364 ? -8.517 6.304 31.190 1.00 97.56 364 THR A O 1
ATOM 2747 N N . LEU A 1 365 ? -9.266 4.194 30.958 1.00 97.50 365 LEU A N 1
ATOM 2748 C CA . LEU A 1 365 ? -10.661 4.463 31.293 1.00 97.50 365 LEU A CA 1
ATOM 2749 C C . LEU A 1 365 ? -10.919 4.110 32.762 1.00 97.50 365 LEU A C 1
ATOM 2751 O O . LEU A 1 365 ? -10.741 2.973 33.193 1.00 97.50 365 LEU A O 1
ATOM 2755 N N . THR A 1 366 ? -11.342 5.096 33.547 1.00 96.75 366 THR A N 1
ATOM 2756 C CA . THR A 1 366 ? -11.730 4.924 34.951 1.00 96.75 366 THR A CA 1
ATOM 2757 C C . THR A 1 366 ? -13.246 5.009 35.078 1.00 96.75 366 THR A C 1
ATOM 2759 O O . THR A 1 366 ? -13.825 6.043 34.753 1.00 96.75 366 THR A O 1
ATOM 2762 N N . ILE A 1 367 ? -13.887 3.956 35.581 1.00 96.00 367 ILE A N 1
ATOM 2763 C CA . ILE A 1 367 ? -15.339 3.899 35.793 1.00 96.00 367 ILE A CA 1
ATOM 2764 C C . ILE A 1 367 ? -15.656 4.054 37.275 1.00 96.00 367 ILE A C 1
ATOM 2766 O O . ILE A 1 367 ? -15.088 3.357 38.116 1.00 96.00 367 ILE A O 1
ATOM 2770 N N . SER A 1 368 ? -16.561 4.972 37.599 1.00 93.75 368 SER A N 1
ATOM 2771 C CA . SER A 1 368 ? -17.065 5.190 38.952 1.00 93.75 368 SER A CA 1
ATOM 2772 C C . SER A 1 368 ? -18.578 5.031 38.961 1.00 93.75 368 SER A C 1
ATOM 2774 O O . SER A 1 368 ? -19.248 5.711 38.199 1.00 93.75 368 SER A O 1
ATOM 2776 N N . GLY A 1 369 ? -19.115 4.205 39.858 1.00 90.81 369 GLY A N 1
ATOM 2777 C CA . GLY A 1 369 ? -20.544 3.876 39.864 1.00 90.81 369 GLY A CA 1
ATOM 2778 C C . GLY A 1 369 ? -20.914 2.840 38.803 1.00 90.81 369 GLY A C 1
ATOM 2779 O O . GLY A 1 369 ? -20.034 2.248 38.182 1.00 90.81 369 GLY A O 1
ATOM 2780 N N . THR A 1 370 ? -22.216 2.610 38.644 1.00 94.19 370 THR A N 1
ATOM 2781 C CA . THR A 1 370 ? -22.768 1.633 37.700 1.00 94.19 370 THR A CA 1
ATOM 2782 C C . THR A 1 370 ? -22.955 2.284 36.333 1.00 94.19 370 THR A C 1
ATOM 2784 O O . THR A 1 370 ? -23.650 3.295 36.237 1.00 94.19 370 THR A O 1
ATOM 2787 N N . HIS A 1 371 ? -22.387 1.687 35.287 1.00 96.00 371 HIS A N 1
ATOM 2788 C CA . HIS A 1 371 ? -22.611 2.097 33.896 1.00 96.00 371 HIS A CA 1
ATOM 2789 C C . HIS A 1 371 ? -23.004 0.906 33.024 1.00 96.00 371 HIS A C 1
ATOM 2791 O O . HIS A 1 371 ? -22.619 -0.230 33.302 1.00 96.00 371 HIS A O 1
ATOM 2797 N N . GLN A 1 372 ? -23.767 1.178 31.964 1.00 96.50 372 GLN A N 1
ATOM 2798 C CA . GLN A 1 372 ? -24.168 0.170 30.982 1.00 96.50 372 GLN A CA 1
ATOM 2799 C C . GLN A 1 372 ? -23.629 0.546 29.606 1.00 96.50 372 GLN A C 1
ATOM 2801 O O . GLN A 1 372 ? -23.881 1.656 29.150 1.00 96.50 372 GLN A O 1
ATOM 2806 N N . PHE A 1 373 ? -22.940 -0.357 28.918 1.00 94.94 373 PHE A N 1
ATOM 2807 C CA . PHE A 1 373 ? -22.491 -0.166 27.537 1.00 94.94 373 PHE A CA 1
ATOM 2808 C C . PHE A 1 373 ? -23.103 -1.226 26.631 1.00 94.94 373 PHE A C 1
ATOM 2810 O O . PHE A 1 373 ? -23.416 -2.333 27.064 1.00 94.94 373 PHE A O 1
ATOM 2817 N N . GLU A 1 374 ? -23.265 -0.885 25.357 1.00 91.44 374 GLU A N 1
ATOM 2818 C CA . GLU A 1 374 ? -23.703 -1.868 24.371 1.00 91.44 374 GLU A CA 1
ATOM 2819 C C . GLU A 1 374 ? -22.548 -2.815 24.026 1.00 91.44 374 GLU A C 1
ATOM 2821 O O . GLU A 1 374 ? -22.663 -4.026 24.187 1.00 91.44 374 GLU A O 1
ATOM 2826 N N . ASN A 1 375 ? -21.408 -2.235 23.644 1.00 88.25 375 ASN A N 1
ATOM 2827 C CA . ASN A 1 375 ? -20.134 -2.918 23.428 1.00 88.25 375 ASN A CA 1
ATOM 2828 C C . ASN A 1 375 ? -19.012 -2.130 24.118 1.00 88.25 375 ASN A C 1
ATOM 2830 O O . ASN A 1 375 ? -19.063 -0.896 24.161 1.00 88.25 375 ASN A O 1
ATOM 2834 N N . LEU A 1 376 ? -17.971 -2.815 24.592 1.00 92.31 376 LEU A N 1
ATOM 2835 C CA . LEU A 1 376 ? -16.742 -2.188 25.088 1.00 92.31 376 LEU A CA 1
ATOM 2836 C C . LEU A 1 376 ? -15.521 -2.860 24.459 1.00 92.31 376 LEU A C 1
ATOM 2838 O O . LEU A 1 376 ? -15.239 -4.021 24.735 1.00 92.31 376 LEU A O 1
ATOM 2842 N N . SER A 1 377 ? -14.772 -2.118 23.646 1.00 91.19 377 SER A N 1
ATOM 2843 C CA . SER A 1 377 ? -13.523 -2.590 23.034 1.00 91.19 377 SER A CA 1
ATOM 2844 C C . SER A 1 377 ? -12.321 -1.867 23.631 1.00 91.19 377 SER A C 1
ATOM 2846 O O . SER A 1 377 ? -12.290 -0.638 23.661 1.00 91.19 377 SER A O 1
ATOM 2848 N N . MET A 1 378 ? -11.333 -2.618 24.115 1.00 93.25 378 MET A N 1
ATOM 2849 C CA . MET A 1 378 ? -10.089 -2.096 24.684 1.00 93.25 378 MET A CA 1
ATOM 2850 C C . MET A 1 378 ? -8.901 -2.454 23.799 1.00 93.25 378 MET A C 1
ATOM 2852 O O . MET A 1 378 ? -8.552 -3.632 23.695 1.00 93.25 378 MET A O 1
ATOM 2856 N N . ILE A 1 379 ? -8.277 -1.431 23.211 1.00 87.25 379 ILE A N 1
ATOM 2857 C CA . ILE A 1 379 ? -7.291 -1.584 22.136 1.00 87.25 379 ILE A CA 1
ATOM 2858 C C . ILE A 1 379 ? -5.993 -0.820 22.421 1.00 87.25 379 ILE A C 1
ATOM 2860 O O . ILE A 1 379 ? -5.942 0.044 23.305 1.00 87.25 379 ILE A O 1
ATOM 2864 N N . HIS A 1 380 ? -4.921 -1.161 21.701 1.00 87.94 380 HIS A N 1
ATOM 2865 C CA . HIS A 1 380 ? -3.615 -0.475 21.760 1.00 87.94 380 HIS A CA 1
ATOM 2866 C C . HIS A 1 380 ? -3.039 -0.274 23.179 1.00 87.94 380 HIS A C 1
ATOM 2868 O O . HIS A 1 380 ? -2.403 0.736 23.483 1.00 87.94 380 HIS A O 1
ATOM 2874 N N . GLY A 1 381 ? -3.245 -1.241 24.078 1.00 91.56 381 GLY A N 1
ATOM 2875 C CA . GLY A 1 381 ? -2.752 -1.155 25.458 1.00 91.56 381 GLY A CA 1
ATOM 2876 C C . GLY A 1 381 ? -3.651 -0.371 26.418 1.00 91.56 381 GLY A C 1
ATOM 2877 O O . GLY A 1 381 ? -3.189 0.056 27.479 1.00 91.56 381 GLY A O 1
ATOM 2878 N N . ALA A 1 382 ? -4.926 -0.179 26.071 1.00 96.69 382 ALA A N 1
ATOM 2879 C CA . ALA A 1 382 ? -5.908 0.447 26.944 1.00 96.69 382 ALA A CA 1
ATOM 2880 C C . ALA A 1 382 ? -6.044 -0.256 28.306 1.00 96.69 382 ALA A C 1
ATOM 2882 O O . ALA A 1 382 ? -5.907 -1.476 28.438 1.00 96.69 382 ALA A O 1
ATOM 2883 N N . VAL A 1 383 ? -6.346 0.537 29.335 1.00 97.62 383 VAL A N 1
ATOM 2884 C CA . VAL A 1 383 ? -6.506 0.059 30.711 1.00 97.62 383 VAL A CA 1
ATOM 2885 C C . VAL A 1 383 ? -7.868 0.464 31.251 1.00 97.62 383 VAL A C 1
ATOM 2887 O O . VAL A 1 383 ? -8.148 1.651 31.395 1.00 97.62 383 VAL A O 1
ATOM 2890 N N . LEU A 1 384 ? -8.690 -0.509 31.633 1.00 97.50 384 LEU A N 1
ATOM 2891 C CA . LEU A 1 384 ? -9.925 -0.265 32.375 1.00 97.50 384 LEU A CA 1
ATOM 2892 C C . LEU A 1 384 ? -9.691 -0.426 33.874 1.00 97.50 384 LEU A C 1
ATOM 2894 O O . LEU A 1 384 ? -9.110 -1.410 34.333 1.00 97.50 384 LEU A O 1
ATOM 2898 N N . THR A 1 385 ? -10.151 0.548 34.651 1.00 95.88 385 THR A N 1
ATOM 2899 C CA . THR A 1 385 ? -9.984 0.572 36.105 1.00 95.88 385 THR A CA 1
ATOM 2900 C C . THR A 1 385 ? -11.154 1.277 36.793 1.00 95.88 385 THR A C 1
ATOM 2902 O O . THR A 1 385 ? -12.064 1.790 36.144 1.00 95.88 385 THR A O 1
ATOM 2905 N N . HIS A 1 386 ? -11.114 1.332 38.122 1.00 93.62 386 HIS A N 1
ATOM 2906 C CA . HIS A 1 386 ? -12.016 2.139 38.941 1.00 93.62 386 HIS A CA 1
ATOM 2907 C C . HIS A 1 386 ? -11.210 3.061 39.880 1.00 93.62 386 HIS A C 1
ATOM 2909 O O . HIS A 1 386 ? -10.004 2.850 40.089 1.00 93.62 386 HIS A O 1
ATOM 2915 N N . PRO A 1 387 ? -11.827 4.113 40.454 1.00 92.25 387 PRO A N 1
ATOM 2916 C CA . PRO A 1 387 ? -11.171 4.952 41.451 1.00 92.25 387 PRO A CA 1
ATOM 2917 C C . PRO A 1 387 ? -10.675 4.127 42.644 1.00 92.25 387 PRO A C 1
ATOM 2919 O O . PRO A 1 387 ? -11.292 3.138 43.018 1.00 92.25 387 PRO A O 1
ATOM 2922 N N . ALA A 1 388 ? -9.567 4.528 43.269 1.00 87.19 388 ALA A N 1
ATOM 2923 C CA . ALA A 1 388 ? -9.078 3.828 44.457 1.00 87.19 388 ALA A CA 1
ATOM 2924 C C . ALA A 1 388 ? -10.047 4.007 45.636 1.00 87.19 388 ALA A C 1
ATOM 2926 O O . ALA A 1 388 ? -10.571 5.104 45.850 1.00 87.19 388 ALA A O 1
ATOM 2927 N N . ASN A 1 389 ? -10.239 2.954 46.430 1.00 82.50 389 ASN A N 1
ATOM 2928 C CA . ASN A 1 389 ? -11.061 3.020 47.633 1.00 82.50 389 ASN A CA 1
ATOM 2929 C C . ASN A 1 389 ? -10.500 4.040 48.626 1.00 82.50 389 ASN A C 1
ATOM 2931 O O . ASN A 1 389 ? -9.309 4.052 48.943 1.00 82.50 389 ASN A O 1
ATOM 2935 N N . ALA A 1 390 ? -11.391 4.868 49.166 1.00 79.44 390 ALA A N 1
ATOM 2936 C CA . ALA A 1 390 ? -11.089 5.718 50.308 1.00 79.44 390 ALA A CA 1
ATOM 2937 C C . ALA A 1 390 ? -11.412 4.972 51.609 1.00 79.44 390 ALA A C 1
ATOM 2939 O O . ALA A 1 390 ? -12.095 3.953 51.608 1.00 79.44 390 ALA A O 1
ATOM 2940 N N . THR A 1 391 ? -10.992 5.500 52.758 1.00 70.12 391 THR A N 1
ATOM 2941 C CA . THR A 1 391 ? -11.282 4.890 54.071 1.00 70.12 391 THR A CA 1
ATOM 2942 C C . THR A 1 391 ? -12.780 4.744 54.367 1.00 70.12 391 THR A C 1
ATOM 2944 O O . THR A 1 391 ? -13.160 3.883 55.162 1.00 70.12 391 THR A O 1
ATOM 2947 N N . THR A 1 392 ? -13.625 5.558 53.726 1.00 72.00 392 THR A N 1
ATOM 2948 C CA . THR A 1 392 ? -15.081 5.619 53.925 1.00 72.00 392 THR A CA 1
ATOM 2949 C C . THR A 1 392 ? -15.904 5.325 52.670 1.00 72.00 392 THR A C 1
ATOM 2951 O O . THR A 1 392 ? -17.124 5.225 52.776 1.00 72.00 392 THR A O 1
ATOM 2954 N N . GLN A 1 393 ? -15.278 5.176 51.499 1.00 78.25 393 GLN A N 1
ATOM 2955 C CA . GLN A 1 393 ? -15.977 4.992 50.226 1.00 78.25 393 GLN A CA 1
ATOM 2956 C C . GLN A 1 393 ? -15.385 3.815 49.454 1.00 78.25 393 GLN A C 1
ATOM 2958 O O . GLN A 1 393 ? -14.182 3.783 49.188 1.00 78.25 393 GLN A O 1
ATOM 2963 N N . ALA A 1 394 ? -16.249 2.857 49.119 1.00 79.69 394 ALA A N 1
ATOM 2964 C CA . ALA A 1 394 ? -15.935 1.769 48.207 1.00 79.69 394 ALA A CA 1
ATOM 2965 C C . ALA A 1 394 ? -16.188 2.227 46.772 1.00 79.69 394 ALA A C 1
ATOM 2967 O O . ALA A 1 394 ? -17.224 2.826 46.486 1.00 79.69 394 ALA A O 1
ATOM 2968 N N . TYR A 1 395 ? -15.266 1.886 45.892 1.00 84.56 395 TYR A N 1
ATOM 2969 C CA . TYR A 1 395 ? -15.449 1.880 44.458 1.00 84.56 395 TYR A CA 1
ATOM 2970 C C . TYR A 1 395 ? -15.259 0.445 43.982 1.00 84.56 395 TYR A C 1
ATOM 2972 O O . TYR A 1 395 ? -14.385 -0.282 44.457 1.00 84.56 395 TYR A O 1
ATOM 2980 N N . THR A 1 396 ? -16.101 0.038 43.050 1.00 85.38 396 THR A N 1
ATOM 2981 C CA . THR A 1 396 ? -15.987 -1.230 42.340 1.00 85.38 396 THR A CA 1
ATOM 2982 C C . THR A 1 396 ? -16.054 -0.932 40.857 1.00 85.38 396 THR A C 1
ATOM 2984 O O . THR A 1 396 ? -16.670 0.056 40.453 1.00 85.38 396 THR A O 1
ATOM 2987 N N . LEU A 1 397 ? -15.429 -1.780 40.045 1.00 89.31 397 LEU A N 1
ATOM 2988 C CA . LEU A 1 397 ? -15.710 -1.772 38.618 1.00 89.31 397 LEU A CA 1
ATOM 2989 C C . LEU A 1 397 ? -17.092 -2.410 38.421 1.00 89.31 397 LEU A C 1
ATOM 2991 O O . LEU A 1 397 ? -17.213 -3.629 38.503 1.00 89.31 397 LEU A O 1
ATOM 2995 N N . ASP A 1 398 ? -18.118 -1.577 38.260 1.00 90.81 398 ASP A N 1
ATOM 2996 C CA . ASP A 1 398 ? -19.515 -1.990 38.114 1.00 90.81 398 ASP A CA 1
ATOM 2997 C C . ASP A 1 398 ? -20.010 -1.609 36.715 1.00 90.81 398 ASP A C 1
ATOM 2999 O O . ASP A 1 398 ? -20.338 -0.454 36.433 1.00 90.81 398 ASP A O 1
ATOM 3003 N N . LEU A 1 399 ? -19.949 -2.583 35.811 1.00 93.81 399 LEU A N 1
ATOM 3004 C CA . LEU A 1 399 ? -20.245 -2.422 34.395 1.00 93.81 399 LEU A CA 1
ATOM 3005 C C . LEU A 1 399 ? -21.173 -3.532 33.928 1.00 93.81 399 LEU A C 1
ATOM 3007 O O . LEU A 1 399 ? -20.906 -4.710 34.165 1.00 93.81 399 LEU A O 1
ATOM 3011 N N . ASP A 1 400 ? -22.204 -3.134 33.199 1.00 95.56 400 ASP A N 1
ATOM 3012 C CA . ASP A 1 400 ? -23.069 -4.026 32.441 1.00 95.56 400 ASP A CA 1
ATOM 3013 C C . ASP A 1 400 ? -22.768 -3.843 30.950 1.00 95.56 400 ASP A C 1
ATOM 3015 O O . ASP A 1 400 ? -22.765 -2.718 30.452 1.00 95.56 400 ASP A O 1
ATOM 3019 N N . ILE A 1 401 ? -22.459 -4.927 30.244 1.00 95.62 401 ILE A N 1
ATOM 3020 C CA . ILE A 1 401 ? -22.152 -4.896 28.810 1.00 95.62 401 ILE A CA 1
ATOM 3021 C C . ILE A 1 401 ? -23.138 -5.834 28.133 1.00 95.62 401 ILE A C 1
ATOM 3023 O O . ILE A 1 401 ? -23.116 -7.037 28.393 1.00 95.62 401 ILE A O 1
ATOM 3027 N N . SER A 1 402 ? -24.031 -5.282 27.309 1.00 94.69 402 SER A N 1
ATOM 3028 C CA . SER A 1 402 ? -25.158 -6.052 26.775 1.00 94.69 402 SER A CA 1
ATOM 3029 C C . SER A 1 402 ? -24.763 -7.014 25.656 1.00 94.69 402 SER A C 1
ATOM 3031 O O . SER A 1 402 ? -25.411 -8.048 25.504 1.00 94.69 402 SER A O 1
ATOM 3033 N N . ASN A 1 403 ? -23.729 -6.668 24.885 1.00 88.69 403 ASN A N 1
ATOM 3034 C CA . ASN A 1 403 ? -23.191 -7.480 23.798 1.00 88.69 403 ASN A CA 1
ATOM 3035 C C . ASN A 1 403 ? -21.736 -7.872 24.122 1.00 88.69 403 ASN A C 1
ATOM 3037 O O . ASN A 1 403 ? -21.514 -8.665 25.038 1.00 88.69 403 ASN A O 1
ATOM 3041 N N . ASP A 1 404 ? -20.745 -7.312 23.419 1.00 86.38 404 ASP A N 1
ATOM 3042 C CA . ASP A 1 404 ? -19.364 -7.795 23.476 1.00 86.38 404 ASP A CA 1
ATOM 3043 C C . ASP A 1 404 ? -18.435 -6.923 24.341 1.00 86.38 404 ASP A C 1
ATOM 3045 O O . ASP A 1 404 ? -18.425 -5.689 24.269 1.00 86.38 404 ASP A O 1
ATOM 3049 N N . LEU A 1 405 ? -17.593 -7.598 25.136 1.00 92.94 405 LEU A N 1
ATOM 3050 C CA . LEU A 1 405 ? -16.397 -7.038 25.772 1.00 92.94 405 LEU A CA 1
ATOM 3051 C C . LEU A 1 405 ? -15.153 -7.603 25.080 1.00 92.94 405 LEU A C 1
ATOM 3053 O O . LEU A 1 405 ? -14.808 -8.770 25.278 1.00 92.94 405 LEU A O 1
ATOM 3057 N N . THR A 1 406 ? -14.442 -6.757 24.342 1.00 90.38 406 THR A N 1
ATOM 3058 C CA . THR A 1 406 ? -13.217 -7.127 23.623 1.00 90.38 406 THR A CA 1
ATOM 3059 C C . THR A 1 406 ? -11.997 -6.536 24.319 1.00 90.38 406 THR A C 1
ATOM 3061 O O . THR A 1 406 ? -11.951 -5.339 24.607 1.00 90.38 406 THR A O 1
ATOM 3064 N N . ILE A 1 407 ? -10.989 -7.370 24.593 1.00 92.38 407 ILE A N 1
ATOM 3065 C CA . ILE A 1 407 ? -9.715 -6.958 25.199 1.00 92.38 407 ILE A CA 1
ATOM 3066 C C . ILE A 1 407 ? -8.577 -7.478 24.328 1.00 92.38 407 ILE A C 1
ATOM 3068 O O . ILE A 1 407 ? -8.331 -8.684 24.282 1.00 92.38 407 ILE A O 1
ATOM 3072 N N . GLU A 1 408 ? -7.879 -6.571 23.654 1.00 86.75 408 GLU A N 1
ATOM 3073 C CA . GLU A 1 408 ? -6.745 -6.924 22.805 1.00 86.75 408 GLU A CA 1
ATOM 3074 C C . GLU A 1 408 ? -5.495 -7.326 23.592 1.00 86.75 408 GLU A C 1
ATOM 3076 O O . GLU A 1 408 ? -5.327 -7.035 24.782 1.00 86.75 408 GLU A O 1
ATOM 3081 N N . ALA A 1 409 ? -4.551 -7.947 22.883 1.00 85.81 409 ALA A N 1
ATOM 3082 C CA . ALA A 1 409 ? -3.219 -8.200 23.404 1.00 85.81 409 ALA A CA 1
ATOM 3083 C C . ALA A 1 409 ? -2.556 -6.890 23.873 1.00 85.81 409 ALA A C 1
ATOM 3085 O O . ALA A 1 409 ? -2.359 -5.952 23.108 1.00 85.81 409 ALA A O 1
ATOM 3086 N N . GLY A 1 410 ? -2.191 -6.841 25.155 1.00 89.69 410 GLY A N 1
ATOM 3087 C CA . GLY A 1 410 ? -1.581 -5.668 25.788 1.00 89.69 410 GLY A CA 1
ATOM 3088 C C . GLY A 1 410 ? -2.574 -4.747 26.500 1.00 89.69 410 GLY A C 1
ATOM 3089 O O . GLY A 1 410 ? -2.155 -4.025 27.405 1.00 89.69 410 GLY A O 1
ATOM 3090 N N . ALA A 1 411 ? -3.868 -4.805 26.171 1.00 95.44 411 ALA A N 1
ATOM 3091 C CA . ALA A 1 411 ? -4.908 -4.147 26.954 1.00 95.44 411 ALA A CA 1
ATOM 3092 C C . ALA A 1 411 ? -5.205 -4.939 28.240 1.00 95.44 411 ALA A C 1
ATOM 3094 O O . ALA A 1 411 ? -4.915 -6.134 28.350 1.00 95.44 411 ALA A O 1
ATOM 3095 N N . SER A 1 412 ? -5.750 -4.273 29.261 1.00 96.62 412 SER A N 1
ATOM 3096 C CA . SER A 1 412 ? -6.004 -4.929 30.547 1.00 96.62 412 SER A CA 1
ATOM 3097 C C . SER A 1 412 ? -7.132 -4.299 31.353 1.00 96.62 412 SER A C 1
ATOM 3099 O O . SER A 1 412 ? -7.343 -3.089 31.334 1.00 96.62 412 SER A O 1
ATOM 3101 N N . ILE A 1 413 ? -7.822 -5.126 32.136 1.00 95.69 413 ILE A N 1
ATOM 3102 C CA . ILE A 1 413 ? -8.588 -4.654 33.291 1.00 95.69 413 ILE A CA 1
ATOM 3103 C C . ILE A 1 413 ? -7.635 -4.690 34.481 1.00 95.69 413 ILE A C 1
ATOM 3105 O O . ILE A 1 413 ? -7.156 -5.757 34.865 1.00 95.69 413 ILE A O 1
ATOM 3109 N N . ASN A 1 414 ? -7.326 -3.526 35.048 1.00 91.88 414 ASN A N 1
ATOM 3110 C CA . ASN A 1 414 ? -6.327 -3.403 36.100 1.00 91.88 414 ASN A CA 1
ATOM 3111 C C . ASN A 1 414 ? -6.880 -2.644 37.305 1.00 91.88 414 ASN A C 1
ATOM 3113 O O . ASN A 1 414 ? -7.068 -1.427 37.279 1.00 91.88 414 ASN A O 1
ATOM 3117 N N . VAL A 1 415 ? -7.079 -3.376 38.397 1.00 88.31 415 VAL A N 1
ATOM 3118 C CA . VAL A 1 415 ? -7.542 -2.853 39.691 1.00 88.31 415 VAL A CA 1
ATOM 3119 C C . VAL A 1 415 ? -6.462 -2.954 40.775 1.00 88.31 415 VAL A C 1
ATOM 3121 O O . VAL A 1 415 ? -6.740 -2.819 41.967 1.00 88.31 415 VAL A O 1
ATOM 3124 N N . ASN A 1 416 ? -5.203 -3.166 40.379 1.00 82.31 416 ASN A N 1
ATOM 3125 C CA . ASN A 1 416 ? -4.098 -3.340 41.317 1.00 82.31 416 ASN A CA 1
ATOM 3126 C C . ASN A 1 416 ? -3.918 -2.094 42.194 1.00 82.31 416 ASN A C 1
ATOM 3128 O O . ASN A 1 416 ? -3.795 -0.971 41.699 1.00 82.31 416 ASN A O 1
ATOM 3132 N N . GLY A 1 417 ? -3.882 -2.304 43.514 1.00 78.44 417 GLY A N 1
ATOM 3133 C CA . GLY A 1 417 ? -3.719 -1.229 44.494 1.00 78.44 417 GLY A CA 1
ATOM 3134 C C . GLY A 1 417 ? -4.919 -0.280 44.586 1.00 78.44 417 GLY A C 1
ATOM 3135 O O . GLY A 1 417 ? -4.757 0.853 45.039 1.00 78.44 417 GLY A O 1
ATOM 3136 N N . LYS A 1 418 ? -6.107 -0.696 44.127 1.00 82.88 418 LYS A N 1
ATOM 3137 C CA . LYS A 1 418 ? -7.347 0.097 44.212 1.00 82.88 418 LYS A CA 1
ATOM 3138 C C . LYS A 1 418 ? -8.257 -0.308 45.374 1.00 82.88 418 LYS A C 1
ATOM 3140 O O . LYS A 1 418 ? -9.251 0.372 45.617 1.00 82.88 418 LYS A O 1
ATOM 3145 N N . GLY A 1 419 ? -7.920 -1.368 46.107 1.00 76.12 419 GLY A N 1
ATOM 3146 C CA . GLY A 1 419 ? -8.635 -1.806 47.304 1.00 76.12 419 GLY A CA 1
ATOM 3147 C C . GLY A 1 419 ? -8.413 -0.893 48.516 1.00 76.12 419 GLY A C 1
ATOM 3148 O O . GLY A 1 419 ? -7.791 0.164 48.435 1.00 76.12 419 GLY A O 1
ATOM 3149 N N . TYR A 1 420 ? -8.934 -1.288 49.679 1.00 71.50 420 TYR A N 1
ATOM 3150 C CA . TYR A 1 420 ? -8.738 -0.519 50.911 1.00 71.50 420 TYR A CA 1
ATOM 3151 C C . TYR A 1 420 ? -7.280 -0.562 51.392 1.00 71.50 420 TYR A C 1
ATOM 3153 O O . TYR A 1 420 ? -6.581 -1.570 51.249 1.00 71.50 420 TYR A O 1
ATOM 3161 N N . GLY A 1 421 ? -6.841 0.533 52.019 1.00 66.00 421 GLY A N 1
ATOM 3162 C CA . GLY A 1 421 ? -5.618 0.558 52.822 1.00 66.00 421 GLY A CA 1
ATOM 3163 C C . GLY A 1 421 ? -5.742 -0.267 54.111 1.00 66.00 421 GLY A C 1
ATOM 3164 O O . GLY A 1 421 ? -6.838 -0.667 54.516 1.00 66.00 421 GLY A O 1
ATOM 3165 N N . GLY A 1 422 ? -4.610 -0.509 54.777 1.00 65.62 422 GLY A N 1
ATOM 3166 C CA . GLY A 1 422 ? -4.563 -1.209 56.068 1.00 65.62 422 GLY A CA 1
ATOM 3167 C C . GLY A 1 422 ? -5.528 -0.614 57.106 1.00 65.62 422 GLY A C 1
ATOM 3168 O O . GLY A 1 422 ? -5.630 0.602 57.240 1.00 65.62 422 GLY A O 1
ATOM 3169 N N . GLY A 1 423 ? -6.274 -1.464 57.823 1.00 64.38 423 GLY A N 1
ATOM 3170 C 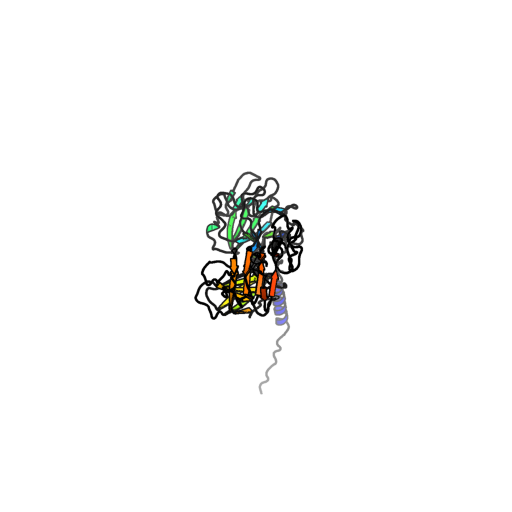CA . GLY A 1 423 ? -7.218 -1.019 58.862 1.00 64.38 423 GLY A CA 1
ATOM 3171 C C . GLY A 1 423 ? -8.485 -0.304 58.356 1.00 64.38 423 GLY A C 1
ATOM 3172 O O . GLY A 1 423 ? -9.220 0.283 59.157 1.00 64.38 423 GLY A O 1
ATOM 3173 N N . ALA A 1 424 ? -8.776 -0.356 57.053 1.00 67.44 424 ALA A N 1
ATOM 3174 C CA . ALA A 1 424 ? -10.002 0.164 56.446 1.00 67.44 424 ALA A CA 1
ATOM 3175 C C . ALA A 1 424 ? -10.796 -0.938 55.717 1.00 67.44 424 ALA A C 1
ATOM 3177 O O . ALA A 1 424 ? -10.278 -2.018 55.432 1.00 67.44 424 ALA A O 1
ATOM 3178 N N . GLY A 1 425 ? -12.068 -0.650 55.435 1.00 68.38 425 GLY A N 1
ATOM 3179 C CA . GLY A 1 425 ? -12.971 -1.534 54.698 1.00 68.38 425 GLY A CA 1
ATOM 3180 C C . GLY A 1 425 ? -13.786 -2.523 55.552 1.00 68.38 425 GLY A C 1
ATOM 3181 O O . GLY A 1 425 ? -13.559 -2.661 56.762 1.00 68.38 425 GLY A O 1
ATOM 3182 N N . PRO A 1 426 ? -14.774 -3.199 54.937 1.00 63.19 426 PRO A N 1
ATOM 3183 C CA . PRO A 1 426 ? -15.579 -4.238 55.581 1.00 63.19 426 PRO A CA 1
ATOM 3184 C C . PRO A 1 426 ? -14.713 -5.410 56.069 1.00 63.19 426 PRO A C 1
ATOM 3186 O O . PRO A 1 426 ? -13.839 -5.885 55.352 1.00 63.19 426 PRO A O 1
ATOM 3189 N N . GLY A 1 427 ? -14.942 -5.878 57.302 1.00 56.56 427 GLY A N 1
ATOM 3190 C CA . GLY A 1 427 ? -14.198 -7.008 57.882 1.00 56.56 427 GLY A CA 1
ATOM 3191 C C . GLY A 1 427 ? -12.798 -6.684 58.425 1.00 56.56 427 GLY A C 1
ATOM 3192 O O . GLY A 1 427 ? -12.039 -7.608 58.708 1.00 56.56 427 GLY A O 1
ATOM 3193 N N . LYS A 1 428 ? -12.441 -5.401 58.599 1.00 58.28 428 LYS A N 1
ATOM 3194 C CA . LYS A 1 428 ? -11.142 -5.006 59.170 1.00 58.28 428 LYS A CA 1
ATOM 3195 C C . LYS A 1 428 ? -10.894 -5.598 60.569 1.00 58.28 428 LYS A C 1
ATOM 3197 O O . LYS A 1 428 ? -11.759 -5.538 61.444 1.00 58.28 428 LYS A O 1
ATOM 3202 N N . GLY A 1 429 ? -9.694 -6.142 60.788 1.00 51.38 429 GLY A N 1
ATOM 3203 C CA . GLY A 1 429 ? -9.253 -6.637 62.097 1.00 51.38 429 GLY A CA 1
ATOM 3204 C C . GLY A 1 429 ? -9.102 -5.504 63.120 1.00 51.38 429 GLY A C 1
ATOM 3205 O O . GLY A 1 429 ? -8.712 -4.393 62.764 1.00 51.38 429 GLY A O 1
ATOM 3206 N N . GLY A 1 430 ? -9.434 -5.767 64.388 1.00 49.00 430 GLY A N 1
ATOM 3207 C CA . GLY A 1 430 ? -9.299 -4.785 65.471 1.00 49.00 430 GLY A CA 1
ATOM 3208 C C . GLY A 1 430 ? -7.839 -4.417 65.764 1.00 49.00 430 GLY A C 1
ATOM 3209 O O . GLY A 1 430 ? -6.942 -5.244 65.607 1.00 49.00 430 GLY A O 1
ATOM 3210 N N . GLU A 1 431 ? -7.606 -3.181 66.215 1.00 52.09 431 GLU A N 1
ATOM 3211 C CA . GLU A 1 431 ? -6.279 -2.640 66.547 1.00 52.09 431 GLU A CA 1
ATOM 3212 C C . GLU A 1 431 ? -5.710 -3.265 67.836 1.00 52.09 431 GLU A C 1
ATOM 3214 O O . GLU A 1 431 ? -5.669 -2.656 68.901 1.00 52.09 431 GLU A O 1
ATOM 3219 N N . GLY A 1 432 ? -5.276 -4.521 67.753 1.00 46.97 432 GLY A N 1
ATOM 3220 C CA . GLY A 1 432 ? -4.502 -5.193 68.792 1.00 46.97 432 GLY A CA 1
ATOM 3221 C C . GLY A 1 432 ? -3.061 -5.359 68.328 1.00 46.97 432 GLY A C 1
ATOM 3222 O O . GLY A 1 432 ? -2.736 -6.360 67.704 1.00 46.97 432 GLY A O 1
ATOM 3223 N N . SER A 1 433 ? -2.199 -4.385 68.635 1.00 50.44 433 SER A N 1
ATOM 3224 C CA . SER A 1 433 ? -0.754 -4.358 68.331 1.00 50.44 433 SER A CA 1
ATOM 3225 C C . SER A 1 433 ? -0.366 -4.303 66.841 1.00 50.44 433 SER A C 1
ATOM 3227 O O . SER A 1 433 ? 0.050 -5.287 66.245 1.00 50.44 433 SER A O 1
ATOM 3229 N N . GLY A 1 434 ? -0.450 -3.105 66.253 1.00 50.97 434 GLY A N 1
ATOM 3230 C CA . GLY A 1 434 ? 0.422 -2.626 65.165 1.00 50.97 434 GLY A CA 1
ATOM 3231 C C . GLY A 1 434 ? 0.349 -3.281 63.779 1.00 50.97 434 GLY A C 1
ATOM 3232 O O . GLY A 1 434 ? 0.846 -2.683 62.840 1.00 50.97 434 GLY A O 1
ATOM 3233 N N . CYS A 1 435 ? -0.265 -4.450 63.603 1.00 52.00 435 CYS A N 1
ATOM 3234 C CA . CYS A 1 435 ? -0.138 -5.238 62.370 1.00 52.00 435 CYS A CA 1
ATOM 3235 C C . CYS A 1 435 ? -1.507 -5.708 61.838 1.00 52.00 435 CYS A C 1
ATOM 3237 O O . CYS A 1 435 ? -1.769 -6.906 61.776 1.00 52.00 435 CYS A O 1
ATOM 3239 N N . GLY A 1 436 ? -2.406 -4.786 61.479 1.00 52.91 436 GLY A N 1
ATOM 3240 C CA . GLY A 1 436 ? -3.703 -5.119 60.866 1.00 52.91 436 GLY A CA 1
ATOM 3241 C C . GLY A 1 436 ? -3.679 -4.990 59.339 1.00 52.91 436 GLY A C 1
ATOM 3242 O O . GLY A 1 436 ? -3.539 -3.882 58.830 1.00 52.91 436 GLY A O 1
ATOM 3243 N N . GLY A 1 437 ? -3.816 -6.093 58.595 1.00 54.62 437 GLY A N 1
ATOM 3244 C CA . GLY A 1 437 ? -3.990 -6.054 57.132 1.00 54.62 437 GLY A CA 1
ATOM 3245 C C . GLY A 1 437 ? -5.346 -5.459 56.719 1.00 54.62 437 GLY A C 1
ATOM 3246 O O . GLY A 1 437 ? -6.320 -5.564 57.466 1.00 54.62 437 GLY A O 1
ATOM 3247 N N . GLY A 1 438 ? -5.412 -4.803 55.556 1.00 54.44 438 GLY A N 1
ATOM 3248 C CA . GLY A 1 438 ? -6.679 -4.324 54.977 1.00 54.44 438 GLY A CA 1
ATOM 3249 C C . GLY A 1 438 ? -7.608 -5.482 54.574 1.00 54.44 438 GLY A C 1
ATOM 3250 O O . GLY A 1 438 ? -7.140 -6.587 54.311 1.00 54.44 438 GLY A O 1
ATOM 3251 N N . GLY A 1 439 ? -8.924 -5.253 54.529 1.00 51.84 439 GLY A N 1
ATOM 3252 C CA . GLY A 1 439 ? -9.876 -6.219 53.961 1.00 51.84 439 GLY A CA 1
ATOM 3253 C C . GLY A 1 439 ? -9.894 -6.133 52.430 1.00 51.84 439 GLY A C 1
ATOM 3254 O O . GLY A 1 439 ? -10.033 -5.037 51.887 1.00 51.84 439 GLY A O 1
ATOM 3255 N N . GLY A 1 440 ? -9.737 -7.264 51.736 1.00 51.47 440 GLY A N 1
ATOM 3256 C CA . GLY A 1 440 ? -9.813 -7.352 50.273 1.00 51.47 440 GLY A CA 1
ATOM 3257 C C . GLY A 1 440 ? -11.121 -7.994 49.802 1.00 51.47 440 GLY A C 1
ATOM 3258 O O . GLY A 1 440 ? -11.511 -9.044 50.310 1.00 51.47 440 GLY A O 1
ATOM 3259 N N . TYR A 1 441 ? -11.778 -7.396 48.805 1.00 48.00 441 TYR A N 1
ATOM 3260 C CA . TYR A 1 441 ? -12.808 -8.070 48.009 1.00 48.00 441 TYR A CA 1
ATOM 3261 C C . TYR A 1 441 ? -12.119 -8.779 46.835 1.00 48.00 441 TYR A C 1
ATOM 3263 O O . TYR A 1 441 ? -12.075 -8.246 45.735 1.00 48.00 441 TYR A O 1
ATOM 3271 N N . GLY A 1 442 ? -11.540 -9.959 47.088 1.00 44.06 442 GLY A N 1
ATOM 3272 C CA . GLY A 1 442 ? -10.951 -10.807 46.036 1.00 44.06 442 GLY A CA 1
ATOM 3273 C C . GLY A 1 442 ? -9.419 -10.916 46.000 1.00 44.06 442 GLY A C 1
ATOM 3274 O O . GLY A 1 442 ? -8.903 -11.578 45.106 1.00 44.06 442 GLY A O 1
ATOM 3275 N N . GLY A 1 443 ? -8.696 -10.357 46.978 1.00 50.78 443 GLY A N 1
ATOM 3276 C CA . GLY A 1 443 ? -7.226 -10.377 47.032 1.00 50.78 443 GLY A CA 1
ATOM 3277 C C . GLY A 1 443 ? -6.645 -10.160 48.437 1.00 50.78 443 GLY A C 1
ATOM 3278 O O . GLY A 1 443 ? -7.386 -10.046 49.420 1.00 50.78 443 GLY A O 1
ATOM 3279 N N . ASN A 1 444 ? -5.310 -10.122 48.552 1.00 45.47 444 ASN A N 1
ATOM 3280 C CA . ASN A 1 444 ? -4.615 -9.849 49.819 1.00 45.47 444 ASN A CA 1
ATOM 3281 C C . ASN A 1 444 ? -4.634 -8.335 50.079 1.00 45.47 444 ASN A C 1
ATOM 3283 O O . ASN A 1 444 ? -4.022 -7.558 49.344 1.00 45.47 444 ASN A O 1
ATOM 3287 N N . GLY A 1 445 ? -5.325 -7.902 51.135 1.00 56.38 445 GLY A N 1
ATOM 3288 C CA . GLY A 1 445 ? -5.328 -6.495 51.525 1.00 56.38 445 GLY A CA 1
ATOM 3289 C C . GLY A 1 445 ? -3.934 -5.984 51.901 1.00 56.38 445 GLY A C 1
ATOM 3290 O O . GLY A 1 445 ? -3.037 -6.752 52.255 1.00 56.38 445 GLY A O 1
ATOM 3291 N N . GLY A 1 446 ? -3.736 -4.668 51.819 1.00 56.03 446 GLY A N 1
ATOM 3292 C CA . GLY A 1 446 ? -2.426 -4.069 52.058 1.00 56.03 446 GLY A CA 1
ATOM 3293 C C . GLY A 1 446 ? -1.890 -4.304 53.474 1.00 56.03 446 GLY A C 1
ATOM 3294 O O . GLY A 1 446 ? -2.649 -4.404 54.443 1.00 56.03 446 GLY A O 1
ATOM 3295 N N . ASN A 1 447 ? -0.561 -4.392 53.597 1.00 56.69 447 ASN A N 1
ATOM 3296 C CA . ASN A 1 447 ? 0.123 -4.609 54.873 1.00 56.69 447 ASN A CA 1
ATOM 3297 C C . ASN A 1 447 ? -0.099 -3.412 55.817 1.00 56.69 447 ASN A C 1
ATOM 3299 O O . ASN A 1 447 ? 0.195 -2.272 55.444 1.00 56.69 447 ASN A O 1
ATOM 3303 N N . GLY A 1 448 ? -0.549 -3.683 57.048 1.00 53.72 448 GLY A N 1
ATOM 3304 C CA . GLY A 1 448 ? -0.899 -2.684 58.065 1.00 53.72 448 GLY A CA 1
ATOM 3305 C C . GLY A 1 448 ? 0.187 -1.660 58.401 1.00 53.72 448 GLY A C 1
ATOM 3306 O O . GLY A 1 448 ? -0.141 -0.543 58.778 1.00 53.72 448 GLY A O 1
ATOM 3307 N N . ASN A 1 449 ? 1.466 -1.988 58.187 1.00 55.25 449 ASN A N 1
ATOM 3308 C CA . ASN A 1 449 ? 2.583 -1.064 58.436 1.00 55.25 449 ASN A CA 1
ATOM 3309 C C . ASN A 1 449 ? 2.894 -0.116 57.266 1.00 55.25 449 ASN A C 1
ATOM 3311 O O . ASN A 1 449 ? 3.701 0.797 57.416 1.00 55.25 449 ASN A O 1
ATOM 3315 N N . SER A 1 450 ? 2.312 -0.353 56.089 1.00 56.19 450 SER A N 1
ATOM 3316 C CA . SER A 1 450 ? 2.679 0.348 54.850 1.00 56.19 450 SER A CA 1
ATOM 3317 C C . SER A 1 450 ? 1.652 1.381 54.386 1.00 56.19 450 SER A C 1
ATOM 3319 O O . SER A 1 450 ? 1.949 2.138 53.466 1.00 56.19 450 SER A O 1
ATOM 3321 N N . ASN A 1 451 ? 0.444 1.393 54.972 1.00 56.31 451 ASN A N 1
ATOM 3322 C CA . ASN A 1 451 ? -0.739 2.102 54.454 1.00 56.31 451 ASN A CA 1
ATOM 3323 C C . ASN A 1 451 ? -1.041 1.839 52.962 1.00 56.31 451 ASN A C 1
ATOM 3325 O O . ASN A 1 451 ? -1.882 2.523 52.382 1.00 56.31 451 ASN A O 1
ATOM 3329 N N . ALA A 1 452 ? -0.385 0.861 52.329 1.00 53.31 452 ALA A N 1
ATOM 3330 C CA . ALA A 1 452 ? -0.599 0.547 50.928 1.00 53.31 452 ALA A CA 1
ATOM 3331 C C . ALA A 1 452 ? -2.014 -0.008 50.740 1.00 53.31 452 ALA A C 1
ATOM 3333 O O . ALA A 1 452 ? -2.507 -0.765 51.578 1.00 53.31 452 ALA A O 1
ATOM 3334 N N . ALA A 1 453 ? -2.671 0.380 49.652 1.00 56.19 453 ALA A N 1
ATOM 3335 C CA . ALA A 1 453 ? -3.930 -0.218 49.236 1.00 56.19 453 ALA A CA 1
ATOM 3336 C C . ALA A 1 453 ? -3.690 -1.654 48.743 1.00 56.19 453 ALA A C 1
ATOM 3338 O O . ALA A 1 453 ? -2.707 -1.918 48.047 1.00 56.19 453 ALA A O 1
ATOM 3339 N N . GLY A 1 454 ? -4.567 -2.583 49.131 1.00 56.69 454 GLY A N 1
ATOM 3340 C CA . GLY A 1 454 ? -4.570 -3.948 48.592 1.00 56.69 454 GLY A CA 1
ATOM 3341 C C . GLY A 1 454 ? -5.086 -4.015 47.152 1.00 56.69 454 GLY A C 1
ATOM 3342 O O . GLY A 1 454 ? -5.674 -3.053 46.654 1.00 56.69 454 GLY A O 1
ATOM 3343 N N . GLY A 1 455 ? -4.864 -5.155 46.499 1.00 48.81 455 GLY A N 1
ATOM 3344 C CA . GLY A 1 455 ? -5.425 -5.515 45.193 1.00 48.81 455 GLY A CA 1
ATOM 3345 C C . GLY A 1 455 ? -6.046 -6.892 45.290 1.00 48.81 455 GLY A C 1
ATOM 3346 O O . GLY A 1 455 ? -5.281 -7.823 45.634 1.00 48.81 455 GLY A O 1
#

Secondary structure (DSSP, 8-state):
--PPPP----TTSHHHHHHHHHHHHHTTS------TTTTEEEEE--SSS---TTTT---EEEES-EEEE-SSSEEEEE-SSS-EEEEEEEEP--SEEEEEEEEEESPPP-SS-EEEEEESTT--EEEEE-TT--EEEEEE-SS--EEEEEEEEGGGSPSEEEEEEEEEETTEEEEEETTEEEEEES----PPEEEESS-TTSS---EEEEEEEEESSPPPHHHHHHHHHT--TTEEEEEEEEE-TT--SS-EEEEEESSS-TTTSPEEEEEEESSSEEEEEEEEESSSEEEEEEEE-TT----SS--TT-EEEE-TT-SEE--TTEE---EE--EE-EEE-S-EEE-TT--TTTTSEEEEESSEEEE-SEEEESEEEEETT-EEE-PPPPSS-----EEEESS-EEE-TT-EE--TT-SPPTT-STTPPP-SSS--PPP-SSS-PPPTTTTPPP-

Radius of gyration: 33.01 Å; chains: 1; bounding box: 77×47×145 Å

Foldseek 3Di:
DDDDDDDDDDPPPPVVVVVVVVVVVVVVPPPPPPPLLVQWQFKAQLLFAQFTPSPNGQGWDWFDFGWAADVAFTWTFQQFQGTWTFTPDFRFADQKKKKKWKAFPPWDQFQAKAAFWWFPDLIKGQWIAHGRFQFIFIADSPVHPGTFGFPDGPNVDDGTMKMWMWIHHPQKIWIDILLHTDGIGNGGDRGGTGMGQADPSGRRGNGIIGTIIMGRHGDDSVSSNVVSVVDDQQWAKEKAWEAEPPDDWAKKKKWKFLDDDPVPTHTRWIDIDGDTTMDMTTNGGADGWMWMKMKGARVHPPDNDDDQQIWMWTQPPHRDGDDHHHYHSYTYRDAGEHEAAEADEQAQPRQVQAQHAYEYACYEYEYFHAGEYQEYAYDDQYEYEYAADDLPDDGDPHYHHNDYYHADDNHDHDHAQRAFFFQGDPPWDDPDPQWTFGDDPVFTGYTSNPSTGHD

Sequence (455 aa):
MKIYKNTRINFGSAVFCLLLCIGILVSFISQSFAGINDGLIAYYPFDGNANDESGNGNNGTVNGGEFVLGRYGAAFSATASGDKITLSNNIPLSTTWSIAAWFSSPLNPSSSWRTLTRGNGCGDHQILLPQGGYDLGVFDNCYGSGFHSSGFNMSTLSNGWHHLAALGANGSTRFYIDGNFVGQSNYQSTSNIYAIGNYQGGGQPWGTIDDLRVYNHLLTQAEIQELYSGIREDYTTVSGTITCAAYTGGPIYIKVYDGPHFYDSTLLGSTQIASPGTYAISNLPIGQEVWISAFWDKNGSGQSAPNAGDYMGDYAGNPITFLVDTTGIDIDLSIELNVISQNTTITADNTTYDNKSIIVDGCTLTISGTHQFENLSMIHGAVLTHPANATTQAYTLDLDISNDLTIEAGASINVNGKGYGGGAGPGKGGEGSGCGGGGGYGGNGGNGNSNAAGG

pLDDT: mean 85.45, std 17.04, range [32.75, 98.88]